Protein AF-A0A928JEU0-F1 (afdb_monomer)

Nearest PDB structures (foldseek):
  3f52-assembly1_A  TM=8.296E-01  e=1.142E-03  Corynebacterium glutamicum
  1y7y-assembly1_B  TM=8.826E-01  e=2.360E-03  Aeromonas hydrophila
  3f51-assembly1_A  TM=8.693E-01  e=2.729E-03  Corynebacterium glutamicum
  2b5a-assembly1_A  TM=8.247E-01  e=2.360E-03  [Bacillus] caldolyticus
  3f52-assembly1_E  TM=8.612E-01  e=4.019E-03  Corynebacterium glutamicum

Radius of gyration: 29.75 Å; Cα contacts (8 Å, |Δi|>4): 1510; chains: 1; bounding box: 74×78×77 Å

Foldseek 3Di:
DQLQLLLCLLVVLCVVVVHQLCRLCVQLVHHSVVNVCSNRSNDDDDPSSLVSSCVSSVHDSVCSVRNHDDDDDDDDDDDDDDDDDDDDDDDDDDDDDDDQDDDDQWQEEEEADPDAFLLVLQLVQQVHRYDYDHLVRQQPDDPVSTQFYEYQDAQDERDPSSQVNVVVSVVVLRAYEYEQYCDHDPWGFDHWDWQFQKKKFFAAFPPNSRGQPPDDGFFIKDQQGFTFTFTPDDDPQKDAGIWIDHQQLDFGGRPDDNCVRPPPTTGAWIDRHDRYIYGRTHPRHSQLSPIPPPVVVQSNSQVVSCSRRVGGGPDRDDHQKAFFDPDDCVDVVVVLVLLVVLLVLLLLQQCVQDDPLQLQFGFFAWFSHQYSNNDTDTHDKHFLLLRQLLLLLLCLCCLVPVDVSSPVNSVSSVCNFLPVQADPDDPRFLQGATIPVLSFKGQLLSLLSSCVSVLCCVQQVVDCPCLVSLVRNLVSVLLQAACLLAHARMDGNVQDDPVNSVVNPDDPDHQLALQRPLSSLLSLLSSCVRVVDVSSLVSSVSSLVSSLVCPPVGAAAQASLLRLQSNLRNLLSNCLSPVDVVSVVSNVVSVVVQVVQADPQLAGDGHHVVQRHPQRSDQAAAHHLNSDGPQQKHFQQRHLLSLLVSLLSSCLRPVDCVSVVSNSSSLSSVSRQAIPRPDSSRGSFHFRIARSVSSYQGTNSRHPTRGRGTTTSGRHSSSNSCSSSVNVSSVVSVVVVD

Solvent-accessible surface area (backbone atoms only — not comparable to full-atom values): 37973 Å² total; per-residue (Å²): 129,52,42,54,42,24,9,47,36,55,48,51,49,36,53,74,70,72,45,50,54,55,57,51,10,63,76,66,78,45,54,36,68,56,48,55,31,21,46,67,30,74,41,76,74,54,74,68,54,36,49,53,48,13,65,74,62,74,51,51,54,64,35,42,49,65,43,55,82,85,87,77,85,90,85,85,90,85,86,89,83,88,84,86,90,80,92,82,79,94,75,84,89,74,83,87,81,87,85,76,82,92,83,72,67,35,67,24,33,38,36,33,33,92,67,91,41,56,44,55,53,30,47,59,38,29,70,46,49,71,45,80,35,38,70,76,71,48,47,86,54,82,66,83,82,40,42,22,38,36,39,55,40,71,87,39,65,66,54,67,78,41,39,56,60,51,49,56,45,46,74,71,59,31,36,36,39,39,25,16,47,34,44,59,88,94,42,47,30,46,77,68,38,75,37,73,48,46,36,34,32,31,35,60,46,93,53,71,90,70,40,62,85,97,65,54,60,22,36,48,40,39,54,39,30,24,44,33,18,49,65,76,62,92,60,92,64,58,46,58,41,24,28,32,39,73,71,72,77,38,75,57,54,40,97,55,57,68,70,62,64,57,52,95,40,43,76,33,29,30,30,49,71,93,31,36,39,41,29,17,36,68,54,53,29,37,55,56,15,56,37,30,55,51,70,61,51,51,52,52,50,41,50,52,39,19,69,62,42,65,28,68,48,76,46,78,84,78,71,59,66,42,54,41,66,99,64,68,60,85,41,67,69,51,33,53,52,52,51,52,52,49,42,54,32,30,56,58,32,51,62,76,37,44,28,78,74,13,53,62,22,23,27,38,31,39,38,36,50,17,31,56,85,33,52,65,43,69,41,81,56,37,33,40,24,26,17,21,24,35,21,32,28,32,33,56,50,13,71,76,71,69,39,63,66,38,38,54,30,19,52,31,18,48,48,26,44,67,59,73,37,29,38,82,59,78,98,51,33,23,38,47,30,34,29,80,78,58,55,56,31,28,40,54,28,43,48,22,42,25,44,35,37,57,40,49,30,42,70,45,67,76,48,55,90,57,48,68,61,50,49,37,32,48,49,36,48,58,61,49,24,15,65,47,33,20,32,65,78,60,50,43,59,96,70,58,47,76,66,47,32,50,52,38,36,69,31,84,72,35,49,43,22,35,82,54,32,19,50,34,31,32,35,26,37,43,46,20,71,69,71,64,45,63,69,33,42,55,35,25,51,40,18,53,51,51,29,58,74,42,56,89,76,39,58,35,53,54,22,49,42,27,37,36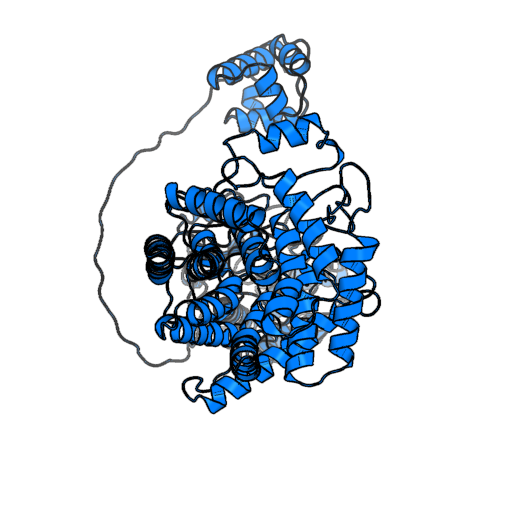,31,40,38,38,38,26,31,25,45,48,19,57,76,65,72,43,67,71,38,46,53,49,36,54,48,42,51,55,59,46,58,75,36,55,41,96,66,40,45,48,33,39,34,39,86,86,58,66,16,73,18,38,79,37,64,86,36,65,36,30,58,50,55,50,78,75,45,56,29,28,43,30,52,72,21,57,20,47,34,33,45,14,23,40,46,29,18,70,53,69,66,46,64,65,31,48,53,53,24,49,40,40,49,54,25,51,54,41,54,26,30,43,41,88,51,64,94,55,21,27,39,45,42,23,15,33,18,62,83,81,63,43,70,42,54,36,47,40,20,73,72,70,14,23,59,12,33,34,32,15,61,19,43,16,37,40,43,35,21,71,48,44,56,61,42,56,51,49,35,57,61,75,74,106

pLDDT: mean 90.12, std 14.71, range [21.62, 98.94]

Secondary structure (DSSP, 8-state):
--HHHHHHHHHHHHHHTT--HHHHHHHTTS-HHHHHHHHTTS----HHHHHHHHHHHTS-HHHHHHTPPP-PPPP------------------PPPPP----S---SEEEEEESS--HHHHHHHTTT-EEEEE-HHHHTTS--TT-SEEEEE-TT----HHHHHHHHHHHTTT-EEEEES-SEETTEEBPSPEE-TTEEEEE---SSGGG--TT--TTBEEB-SS-EE--BSS--TTEEEEEEEEE----SSB----HHHHHTTPEEEEEEETTTEEEESS--TTTTTTT-BSHHHHHHHHHHHHHHHHSS--S--PPPSEEES--S-TTSH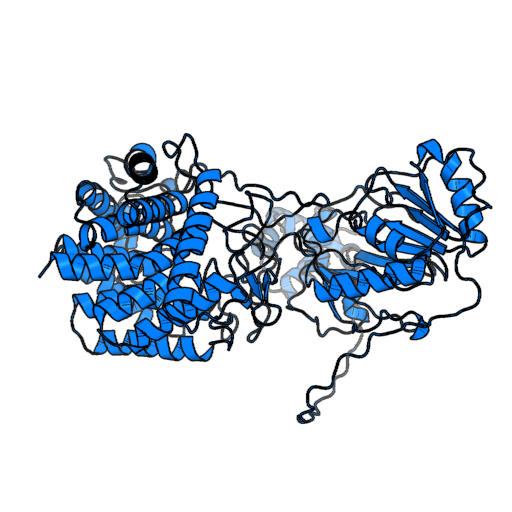HHHHHHHHHHHHHHHHHHGGGEEEEETTEEB-EEEEEE-TT--EEEP--BBHHHHHHHHHHHHHHHHHH--HHHHHHHHHHHHIIIIIIB--SSTTTTPBPSBSSSTTEE-HHHHHHHHHHHHHHHHHTS--TTHHHHHHHHHHHHTTS-TTS---S-EEGGG--HHHHHHHHH-S-----HHHHHHHHHHHHHHHHHH--HHHHHHHHHHHHHHHHTTTSPPPSS-HHHHHHHHHHHHHHHHHHH--HHHHHHHHHHHHHHHTTB-TTS-B----GGG-STTTT-SSSS--S-SSTT--EEETTTTGGGHHHHHHHHHHHH--HHHHHHHHHHHHHHHHHSEEESSTTTTT---SEEETTTTBS------SSS-TT-EEIIIIIHHHHHHHHHHHHHHHHHHHT-

Sequence (738 aa):
MELEKTGAFIRSERIRLGLSQSALGKKLSVTDKAVSKWERGSGCPDVETLQALASLFGCTVQNILEGSARTAEPTSMNEFARPSASEQSAGESEKPSYACARDHLPAKLLILTEGPSDFTKVLESCGADITFMTMEEAIGKDLTVYDAFCILAYRKVLDPRLRVPLEAEAAKGKRFFTEALGSFLNLFSDAPADTTRRRLAVVQPEDPDRAVPGFETGDLLDDMSNATARPFFPVPGMTPLLVYRDHILAHRHWNAPREEILKDSGLGLWLVGENVMMCSFTLHNFNKARFAPRDSWLRLIAWIAEWITGSASAFLPEPVVKYGTDRDLTDDAVFEECRRDAVERGIRWLRQFLVDKGAGGIREGIRHNIDPEGRQMKADEVRNDCTGESAGAFNMYARLTGNEEMSRIADRMREFIFGSMMINGGLFDGMIRWTDTAWVACYQDDVARSILPVLLECNFMGDDRRFPEVCRALDFLVKTTAKDGCRVPRTDIPNLSEEAIRALCESEHGVPTAHHNAYYHAALLLAYRFGKNPVYLDTARRGIETIMAVYPETRREQSETQEFCRLILPLAMLYEATGEEKHLAMLERVTRDLLSHRHPSGGFAEWDTGYTAHYSRISTGECSLLTENGDPVADLLYSMNWLPVGFAYAFYATGDPAYRDLWRETAEFLMKAQIRSDDPLTNGSWCRAFDMDLGEAYGCPHDVGWAAYCSETGWTDAEILMGFMLPELLEQSKRESK

Mean predicted aligned error: 10.64 Å

Structure (mmCIF, N/CA/C/O backbone):
data_AF-A0A928JEU0-F1
#
_entry.id   AF-A0A928JEU0-F1
#
loop_
_atom_site.group_PDB
_atom_site.id
_atom_site.type_symbol
_atom_site.label_atom_id
_atom_site.label_alt_id
_atom_site.label_comp_id
_atom_site.label_asym_id
_atom_site.label_entity_id
_atom_site.label_seq_id
_atom_site.pdbx_PDB_ins_code
_atom_site.Cartn_x
_atom_site.Cartn_y
_atom_site.Cartn_z
_atom_site.occupancy
_atom_site.B_iso_or_equiv
_atom_site.auth_seq_id
_atom_site.auth_comp_id
_atom_site.auth_asym_id
_atom_site.auth_atom_id
_atom_site.pdbx_PDB_model_num
ATOM 1 N N . MET A 1 1 ? 11.360 45.794 -26.330 1.00 57.66 1 MET A N 1
ATOM 2 C CA . MET A 1 1 ? 10.365 45.488 -25.284 1.00 57.66 1 MET A CA 1
ATOM 3 C C . MET A 1 1 ? 9.718 46.794 -24.862 1.00 57.66 1 MET A C 1
ATOM 5 O O . MET A 1 1 ? 10.416 47.652 -24.336 1.00 57.66 1 MET A O 1
ATOM 9 N N . GLU A 1 2 ? 8.432 46.977 -25.153 1.00 78.94 2 GLU A N 1
ATOM 10 C CA . GLU A 1 2 ? 7.692 48.176 -24.744 1.00 78.94 2 GLU A CA 1
ATOM 11 C C . GLU A 1 2 ? 6.886 47.858 -23.485 1.00 78.94 2 GLU A C 1
ATOM 13 O O . GLU A 1 2 ? 5.826 47.240 -23.554 1.00 78.94 2 GLU A O 1
ATOM 18 N N . LEU A 1 3 ? 7.414 48.265 -22.327 1.00 86.00 3 LEU A N 1
ATOM 19 C CA . LEU A 1 3 ? 6.860 47.925 -21.009 1.00 86.00 3 LEU A CA 1
ATOM 20 C C . LEU A 1 3 ? 5.390 48.338 -20.846 1.00 86.00 3 LEU A C 1
ATOM 22 O O . LEU A 1 3 ? 4.642 47.669 -20.139 1.00 86.00 3 LEU A O 1
ATOM 26 N N . GLU A 1 4 ? 4.959 49.402 -21.523 1.00 86.88 4 GLU A N 1
ATOM 27 C CA . GLU A 1 4 ? 3.561 49.842 -21.530 1.00 86.88 4 GLU A CA 1
ATOM 28 C C . GLU A 1 4 ? 2.631 48.837 -22.229 1.00 86.88 4 GLU A C 1
ATOM 30 O O . GLU A 1 4 ? 1.542 48.563 -21.723 1.00 86.88 4 GLU A O 1
ATOM 35 N N . LYS A 1 5 ? 3.067 48.221 -23.339 1.00 87.62 5 LYS A N 1
ATOM 36 C CA . LYS A 1 5 ? 2.293 47.194 -24.061 1.00 87.62 5 LYS A CA 1
ATOM 37 C C . LYS A 1 5 ? 2.222 45.891 -23.275 1.00 87.62 5 LYS A C 1
ATOM 39 O O . LYS A 1 5 ? 1.142 45.324 -23.127 1.00 87.62 5 LYS A O 1
ATOM 44 N N . THR A 1 6 ? 3.347 45.471 -22.698 1.00 90.19 6 THR A N 1
ATOM 45 C CA . THR A 1 6 ? 3.415 44.307 -21.805 1.00 90.19 6 THR A CA 1
ATOM 46 C C . THR A 1 6 ? 2.507 44.486 -20.587 1.00 90.19 6 THR A C 1
ATOM 48 O O . THR A 1 6 ? 1.712 43.607 -20.259 1.00 90.19 6 THR A O 1
ATOM 51 N N . GLY A 1 7 ? 2.559 45.657 -19.946 1.00 93.12 7 GLY A N 1
ATOM 52 C CA . GLY A 1 7 ? 1.701 45.989 -18.812 1.00 93.12 7 GLY A CA 1
ATOM 53 C C . GLY A 1 7 ? 0.212 46.007 -19.158 1.00 93.12 7 GLY A C 1
ATOM 54 O O . GLY A 1 7 ? -0.602 45.456 -18.413 1.00 93.12 7 GLY A O 1
ATOM 55 N N . ALA A 1 8 ? -0.148 46.589 -20.306 1.00 92.56 8 ALA A N 1
ATOM 56 C CA . ALA A 1 8 ? -1.526 46.615 -20.788 1.00 92.56 8 ALA A CA 1
ATOM 57 C C . ALA A 1 8 ? -2.072 45.206 -21.074 1.00 92.56 8 ALA A C 1
ATOM 59 O O . ALA A 1 8 ? -3.208 44.914 -20.697 1.00 92.56 8 ALA A O 1
ATOM 60 N N . PHE A 1 9 ? -1.255 44.327 -21.663 1.00 93.56 9 PHE A N 1
ATOM 61 C CA . PHE A 1 9 ? -1.627 42.943 -21.960 1.00 93.56 9 PHE A CA 1
ATOM 62 C C . PHE A 1 9 ? -1.816 42.096 -20.692 1.00 93.56 9 PHE A C 1
ATOM 64 O O . PHE A 1 9 ? -2.812 41.388 -20.548 1.00 93.56 9 PHE A O 1
ATOM 71 N N . ILE A 1 10 ? -0.909 42.224 -19.715 1.00 95.06 10 ILE A N 1
ATOM 72 C CA . ILE A 1 10 ? -1.048 41.548 -18.413 1.00 95.06 10 ILE A CA 1
ATOM 73 C C . ILE A 1 10 ? -2.347 41.985 -17.723 1.00 95.06 10 ILE A C 1
ATOM 75 O O . ILE A 1 10 ? -3.089 41.154 -17.193 1.00 95.06 10 ILE A O 1
ATOM 79 N N . ARG A 1 11 ? -2.665 43.284 -17.777 1.00 95.38 11 ARG A N 1
ATOM 80 C CA . ARG A 1 11 ? -3.905 43.822 -17.212 1.00 95.38 11 ARG A CA 1
ATOM 81 C C . ARG A 1 11 ? -5.147 43.279 -17.920 1.00 95.38 11 ARG A C 1
ATOM 83 O O . ARG A 1 11 ? -6.116 42.943 -17.236 1.00 95.38 11 ARG A O 1
ATOM 90 N N . SER A 1 12 ? -5.148 43.211 -19.253 1.00 93.88 12 SER A N 1
ATOM 91 C CA . SER A 1 12 ? -6.304 42.715 -20.008 1.00 93.88 12 SER A CA 1
ATOM 92 C C . SER A 1 12 ? -6.574 41.240 -19.725 1.00 93.88 12 SER A C 1
ATOM 94 O O . SER A 1 12 ? -7.717 40.881 -19.447 1.00 93.88 12 SER A O 1
ATOM 96 N N . GLU A 1 13 ? -5.536 40.402 -19.693 1.00 93.94 13 GLU A N 1
ATOM 97 C CA . GLU A 1 13 ? -5.690 38.969 -19.421 1.00 93.94 13 GLU A CA 1
ATOM 98 C C . GLU A 1 13 ? -6.084 38.684 -17.970 1.00 93.94 13 GLU A C 1
ATOM 100 O O . GLU A 1 13 ? -6.959 37.852 -17.716 1.00 93.94 13 GLU A O 1
ATOM 105 N N . ARG A 1 14 ? -5.539 39.440 -17.007 1.00 95.75 14 ARG A N 1
ATOM 106 C CA . ARG A 1 14 ? -5.980 39.350 -15.610 1.00 95.75 14 ARG A CA 1
ATOM 107 C C . ARG A 1 14 ? -7.476 39.641 -15.472 1.00 95.75 14 ARG A C 1
ATOM 109 O O . ARG A 1 14 ? -8.177 38.914 -14.769 1.00 95.75 14 ARG A O 1
ATOM 116 N N . ILE A 1 15 ? -7.958 40.707 -16.117 1.00 93.81 15 ILE A N 1
ATOM 117 C CA . ILE A 1 15 ? -9.378 41.087 -16.082 1.00 93.81 15 ILE A CA 1
ATOM 118 C C . ILE A 1 15 ? -10.235 40.029 -16.784 1.00 93.81 15 ILE A C 1
ATOM 120 O O . ILE A 1 15 ? -11.286 39.674 -16.257 1.00 93.81 15 ILE A O 1
ATOM 124 N N . ARG A 1 16 ? -9.776 39.474 -17.914 1.00 91.81 16 ARG A N 1
ATOM 125 C CA . ARG A 1 16 ? -10.471 38.391 -18.630 1.00 91.81 16 ARG A CA 1
ATOM 126 C C . ARG A 1 16 ? -10.679 37.154 -17.751 1.00 91.81 16 ARG A C 1
ATOM 128 O O . ARG A 1 16 ? -11.720 36.514 -17.843 1.00 91.81 16 ARG A O 1
ATOM 135 N N . LEU A 1 17 ? -9.717 36.838 -16.887 1.00 89.81 17 LEU A N 1
ATOM 136 C CA . LEU A 1 17 ? -9.807 35.738 -15.920 1.00 89.81 17 LEU A CA 1
ATOM 137 C C . LEU A 1 17 ? -10.557 36.104 -14.623 1.00 89.81 17 LEU A C 1
ATOM 139 O O . LEU A 1 17 ? -10.596 35.298 -13.698 1.00 89.81 17 LEU A O 1
ATOM 143 N N . GLY A 1 18 ? -11.126 37.311 -14.516 1.00 90.44 18 GLY A N 1
ATOM 144 C CA . GLY A 1 18 ? -11.870 37.757 -13.333 1.00 90.44 18 GLY A CA 1
ATOM 145 C C . GLY A 1 18 ? -11.011 37.960 -12.077 1.00 90.44 18 GLY A C 1
ATOM 146 O O . GLY A 1 18 ? -11.537 37.994 -10.967 1.00 90.44 18 GLY A O 1
ATOM 147 N N . LEU A 1 19 ? -9.687 38.088 -12.218 1.00 93.62 19 LEU A N 1
ATOM 148 C CA . LEU A 1 19 ? -8.759 38.144 -11.086 1.00 93.62 19 LEU A CA 1
ATOM 149 C C . LEU A 1 19 ? -8.510 39.584 -10.611 1.00 93.62 19 LEU A C 1
ATOM 151 O O . LEU A 1 19 ? -8.309 40.502 -11.409 1.00 93.62 19 LEU A O 1
ATOM 155 N N . SER A 1 20 ? -8.421 39.792 -9.293 1.00 95.06 20 SER A N 1
ATOM 156 C CA . SER A 1 20 ? -7.854 41.023 -8.715 1.00 95.06 20 SER A CA 1
ATOM 157 C C . SER A 1 20 ? -6.318 41.005 -8.785 1.00 95.06 20 SER A C 1
ATOM 159 O O . SER A 1 20 ? -5.716 39.941 -8.934 1.00 95.06 20 SER A O 1
ATOM 161 N N . GLN A 1 21 ? -5.650 42.160 -8.658 1.00 95.56 21 GLN A N 1
ATOM 162 C CA . GLN A 1 21 ? -4.174 42.212 -8.629 1.00 95.56 21 GLN A CA 1
ATOM 163 C C . GLN A 1 21 ? -3.590 41.363 -7.485 1.00 95.56 21 GLN A C 1
ATOM 165 O O . GLN A 1 21 ? -2.574 40.701 -7.668 1.00 95.56 21 GLN A O 1
ATOM 170 N N . SER A 1 22 ? -4.273 41.314 -6.335 1.00 91.88 22 SER A N 1
ATOM 171 C CA . SER A 1 22 ? -3.894 40.461 -5.201 1.00 91.88 22 SER A CA 1
ATOM 172 C C . SER A 1 22 ? -4.076 38.970 -5.496 1.00 91.88 22 SER A C 1
ATOM 174 O O . SER A 1 22 ? -3.208 38.171 -5.153 1.00 91.88 22 SER A O 1
ATOM 176 N N . ALA A 1 23 ? -5.157 38.584 -6.182 1.00 85.06 23 ALA A N 1
ATOM 177 C CA . ALA A 1 23 ? -5.388 37.192 -6.568 1.00 85.06 23 ALA A CA 1
ATOM 178 C C . ALA A 1 23 ? -4.369 36.705 -7.611 1.00 85.06 23 ALA A C 1
ATOM 180 O O . ALA A 1 23 ? -3.874 35.585 -7.501 1.00 85.06 23 ALA A O 1
ATOM 181 N N . LEU A 1 24 ? -4.012 37.557 -8.582 1.00 94.12 24 LEU A N 1
ATOM 182 C CA . LEU A 1 24 ? -2.937 37.260 -9.529 1.00 94.12 24 LEU A CA 1
ATOM 183 C C . LEU A 1 24 ? -1.581 37.166 -8.816 1.00 94.12 24 LEU A C 1
ATOM 185 O O . LEU A 1 24 ? -0.834 36.227 -9.064 1.00 94.12 24 LEU A O 1
ATOM 189 N N . GLY A 1 25 ? -1.302 38.080 -7.881 1.00 94.12 25 GLY A N 1
ATOM 190 C CA . GLY A 1 25 ? -0.087 38.046 -7.069 1.00 94.12 25 GLY A CA 1
ATOM 191 C C . GLY A 1 25 ? 0.066 36.736 -6.294 1.00 94.12 25 GLY A C 1
ATOM 192 O O . GLY A 1 25 ? 1.092 36.076 -6.409 1.00 94.12 25 GLY A O 1
ATOM 193 N N . LYS A 1 26 ? -0.992 36.288 -5.600 1.00 90.25 26 LYS A N 1
ATOM 194 C CA . LYS A 1 26 ? -0.999 34.997 -4.888 1.00 90.25 26 LYS A CA 1
ATOM 195 C C . LYS A 1 26 ? -0.746 33.806 -5.812 1.00 90.25 26 LYS A C 1
ATOM 197 O O . LYS A 1 26 ? 0.006 32.917 -5.440 1.00 90.25 26 LYS A O 1
ATOM 202 N N . LYS A 1 27 ? -1.354 33.789 -7.004 1.00 88.12 27 LYS A N 1
ATOM 203 C CA . LYS A 1 27 ? -1.166 32.705 -7.984 1.00 88.12 27 LYS A CA 1
ATOM 204 C C . LYS A 1 27 ? 0.255 32.640 -8.550 1.00 88.12 27 LYS A C 1
ATOM 206 O O . LYS A 1 27 ? 0.670 31.573 -8.977 1.00 88.12 27 LYS A O 1
ATOM 211 N N . LEU A 1 28 ? 0.968 33.763 -8.563 1.00 91.94 28 LEU A N 1
ATOM 212 C CA . LEU A 1 28 ? 2.328 33.873 -9.091 1.00 91.94 28 LEU A CA 1
ATOM 213 C C . LEU A 1 28 ? 3.388 33.986 -7.984 1.00 91.94 28 LEU A C 1
ATOM 215 O O . LEU A 1 28 ? 4.542 34.257 -8.285 1.00 91.94 28 LEU A O 1
ATOM 219 N N . SER A 1 29 ? 3.010 33.830 -6.709 1.00 91.75 29 SER A N 1
ATOM 220 C CA . SER A 1 29 ? 3.896 34.024 -5.550 1.00 91.75 29 SER A CA 1
ATOM 221 C C . SER A 1 29 ? 4.598 35.396 -5.508 1.00 91.75 29 SER A C 1
ATOM 223 O O . SER A 1 29 ? 5.710 35.530 -5.003 1.00 91.75 29 SER A O 1
ATOM 225 N N . VAL A 1 30 ? 3.929 36.448 -5.995 1.00 92.69 30 VAL A N 1
ATOM 226 C CA . VAL A 1 30 ? 4.418 37.839 -6.010 1.00 92.69 30 VAL A CA 1
ATOM 227 C C . VAL A 1 30 ? 3.447 38.791 -5.308 1.00 92.69 30 VAL A C 1
ATOM 229 O O . VAL A 1 30 ? 2.266 38.506 -5.115 1.00 92.69 30 VAL A O 1
ATOM 232 N N . THR A 1 31 ? 3.927 39.976 -4.930 1.00 92.88 31 THR A N 1
ATOM 233 C CA . THR A 1 31 ? 3.065 40.989 -4.299 1.00 92.88 31 THR A CA 1
ATOM 234 C C . THR A 1 31 ? 2.112 41.639 -5.308 1.00 92.88 31 THR A C 1
ATOM 236 O O . THR A 1 31 ? 2.448 41.845 -6.474 1.00 92.88 31 THR A O 1
ATOM 239 N N . ASP A 1 32 ? 0.935 42.055 -4.847 1.00 89.38 32 ASP A N 1
ATOM 240 C CA . ASP A 1 32 ? -0.014 42.879 -5.609 1.00 89.38 32 ASP A CA 1
ATOM 241 C C . ASP A 1 32 ? 0.624 44.187 -6.122 1.00 89.38 32 ASP A C 1
ATOM 243 O O . ASP A 1 32 ? 0.343 44.639 -7.234 1.00 89.38 32 ASP A O 1
ATOM 247 N N . LYS A 1 33 ? 1.559 44.760 -5.350 1.00 92.38 33 LYS A N 1
ATOM 248 C CA . LYS A 1 33 ? 2.379 45.915 -5.747 1.00 92.38 33 LYS A CA 1
ATOM 249 C C . LYS A 1 33 ? 3.273 45.624 -6.956 1.00 92.38 33 LYS A C 1
ATOM 251 O O . LYS A 1 33 ? 3.456 46.519 -7.781 1.00 92.38 33 LYS A O 1
ATOM 256 N N . ALA A 1 34 ? 3.815 44.409 -7.076 1.00 92.19 34 ALA A N 1
ATOM 257 C CA . ALA A 1 34 ? 4.605 43.997 -8.238 1.00 92.19 34 ALA A CA 1
ATOM 258 C C . ALA A 1 34 ? 3.724 43.913 -9.492 1.00 92.19 34 ALA A C 1
ATOM 260 O O . ALA A 1 34 ? 4.048 44.533 -10.504 1.00 92.19 34 ALA A O 1
ATOM 261 N N . VAL A 1 35 ? 2.544 43.294 -9.378 1.00 92.81 35 VAL A N 1
ATOM 262 C CA . VAL A 1 35 ? 1.542 43.248 -10.457 1.00 92.81 35 VAL A CA 1
ATOM 263 C C . VAL A 1 35 ? 1.128 44.660 -10.890 1.00 92.81 35 VAL A C 1
ATOM 265 O O . VAL A 1 35 ? 1.161 44.989 -12.073 1.00 92.81 35 VAL A O 1
ATOM 268 N N . SER A 1 36 ? 0.833 45.548 -9.937 1.00 93.81 36 SER A N 1
ATOM 269 C CA . SER A 1 36 ? 0.498 46.957 -10.205 1.00 93.81 36 SER A CA 1
ATOM 270 C C . SER A 1 36 ? 1.644 47.747 -10.859 1.00 93.81 36 SER A C 1
ATOM 272 O O . SER A 1 36 ? 1.411 48.696 -11.614 1.00 93.81 36 SER A O 1
ATOM 274 N N . LYS A 1 37 ? 2.903 47.381 -10.589 1.00 94.00 37 LYS A N 1
ATOM 275 C CA . LYS A 1 37 ? 4.083 47.983 -11.228 1.00 94.00 37 LYS A CA 1
ATOM 276 C C . LYS A 1 37 ? 4.201 47.554 -12.692 1.00 94.00 37 LYS A C 1
ATOM 278 O O . LYS A 1 37 ? 4.499 48.407 -13.528 1.00 94.00 37 LYS A O 1
ATOM 283 N N . TRP A 1 38 ? 3.927 46.285 -12.998 1.00 96.12 38 TRP A N 1
ATOM 284 C CA . TRP A 1 38 ? 3.921 45.767 -14.369 1.00 96.12 38 TRP A CA 1
ATOM 285 C C . TRP A 1 38 ? 2.787 46.367 -15.191 1.00 96.12 38 TRP A C 1
ATOM 287 O O . TRP A 1 38 ? 3.034 46.898 -16.265 1.00 96.12 38 TRP A O 1
ATOM 297 N N . GLU A 1 39 ? 1.565 46.397 -14.653 1.00 94.81 39 GLU A N 1
ATOM 298 C CA . GLU A 1 39 ? 0.388 46.916 -15.367 1.00 94.81 39 GLU A CA 1
ATOM 299 C C . GLU A 1 39 ? 0.470 48.412 -15.710 1.00 94.81 39 GLU A C 1
ATOM 301 O O . GLU A 1 39 ? -0.217 48.876 -16.618 1.00 94.81 39 GLU A O 1
ATOM 306 N N . ARG A 1 40 ? 1.311 49.176 -15.001 1.00 93.12 40 ARG A N 1
ATOM 307 C CA . ARG A 1 40 ? 1.596 50.595 -15.283 1.00 93.12 40 ARG A CA 1
ATOM 308 C C . ARG A 1 40 ? 2.834 50.807 -16.162 1.00 93.12 40 ARG A C 1
ATOM 310 O O . ARG A 1 40 ? 3.311 51.933 -16.261 1.00 93.12 40 ARG A O 1
ATOM 317 N N . GLY A 1 41 ? 3.420 49.739 -16.708 1.00 88.94 41 GLY A N 1
ATOM 318 C CA . GLY A 1 41 ? 4.644 49.798 -17.515 1.00 88.94 41 GLY A CA 1
ATOM 319 C C . GLY A 1 41 ? 5.882 50.286 -16.751 1.00 88.94 41 GLY A C 1
ATOM 320 O O . GLY A 1 41 ? 6.891 50.627 -17.356 1.00 88.94 41 GLY A O 1
ATOM 321 N N . SER A 1 42 ? 5.829 50.325 -15.415 1.00 84.44 42 SER A N 1
ATOM 322 C CA . SER A 1 42 ? 6.899 50.851 -14.551 1.00 84.44 42 SER A CA 1
ATOM 323 C C . SER A 1 42 ? 7.888 49.765 -14.093 1.00 84.44 42 SER A C 1
ATOM 325 O O . SER A 1 42 ? 8.693 49.985 -13.186 1.00 84.44 42 SER A O 1
ATOM 327 N N . GLY A 1 43 ? 7.805 48.569 -14.676 1.00 85.12 43 GLY A N 1
ATOM 328 C CA . GLY A 1 43 ? 8.677 47.422 -14.435 1.00 85.12 43 GLY A CA 1
ATOM 329 C C . GLY A 1 43 ? 8.241 46.221 -15.275 1.00 85.12 43 GLY A C 1
ATOM 330 O O . GLY A 1 43 ? 7.114 46.190 -15.757 1.00 85.12 43 GLY A O 1
ATOM 331 N N . CYS A 1 44 ? 9.118 45.232 -15.424 1.00 86.75 44 CYS A N 1
ATOM 332 C CA . CYS A 1 44 ? 8.834 43.976 -16.122 1.00 86.75 44 CYS A CA 1
ATOM 333 C C . CYS A 1 44 ? 8.807 42.821 -15.110 1.00 86.75 44 CYS A C 1
ATOM 335 O O . CYS A 1 44 ? 9.576 42.884 -14.142 1.00 86.75 44 CYS A O 1
ATOM 337 N N . PRO A 1 45 ? 7.960 41.793 -15.288 1.00 92.00 45 PRO A N 1
ATOM 338 C CA . PRO A 1 45 ? 8.144 40.530 -14.585 1.00 92.00 45 PRO A CA 1
ATOM 339 C C . PRO A 1 45 ? 9.474 39.878 -15.004 1.00 92.00 45 PRO A C 1
ATOM 341 O O . PRO A 1 45 ? 9.965 40.132 -16.108 1.00 92.00 45 PRO A O 1
ATOM 344 N N . ASP A 1 46 ? 10.072 39.079 -14.119 1.00 91.50 46 ASP A N 1
ATOM 345 C CA . ASP A 1 46 ? 11.244 38.265 -14.458 1.00 91.50 46 ASP A CA 1
ATOM 346 C C . ASP A 1 46 ? 10.868 37.086 -15.373 1.00 91.50 46 ASP A C 1
ATOM 348 O O . ASP A 1 46 ? 9.701 36.879 -15.712 1.00 91.50 46 ASP A O 1
ATOM 352 N N . VAL A 1 47 ? 11.876 36.340 -15.826 1.00 87.75 47 VAL A N 1
ATOM 353 C CA . VAL A 1 47 ? 11.701 35.268 -16.817 1.00 87.75 47 VAL A CA 1
ATOM 354 C C . VAL A 1 47 ? 10.780 34.161 -16.298 1.00 87.75 47 VAL A C 1
ATOM 356 O O . VAL A 1 47 ? 9.884 33.735 -17.026 1.00 87.75 47 VAL A O 1
ATOM 359 N N . GLU A 1 48 ? 10.945 33.743 -15.043 1.00 86.44 48 GLU A N 1
ATOM 360 C CA . GLU A 1 48 ? 10.112 32.710 -14.412 1.00 86.44 48 GLU A CA 1
ATOM 361 C C . GLU A 1 48 ? 8.658 33.185 -14.275 1.00 86.44 48 GLU A C 1
ATOM 363 O O . GLU A 1 48 ? 7.714 32.472 -14.623 1.00 86.44 48 GLU A O 1
ATOM 368 N N . THR A 1 49 ? 8.460 34.441 -13.874 1.00 93.00 49 THR A N 1
ATOM 369 C CA . THR A 1 49 ? 7.128 35.036 -13.757 1.00 93.00 49 THR A CA 1
ATOM 370 C C . THR A 1 49 ? 6.458 35.215 -15.120 1.00 93.00 49 THR A C 1
ATOM 372 O O . THR A 1 49 ? 5.249 35.025 -15.241 1.00 93.00 49 THR A O 1
ATOM 375 N N . LEU A 1 50 ? 7.211 35.563 -16.169 1.00 93.38 50 LEU A N 1
ATOM 376 C CA . LEU A 1 50 ? 6.687 35.661 -17.535 1.00 93.38 50 LEU A CA 1
ATOM 377 C C . LEU A 1 50 ? 6.207 34.302 -18.056 1.00 93.38 50 LEU A C 1
ATOM 379 O O . LEU A 1 50 ? 5.161 34.244 -18.700 1.00 93.38 50 LEU A O 1
ATOM 383 N N . GLN A 1 51 ? 6.924 33.218 -17.753 1.00 87.50 51 GLN A N 1
ATOM 384 C CA . GLN A 1 51 ? 6.498 31.857 -18.091 1.00 87.50 51 GLN A CA 1
ATOM 385 C C . GLN A 1 51 ? 5.229 31.465 -17.328 1.00 87.50 51 GLN A C 1
ATOM 387 O O . GLN A 1 51 ? 4.278 30.967 -17.928 1.00 87.50 51 GLN A O 1
ATOM 392 N N . ALA A 1 52 ? 5.162 31.771 -16.031 1.00 89.50 52 ALA A N 1
ATOM 393 C CA . ALA A 1 52 ? 3.970 31.522 -15.226 1.00 89.50 52 ALA A CA 1
ATOM 394 C C . ALA A 1 52 ? 2.751 32.332 -15.714 1.00 89.50 52 ALA A C 1
ATOM 396 O O . ALA A 1 52 ? 1.641 31.803 -15.787 1.00 89.50 52 ALA A O 1
ATOM 397 N N . LEU A 1 53 ? 2.950 33.594 -16.115 1.00 93.56 53 LEU A N 1
ATOM 398 C CA . LEU A 1 53 ? 1.919 34.427 -16.742 1.00 93.56 53 LEU A CA 1
ATOM 399 C C . LEU A 1 53 ? 1.465 33.850 -18.090 1.00 93.56 53 LEU A C 1
ATOM 401 O O . LEU A 1 53 ? 0.268 33.825 -18.355 1.00 93.56 53 LEU A O 1
ATOM 405 N N . ALA A 1 54 ? 2.388 33.364 -18.924 1.00 91.69 54 ALA A N 1
ATOM 406 C CA . ALA A 1 54 ? 2.085 32.757 -20.223 1.00 91.69 54 ALA A CA 1
ATOM 407 C C . ALA A 1 54 ? 1.199 31.513 -20.072 1.00 91.69 54 ALA A C 1
ATOM 409 O O . ALA A 1 54 ? 0.141 31.427 -20.703 1.00 91.69 54 ALA A O 1
ATOM 410 N N . SER A 1 55 ? 1.567 30.619 -19.153 1.00 87.12 55 SER A N 1
ATOM 411 C CA . SER A 1 55 ? 0.777 29.436 -18.806 1.00 87.12 55 SER A CA 1
ATOM 412 C C . SER A 1 55 ? -0.596 29.810 -18.246 1.00 87.12 55 SER A C 1
ATOM 414 O O . SER A 1 55 ? -1.614 29.295 -18.703 1.00 87.12 55 SER A O 1
ATOM 416 N N . LEU A 1 56 ? -0.653 30.762 -17.307 1.00 89.50 56 LEU A N 1
ATOM 417 C CA . LEU A 1 56 ? -1.910 31.203 -16.698 1.00 89.50 56 LEU A CA 1
ATOM 418 C C . LEU A 1 56 ? -2.845 31.884 -17.710 1.00 89.50 56 LEU A C 1
ATOM 420 O O . LEU A 1 56 ? -4.064 31.723 -17.647 1.00 89.50 56 LEU A O 1
ATOM 424 N N . PHE A 1 57 ? -2.287 32.656 -18.642 1.00 90.12 57 PHE A N 1
ATOM 425 C CA . PHE A 1 57 ? -3.042 33.383 -19.660 1.00 90.12 57 PHE A CA 1
ATOM 426 C C . PHE A 1 57 ? -3.282 32.567 -20.930 1.00 90.12 57 PHE A C 1
ATOM 428 O O . PHE A 1 57 ? -3.991 33.050 -21.810 1.00 90.12 57 PHE A O 1
ATOM 435 N N . GLY A 1 58 ? -2.757 31.341 -21.041 1.00 86.25 58 GLY A N 1
ATOM 436 C CA . GLY A 1 58 ? -2.911 30.484 -22.220 1.00 86.25 58 GLY A CA 1
ATOM 437 C C . GLY A 1 58 ? -2.394 31.145 -23.500 1.00 86.25 58 GLY A C 1
ATOM 438 O O . GLY A 1 58 ? -3.100 31.176 -24.508 1.00 86.25 58 GLY A O 1
ATOM 439 N N . CYS A 1 59 ? -1.214 31.760 -23.431 1.00 89.31 59 CYS A N 1
ATOM 440 C CA . CYS A 1 59 ? -0.534 32.407 -24.556 1.00 89.31 59 CYS A CA 1
ATOM 441 C C . CYS A 1 59 ? 0.982 32.194 -24.443 1.00 89.31 59 CYS A C 1
ATOM 443 O O . CYS A 1 59 ? 1.452 31.598 -23.479 1.00 89.31 59 CYS A O 1
ATOM 445 N N . THR A 1 60 ? 1.765 32.660 -25.416 1.00 89.94 60 THR A N 1
ATOM 446 C CA . THR A 1 60 ? 3.231 32.572 -25.330 1.00 89.94 60 THR A CA 1
ATOM 447 C C . THR A 1 60 ? 3.821 33.771 -24.585 1.00 89.94 60 THR A C 1
ATOM 449 O O . THR A 1 60 ? 3.238 34.857 -24.563 1.00 89.94 60 THR A O 1
ATOM 452 N N . VAL A 1 61 ? 5.032 33.616 -24.038 1.00 90.19 61 VAL A N 1
ATOM 453 C CA . VAL A 1 61 ? 5.803 34.748 -23.485 1.00 90.19 61 VAL A CA 1
ATOM 454 C C . VAL A 1 61 ? 5.982 35.849 -24.538 1.00 90.19 61 VAL A C 1
ATOM 456 O O . VAL A 1 61 ? 5.893 37.031 -24.213 1.00 90.19 61 VAL A O 1
ATOM 459 N N . GLN A 1 62 ? 6.146 35.474 -25.810 1.00 87.00 62 GLN A N 1
ATOM 460 C CA . GLN A 1 62 ? 6.245 36.426 -26.914 1.00 87.00 62 GLN A CA 1
ATOM 461 C C . GLN A 1 62 ? 4.974 37.277 -27.049 1.00 87.00 62 GLN A C 1
ATOM 463 O O . GLN A 1 62 ? 5.075 38.495 -27.173 1.00 87.00 62 GLN A O 1
ATOM 468 N N . ASN A 1 63 ? 3.782 36.677 -26.918 1.00 85.56 63 ASN A N 1
ATOM 469 C CA . ASN A 1 63 ? 2.521 37.426 -26.947 1.00 85.56 63 ASN A CA 1
ATOM 470 C C . ASN A 1 63 ? 2.429 38.446 -25.805 1.00 85.56 63 ASN A C 1
ATOM 472 O O . ASN A 1 63 ? 1.975 39.568 -26.023 1.00 85.56 63 ASN A O 1
ATOM 476 N N . ILE A 1 64 ? 2.915 38.091 -24.610 1.00 89.38 64 ILE A N 1
ATOM 477 C CA . ILE A 1 64 ? 2.958 38.998 -23.453 1.00 89.38 64 ILE A CA 1
ATOM 478 C C . ILE A 1 64 ? 3.912 40.172 -23.708 1.00 89.38 64 ILE A C 1
ATOM 480 O O . ILE A 1 64 ? 3.582 41.320 -23.411 1.00 89.38 64 ILE A O 1
ATOM 484 N N . LEU A 1 65 ? 5.095 39.907 -24.267 1.00 88.69 65 LEU A N 1
ATOM 485 C CA . LEU A 1 65 ? 6.111 40.935 -24.512 1.00 88.69 65 LEU A CA 1
ATOM 486 C C . LEU A 1 65 ? 5.749 41.878 -25.670 1.00 88.69 65 LEU A C 1
ATOM 488 O O . LEU A 1 65 ? 6.135 43.049 -25.644 1.00 88.69 65 LEU A O 1
ATOM 492 N N . GLU A 1 66 ? 4.999 41.392 -26.659 1.00 86.19 66 GLU A N 1
ATOM 493 C CA . GLU A 1 66 ? 4.542 42.170 -27.817 1.00 86.19 66 GLU A CA 1
ATOM 494 C C . GLU A 1 66 ? 3.172 42.834 -27.609 1.00 86.19 66 GLU A C 1
ATOM 496 O O . GLU A 1 66 ? 2.851 43.808 -28.293 1.00 86.19 66 GLU A O 1
ATOM 501 N N . GLY A 1 67 ? 2.373 42.336 -26.659 1.00 80.50 67 GLY A N 1
ATOM 502 C CA . GLY A 1 67 ? 1.008 42.791 -26.400 1.00 80.50 67 GLY A CA 1
ATOM 503 C C . GLY A 1 67 ? 0.007 42.409 -27.500 1.00 80.50 67 GLY A C 1
ATOM 504 O O . GLY A 1 67 ? -0.920 43.173 -27.767 1.00 80.50 67 GLY A O 1
ATOM 505 N N . SER A 1 68 ? 0.207 41.267 -28.169 1.00 77.44 68 SER A N 1
ATOM 506 C CA . SER A 1 68 ? -0.566 40.808 -29.336 1.00 77.44 68 SER A CA 1
ATOM 507 C C . SER A 1 68 ? -1.637 39.757 -28.977 1.00 77.44 68 SER A C 1
ATOM 509 O O . SER A 1 68 ? -1.437 38.916 -28.103 1.00 77.44 68 SER A O 1
ATOM 511 N N . ALA A 1 69 ? -2.807 39.808 -29.634 1.00 61.47 69 ALA A N 1
ATOM 512 C CA . ALA A 1 69 ? -3.947 38.920 -29.354 1.00 61.47 69 ALA A CA 1
ATOM 513 C C . ALA A 1 69 ? -3.740 37.474 -29.860 1.00 61.47 69 ALA A C 1
ATOM 515 O O . ALA A 1 69 ? -3.052 37.251 -30.855 1.00 61.47 69 ALA A O 1
ATOM 516 N N . ARG A 1 70 ? -4.377 36.504 -29.176 1.00 55.84 70 ARG A N 1
ATOM 517 C CA . ARG A 1 70 ? -4.268 35.048 -29.410 1.00 55.84 70 ARG A CA 1
ATOM 518 C C . ARG A 1 70 ? -4.544 34.652 -30.868 1.00 55.84 70 ARG A C 1
ATOM 520 O O . ARG A 1 70 ? -5.608 34.961 -31.397 1.00 55.84 70 ARG A O 1
ATOM 527 N N . THR A 1 71 ? -3.666 33.847 -31.458 1.00 37.25 71 THR A N 1
ATOM 528 C CA . THR A 1 71 ? -3.990 33.012 -32.624 1.00 37.25 71 THR A CA 1
ATOM 529 C C . THR A 1 71 ? -4.464 31.645 -32.129 1.00 37.25 71 THR A C 1
ATOM 531 O O . THR A 1 71 ? -3.680 30.902 -31.547 1.00 37.25 71 THR A O 1
ATOM 534 N N . ALA A 1 72 ? -5.750 31.340 -32.314 1.00 34.78 72 ALA A N 1
ATOM 535 C CA . ALA A 1 72 ? -6.341 30.027 -32.055 1.00 34.78 72 ALA A CA 1
ATOM 536 C C . ALA A 1 72 ? -6.563 29.283 -33.383 1.00 34.78 72 ALA A C 1
ATOM 538 O O . ALA A 1 72 ? -7.022 29.892 -34.350 1.00 34.78 72 ALA A O 1
ATOM 539 N N . GLU A 1 73 ? -6.268 27.984 -33.417 1.00 30.28 73 GLU A N 1
ATOM 540 C CA . GLU A 1 73 ? -6.754 27.070 -34.461 1.00 30.28 73 GLU A CA 1
ATOM 541 C C . GLU A 1 73 ? -8.212 26.638 -34.183 1.00 30.28 73 GLU A C 1
ATOM 543 O O . GLU A 1 73 ? -8.625 26.651 -33.018 1.00 30.28 73 GLU A O 1
ATOM 548 N N . PRO A 1 74 ? -9.006 26.231 -35.198 1.00 33.66 74 PRO A N 1
ATOM 549 C CA . PRO A 1 74 ? -10.361 25.724 -35.000 1.00 33.66 74 PRO A CA 1
ATOM 550 C C . PRO A 1 74 ? -10.459 24.187 -34.974 1.00 33.66 74 PRO A C 1
ATOM 552 O O . PRO A 1 74 ? -9.907 23.485 -35.816 1.00 33.66 74 PRO A O 1
ATOM 555 N N . THR A 1 75 ? -11.270 23.701 -34.032 1.00 32.50 75 THR A N 1
ATOM 556 C CA . THR A 1 75 ? -11.760 22.323 -33.840 1.00 32.50 75 THR A CA 1
ATOM 557 C C . THR A 1 75 ? -13.107 22.112 -34.557 1.00 32.50 75 THR A C 1
ATOM 559 O O . THR A 1 75 ? -13.894 23.055 -34.649 1.00 32.50 75 THR A O 1
ATOM 562 N N . SER A 1 76 ? -13.456 20.880 -34.954 1.00 25.67 76 SER A N 1
ATOM 563 C CA . SER A 1 76 ? -14.866 20.482 -35.143 1.00 25.67 76 SER A CA 1
ATOM 564 C C . SER A 1 76 ? -15.152 19.040 -34.704 1.00 25.67 76 SER A C 1
ATOM 566 O O . SER A 1 76 ? -14.400 18.127 -35.028 1.00 25.67 76 SER A O 1
ATOM 568 N N . MET A 1 77 ? -16.272 18.897 -33.991 1.00 26.73 77 MET A N 1
ATOM 569 C CA . MET A 1 77 ? -16.900 17.706 -33.398 1.00 26.73 77 MET A CA 1
ATOM 570 C C . MET A 1 77 ? -17.541 16.735 -34.414 1.00 26.73 77 MET A C 1
ATOM 572 O O . MET A 1 77 ? -18.006 17.185 -35.458 1.00 26.73 77 MET A O 1
ATOM 576 N N . ASN A 1 78 ? -17.657 15.448 -34.042 1.00 25.80 78 ASN A N 1
ATOM 577 C CA . ASN A 1 78 ? -18.864 14.582 -34.126 1.00 25.80 78 ASN A CA 1
ATOM 578 C C . ASN A 1 78 ? -18.521 13.189 -33.533 1.00 25.80 78 ASN A C 1
ATOM 580 O O . ASN A 1 78 ? -17.475 12.648 -33.862 1.00 25.80 78 ASN A O 1
ATOM 584 N N . GLU A 1 79 ? -19.175 12.654 -32.493 1.00 21.94 79 GLU A N 1
ATOM 585 C CA . GLU A 1 79 ? -20.546 12.113 -32.315 1.00 21.94 79 GLU A CA 1
ATOM 586 C C . GLU A 1 79 ? -20.668 10.582 -32.580 1.00 21.94 79 GLU A C 1
ATOM 588 O O . GLU A 1 79 ? -20.635 10.119 -33.712 1.00 21.94 79 GLU A O 1
ATOM 593 N N . PHE A 1 80 ? -20.772 9.835 -31.465 1.00 27.70 80 PHE A N 1
ATOM 594 C CA . PHE A 1 80 ? -21.363 8.510 -31.172 1.00 27.70 80 PHE A CA 1
ATOM 595 C C . PHE A 1 80 ? -21.531 7.408 -32.247 1.00 27.70 80 PHE A C 1
ATOM 597 O O . PHE A 1 80 ? -22.394 7.503 -33.115 1.00 27.70 80 PHE A O 1
ATOM 604 N N . ALA A 1 81 ? -20.929 6.233 -31.983 1.00 21.62 81 ALA A N 1
ATOM 605 C CA . ALA A 1 81 ? -21.553 4.913 -32.204 1.00 21.62 81 ALA A CA 1
ATOM 606 C C . ALA A 1 81 ? -20.891 3.804 -31.342 1.00 21.62 81 ALA A C 1
ATOM 608 O O . ALA A 1 81 ? -19.674 3.655 -31.347 1.00 21.62 81 ALA A O 1
ATOM 609 N N . ARG A 1 82 ? -21.702 3.020 -30.610 1.00 29.77 82 ARG A N 1
ATOM 610 C CA . ARG A 1 82 ? -21.317 1.785 -29.879 1.00 29.77 82 ARG A CA 1
ATOM 611 C C . ARG A 1 82 ? -21.211 0.577 -30.832 1.00 29.77 82 ARG A C 1
ATOM 613 O O . ARG A 1 82 ? -21.963 0.538 -31.805 1.00 29.77 82 ARG A O 1
ATOM 620 N N . PRO A 1 83 ? -20.441 -0.465 -30.468 1.00 25.33 83 PRO A N 1
ATOM 621 C CA . PRO A 1 83 ? -20.998 -1.835 -30.424 1.00 25.33 83 PRO A CA 1
ATOM 622 C C . PRO A 1 83 ? -20.525 -2.605 -29.167 1.00 25.33 83 PRO A C 1
ATOM 624 O O . PRO A 1 83 ? -19.374 -2.512 -28.769 1.00 25.33 83 PRO A O 1
ATOM 627 N N . SER A 1 84 ? -21.420 -3.141 -28.330 1.00 23.19 84 SER A N 1
ATOM 628 C CA . SER A 1 84 ? -22.001 -4.504 -28.341 1.00 23.19 84 SER A CA 1
ATOM 629 C C . SER A 1 84 ? -20.985 -5.648 -28.206 1.00 23.19 84 SER A C 1
ATOM 631 O O . SER A 1 84 ? -20.215 -5.916 -29.121 1.00 23.19 84 SER A O 1
ATOM 633 N N . ALA A 1 85 ? -21.073 -6.330 -27.062 1.00 26.19 85 ALA A N 1
ATOM 634 C CA . ALA A 1 85 ? -20.285 -7.477 -26.636 1.00 26.19 85 ALA A CA 1
ATOM 635 C C . ALA A 1 85 ? -20.486 -8.735 -27.500 1.00 26.19 85 ALA A C 1
ATOM 637 O O . ALA A 1 85 ? -21.601 -9.023 -27.941 1.00 26.19 85 ALA A O 1
ATOM 638 N N . SER A 1 86 ? -19.423 -9.531 -27.624 1.00 22.64 86 SER A N 1
ATOM 639 C CA . SER A 1 86 ? -19.505 -10.966 -27.900 1.00 22.64 86 SER A CA 1
ATOM 640 C C . SER A 1 86 ? -18.357 -11.707 -27.213 1.00 22.64 86 SER A C 1
ATOM 642 O O . SER A 1 86 ? -17.196 -11.337 -27.363 1.00 22.64 86 SER A O 1
ATOM 644 N N . GLU A 1 87 ? -18.731 -12.749 -26.478 1.00 26.62 87 GLU A N 1
ATOM 645 C CA . GLU A 1 87 ? -17.898 -13.739 -25.795 1.00 26.62 87 GLU A CA 1
ATOM 646 C C . GLU A 1 87 ? -16.969 -14.481 -26.767 1.00 26.62 87 GLU A C 1
ATOM 648 O O . GLU A 1 87 ? -17.432 -14.918 -27.822 1.00 26.62 87 GLU A O 1
ATOM 653 N N . GLN A 1 88 ? -15.711 -14.732 -26.378 1.00 23.91 88 GLN A N 1
ATOM 654 C CA . GLN A 1 88 ? -14.941 -15.871 -26.890 1.00 23.91 88 GLN A CA 1
ATOM 655 C C . GLN A 1 88 ? -14.094 -16.535 -25.799 1.00 23.91 88 GLN A C 1
ATOM 657 O O . GLN A 1 88 ? -13.476 -15.896 -24.954 1.00 23.91 88 GLN A O 1
ATOM 662 N N . SER A 1 89 ? -14.158 -17.861 -25.848 1.00 23.55 89 SER A N 1
ATOM 663 C CA . SER A 1 89 ? -13.645 -18.874 -24.937 1.00 23.55 89 SER A CA 1
ATOM 664 C C . SER A 1 89 ? -12.130 -19.060 -24.980 1.00 23.55 89 SER A C 1
ATOM 666 O O . SER A 1 89 ? -11.506 -18.916 -26.029 1.00 23.55 89 SER A O 1
ATOM 668 N N . ALA A 1 90 ? -11.598 -19.526 -23.849 1.00 27.70 90 ALA A N 1
ATOM 669 C CA . ALA A 1 90 ? -10.248 -20.040 -23.660 1.00 27.70 90 ALA A CA 1
ATOM 670 C C . ALA A 1 90 ? -9.826 -21.060 -24.739 1.00 27.70 90 ALA A C 1
ATOM 672 O O . ALA A 1 90 ? -10.513 -22.058 -24.968 1.00 27.70 90 ALA A O 1
ATOM 673 N N . GLY A 1 91 ? -8.670 -20.808 -25.355 1.00 23.86 91 GLY A N 1
ATOM 674 C CA . GLY A 1 91 ? -7.936 -21.722 -26.227 1.00 23.86 91 GLY A CA 1
ATOM 675 C C . GLY A 1 91 ? -6.472 -21.789 -25.787 1.00 23.86 91 GLY A C 1
ATOM 676 O O . GLY A 1 91 ? -5.902 -20.790 -25.357 1.00 23.86 91 GLY A O 1
ATOM 677 N N . GLU A 1 92 ? -5.918 -22.997 -25.833 1.00 25.36 92 GLU A N 1
ATOM 678 C CA . GLU A 1 92 ? -4.617 -23.418 -25.308 1.00 25.36 92 GLU A CA 1
ATOM 679 C C . GLU A 1 92 ? -3.416 -22.630 -25.864 1.00 25.36 92 GLU A C 1
ATOM 681 O O . GLU A 1 92 ? -3.409 -22.152 -26.997 1.00 25.36 92 GLU A O 1
ATOM 686 N N . SER A 1 93 ? -2.380 -22.515 -25.030 1.00 28.66 93 SER A N 1
ATOM 687 C CA . SER A 1 93 ? -1.162 -21.735 -25.241 1.00 28.66 93 SER A CA 1
ATOM 688 C C . SER A 1 93 ? -0.248 -22.309 -26.332 1.00 28.66 93 SER A C 1
ATOM 690 O O . SER A 1 93 ? 0.548 -23.222 -26.104 1.00 28.66 93 SER A O 1
ATOM 692 N N . GLU A 1 94 ? -0.279 -21.701 -27.516 1.00 28.25 94 GLU A N 1
ATOM 693 C CA . GLU A 1 94 ? 0.812 -21.821 -28.485 1.00 28.25 94 GLU A CA 1
ATOM 694 C C . GLU A 1 94 ? 1.952 -20.856 -28.125 1.00 28.25 94 GLU A C 1
ATOM 696 O O . GLU A 1 94 ? 1.757 -19.659 -27.916 1.00 28.25 94 GLU A O 1
ATOM 701 N N . LYS A 1 95 ? 3.175 -21.395 -28.036 1.00 27.00 95 LYS A N 1
ATOM 702 C CA . LYS A 1 95 ? 4.404 -20.616 -27.836 1.00 27.00 95 LYS A CA 1
ATOM 703 C C . LYS A 1 95 ? 4.627 -19.695 -29.044 1.00 27.00 95 LYS A C 1
ATOM 705 O O . LYS A 1 95 ? 4.732 -20.216 -30.157 1.00 27.00 95 LYS A O 1
ATOM 710 N N . PRO A 1 96 ? 4.764 -18.373 -28.866 1.00 29.28 96 PRO A N 1
ATOM 711 C CA . PRO A 1 96 ? 4.960 -17.482 -29.996 1.00 29.28 96 PRO A CA 1
ATOM 712 C C . PRO A 1 96 ? 6.408 -17.565 -30.501 1.00 29.28 96 PRO A C 1
ATOM 714 O O . PRO A 1 96 ? 7.364 -17.381 -29.751 1.00 29.28 96 PRO A O 1
ATOM 717 N N . SER A 1 97 ? 6.555 -17.884 -31.787 1.00 31.70 97 SER A N 1
ATOM 718 C CA . SER A 1 97 ? 7.802 -17.791 -32.550 1.00 31.70 97 SER A CA 1
ATOM 719 C C . SER A 1 97 ? 7.752 -16.492 -33.350 1.00 31.70 97 SER A C 1
ATOM 721 O O . SER A 1 97 ? 6.878 -16.337 -34.202 1.00 31.70 97 SER A O 1
ATOM 723 N N . TYR A 1 98 ? 8.668 -15.562 -33.078 1.00 45.59 98 TYR A N 1
ATOM 724 C CA . TYR A 1 98 ? 8.699 -14.261 -33.738 1.00 45.59 98 TYR A CA 1
ATOM 725 C C . TYR A 1 98 ? 9.708 -14.286 -34.894 1.00 45.59 98 TYR A C 1
ATOM 727 O O . TYR A 1 98 ? 10.837 -14.748 -34.776 1.00 45.59 98 TYR A O 1
ATOM 735 N N . ALA A 1 99 ? 9.276 -13.848 -36.074 1.00 32.47 99 ALA A N 1
ATOM 736 C CA . ALA A 1 99 ? 10.097 -13.826 -37.278 1.00 32.47 99 ALA A CA 1
ATOM 737 C C . ALA A 1 99 ? 10.052 -12.423 -37.889 1.00 32.47 99 ALA A C 1
ATOM 739 O O . ALA A 1 99 ? 9.259 -12.162 -38.787 1.00 32.47 99 ALA A O 1
ATOM 740 N N . CYS A 1 100 ? 10.920 -11.529 -37.412 1.00 33.22 100 CYS A N 1
ATOM 741 C CA . CYS A 1 100 ? 11.254 -10.293 -38.118 1.00 33.22 100 CYS A CA 1
ATOM 742 C C . CYS A 1 100 ? 12.611 -10.482 -38.823 1.00 33.22 100 CYS A C 1
ATOM 744 O O . CYS A 1 100 ? 13.618 -10.782 -38.183 1.00 33.22 100 CYS A O 1
ATOM 746 N N . ALA A 1 101 ? 12.592 -10.381 -40.157 1.00 37.56 101 ALA A N 1
ATOM 747 C CA . ALA A 1 101 ? 13.730 -10.284 -41.080 1.00 37.56 101 ALA A CA 1
ATOM 748 C C . ALA A 1 101 ? 14.944 -11.199 -40.791 1.00 37.56 101 ALA A C 1
ATOM 750 O O . ALA A 1 101 ? 15.979 -10.793 -40.254 1.00 37.56 101 ALA A O 1
ATOM 751 N N . ARG A 1 102 ? 14.833 -12.456 -41.237 1.00 44.09 102 ARG A N 1
ATOM 752 C CA . ARG A 1 102 ? 15.973 -13.357 -41.438 1.00 44.09 102 ARG A CA 1
ATOM 753 C C . ARG A 1 102 ? 16.810 -12.839 -42.602 1.00 44.09 102 ARG A C 1
ATOM 755 O O . ARG A 1 102 ? 16.343 -12.901 -43.728 1.00 44.09 102 ARG A O 1
ATOM 762 N N . ASP A 1 103 ? 18.042 -12.429 -42.326 1.00 41.75 103 ASP A N 1
ATOM 763 C CA . ASP A 1 103 ? 19.136 -12.816 -43.219 1.00 41.75 103 ASP A CA 1
ATOM 764 C C . ASP A 1 103 ? 20.479 -12.987 -42.506 1.00 41.75 103 ASP A C 1
ATOM 766 O O . ASP A 1 103 ? 21.287 -13.767 -42.994 1.00 41.75 103 ASP A O 1
ATOM 770 N N . HIS A 1 104 ? 20.747 -12.383 -41.343 1.00 49.06 104 HIS A N 1
ATOM 771 C CA . HIS A 1 104 ? 21.973 -12.661 -40.570 1.00 49.06 104 HIS A CA 1
ATOM 772 C C . HIS A 1 104 ? 21.634 -12.816 -39.076 1.00 49.06 104 HIS A C 1
ATOM 774 O O . HIS A 1 104 ? 21.402 -11.831 -38.379 1.00 49.06 104 HIS A O 1
ATOM 780 N N . LEU A 1 105 ? 21.583 -14.061 -38.585 1.00 53.50 105 LEU A N 1
ATOM 781 C CA . LEU A 1 105 ? 21.670 -14.348 -37.147 1.00 53.50 105 LEU A CA 1
ATOM 782 C C . LEU A 1 105 ? 23.049 -13.857 -36.675 1.00 53.50 105 LEU A C 1
ATOM 784 O O . LEU A 1 105 ? 24.039 -14.296 -37.270 1.00 53.50 105 LEU A O 1
ATOM 788 N N . PRO A 1 106 ? 23.165 -12.962 -35.677 1.00 57.66 106 PRO A N 1
ATOM 789 C CA . PRO A 1 106 ? 24.473 -12.586 -35.164 1.00 57.66 106 PRO A CA 1
ATOM 790 C C . PRO A 1 106 ? 25.126 -13.829 -34.563 1.00 57.66 106 PRO A C 1
ATOM 792 O O . PRO A 1 106 ? 24.638 -14.398 -33.588 1.00 57.66 106 PRO A O 1
ATOM 795 N N . ALA A 1 107 ? 26.220 -14.276 -35.176 1.00 65.25 107 ALA A N 1
ATOM 796 C CA . ALA A 1 107 ? 26.950 -15.438 -34.709 1.00 65.25 107 ALA A CA 1
ATOM 797 C C . ALA A 1 107 ? 27.734 -15.097 -33.439 1.00 65.25 107 ALA A C 1
ATOM 799 O O . ALA A 1 107 ? 27.922 -15.992 -32.624 1.00 65.25 107 ALA A O 1
ATOM 800 N N . LYS A 1 108 ? 28.144 -13.827 -33.258 1.00 90.75 108 LYS A N 1
ATOM 801 C CA . LYS A 1 108 ? 28.890 -13.323 -32.093 1.00 90.75 108 LYS A CA 1
ATOM 802 C C . LYS A 1 108 ? 28.352 -12.005 -31.531 1.00 90.75 108 LYS A C 1
ATOM 804 O O . LYS A 1 108 ? 28.279 -11.006 -32.247 1.00 90.75 108 LYS A O 1
ATOM 809 N N . LEU A 1 109 ? 28.082 -11.973 -30.226 1.00 94.19 109 LEU A N 1
ATOM 810 C CA . LEU A 1 109 ? 27.616 -10.800 -29.478 1.00 94.19 109 LEU A CA 1
ATOM 811 C C . LEU A 1 109 ? 28.684 -10.338 -28.473 1.00 94.19 109 LEU A C 1
ATOM 813 O O . LEU A 1 109 ? 29.143 -11.119 -27.642 1.00 94.19 109 LEU A O 1
ATOM 817 N N . LEU A 1 110 ? 29.048 -9.053 -28.510 1.00 96.88 110 LEU A N 1
ATOM 818 C CA . LEU A 1 110 ? 29.842 -8.422 -27.451 1.00 96.88 110 LEU A CA 1
ATOM 819 C C . LEU A 1 110 ? 28.917 -7.758 -26.430 1.00 96.88 110 LEU A C 1
ATOM 821 O O . LEU A 1 110 ? 28.177 -6.838 -26.780 1.00 96.88 110 LEU A O 1
ATOM 825 N N . ILE A 1 111 ? 28.997 -8.175 -25.169 1.00 96.00 111 ILE A N 1
ATOM 826 C CA . ILE A 1 111 ? 28.322 -7.513 -24.051 1.00 96.00 111 ILE A CA 1
ATOM 827 C C . ILE A 1 111 ? 29.355 -6.722 -23.249 1.00 96.00 111 ILE A C 1
ATOM 829 O O . ILE A 1 111 ? 30.251 -7.295 -22.628 1.00 96.00 111 ILE A O 1
ATOM 833 N N . LEU A 1 112 ? 29.212 -5.398 -23.258 1.00 95.88 112 LEU A N 1
ATOM 834 C CA . LEU A 1 112 ? 29.976 -4.489 -22.415 1.00 95.88 112 LEU A CA 1
ATOM 835 C C . LEU A 1 112 ? 29.235 -4.282 -21.096 1.00 95.88 112 LEU A C 1
ATOM 837 O O . LEU A 1 112 ? 28.178 -3.653 -21.082 1.00 95.88 112 LEU A O 1
ATOM 841 N N . THR A 1 113 ? 29.765 -4.814 -19.998 1.00 94.06 113 THR A N 1
ATOM 842 C CA . THR A 1 113 ? 29.131 -4.738 -18.675 1.00 94.06 113 THR A CA 1
ATOM 843 C C . THR A 1 113 ? 30.153 -4.890 -17.547 1.00 94.06 113 THR A C 1
ATOM 845 O O . THR A 1 113 ? 31.236 -5.430 -17.753 1.00 94.06 113 THR A O 1
ATOM 848 N N . GLU A 1 114 ? 29.809 -4.431 -16.341 1.00 89.81 114 GLU A N 1
ATOM 849 C CA . GLU A 1 114 ? 30.655 -4.584 -15.146 1.00 89.81 114 GLU A CA 1
ATOM 850 C C . GLU A 1 114 ? 30.515 -5.965 -14.487 1.00 89.81 114 GLU A C 1
ATOM 852 O O . GLU A 1 114 ? 31.353 -6.355 -13.673 1.00 89.81 114 GLU A O 1
ATOM 857 N N . GLY A 1 115 ? 29.449 -6.704 -14.799 1.00 90.06 115 GLY A N 1
ATOM 858 C CA . GLY A 1 115 ? 29.184 -8.000 -14.190 1.00 90.06 115 GLY A CA 1
ATOM 859 C C . GLY A 1 115 ? 27.867 -8.634 -14.639 1.00 90.06 115 GLY A C 1
ATOM 860 O O . GLY A 1 115 ? 27.122 -8.046 -15.423 1.00 90.06 115 GLY A O 1
ATOM 861 N N . PRO A 1 116 ? 27.574 -9.850 -14.148 1.00 91.81 116 PRO A N 1
ATOM 862 C CA . PRO A 1 116 ? 26.350 -10.564 -14.485 1.00 91.81 116 PRO A CA 1
ATOM 863 C C . PRO A 1 116 ? 25.117 -9.892 -13.873 1.00 91.81 116 PRO A C 1
ATOM 865 O O . PRO A 1 116 ? 25.158 -9.356 -12.764 1.00 91.81 116 PRO A O 1
ATOM 868 N N . SER A 1 117 ? 23.995 -10.002 -14.575 1.00 93.25 117 SER A N 1
ATOM 869 C CA . SER A 1 117 ? 22.744 -9.325 -14.251 1.00 93.25 117 SER A CA 1
ATOM 870 C C . SER A 1 117 ? 21.528 -10.184 -14.609 1.00 93.25 117 SER A C 1
ATOM 872 O O . SER A 1 117 ? 21.672 -11.306 -15.101 1.00 93.25 117 SER A O 1
ATOM 874 N N . ASP A 1 118 ? 20.318 -9.690 -14.339 1.00 95.31 118 ASP A N 1
ATOM 875 C CA . ASP A 1 118 ? 19.097 -10.375 -14.777 1.00 95.31 118 ASP A CA 1
ATOM 876 C C . ASP A 1 118 ? 19.030 -10.423 -16.309 1.00 95.31 118 ASP A C 1
ATOM 878 O O . ASP A 1 118 ? 18.804 -11.483 -16.893 1.00 95.31 118 ASP A O 1
ATOM 882 N N . PHE A 1 119 ? 19.309 -9.297 -16.969 1.00 95.38 119 PHE A N 1
ATOM 883 C CA . PHE A 1 119 ? 19.262 -9.202 -18.425 1.00 95.38 119 PHE A CA 1
ATOM 884 C C . PHE A 1 119 ? 20.382 -9.980 -19.132 1.00 95.38 119 PHE A C 1
ATOM 886 O O . PHE A 1 119 ? 20.118 -10.620 -20.150 1.00 95.38 119 PHE A O 1
ATOM 893 N N . THR A 1 120 ? 21.608 -10.024 -18.587 1.00 94.44 120 THR A N 1
ATOM 894 C CA . THR A 1 120 ? 22.681 -10.826 -19.209 1.00 94.44 120 THR A CA 1
ATOM 895 C C . THR A 1 120 ? 22.325 -12.309 -19.257 1.00 94.44 120 THR A C 1
ATOM 897 O O . THR A 1 120 ? 22.584 -12.950 -20.269 1.00 94.44 120 THR A O 1
ATOM 900 N N . LYS A 1 121 ? 21.663 -12.843 -18.221 1.00 94.75 121 LYS A N 1
ATOM 901 C CA . LYS A 1 121 ? 21.209 -14.246 -18.192 1.00 94.75 121 LYS A CA 1
ATOM 902 C C . LYS A 1 121 ? 20.154 -14.540 -19.256 1.00 94.75 121 LYS A C 1
ATOM 904 O O . LYS A 1 121 ? 20.155 -15.620 -19.844 1.00 94.75 121 LYS A O 1
ATOM 909 N N . VAL A 1 122 ? 19.257 -13.585 -19.518 1.00 95.62 122 VAL A N 1
ATOM 910 C CA . VAL A 1 122 ? 18.280 -13.701 -20.612 1.00 95.62 122 VAL A CA 1
ATOM 911 C C . VAL A 1 122 ? 19.013 -13.765 -21.954 1.00 95.62 122 VAL A C 1
ATOM 913 O O . VAL A 1 122 ? 18.747 -14.670 -22.744 1.00 95.62 122 VAL A O 1
ATOM 916 N N . LEU A 1 123 ? 19.990 -12.880 -22.184 1.00 93.38 123 LEU A N 1
ATOM 917 C CA . LEU A 1 123 ? 20.793 -12.870 -23.414 1.00 93.38 123 LEU A CA 1
ATOM 918 C C . LEU A 1 123 ? 21.594 -14.170 -23.602 1.00 93.38 123 LEU A C 1
ATOM 920 O O . LEU A 1 123 ? 21.565 -14.746 -24.687 1.00 93.38 123 LEU A O 1
ATOM 924 N N . GLU A 1 124 ? 22.238 -14.683 -22.549 1.00 92.56 124 GLU A N 1
ATOM 925 C CA . GLU A 1 124 ? 22.943 -15.978 -22.563 1.00 92.56 124 GLU A CA 1
ATOM 926 C C . GLU A 1 124 ? 22.025 -17.137 -22.964 1.00 92.56 124 GLU A C 1
ATOM 928 O O . GLU A 1 124 ? 22.432 -18.040 -23.696 1.00 92.56 124 GLU A O 1
ATOM 933 N N . SER A 1 125 ? 20.759 -17.089 -22.550 1.00 93.38 125 SER A N 1
ATOM 934 C CA . SER A 1 125 ? 19.779 -18.128 -22.873 1.00 93.38 125 SER A CA 1
ATOM 935 C C . SER A 1 125 ? 19.305 -18.133 -24.328 1.00 93.38 125 SER A C 1
ATOM 937 O O . SER A 1 125 ? 18.638 -19.081 -24.738 1.00 93.38 125 SER A O 1
ATOM 939 N N . CYS A 1 126 ? 19.633 -17.101 -25.108 1.00 90.94 126 CYS A N 1
ATOM 940 C CA . CYS A 1 126 ? 19.281 -17.023 -26.527 1.00 90.94 126 CYS A CA 1
ATOM 941 C C . CYS A 1 126 ? 20.229 -17.857 -27.412 1.00 90.94 126 CYS A C 1
ATOM 943 O O . CYS A 1 126 ? 19.973 -18.023 -28.600 1.00 90.94 126 CYS A O 1
ATOM 945 N N . GLY A 1 127 ? 21.327 -18.392 -26.857 1.00 83.19 127 GLY A N 1
ATOM 946 C CA . GLY A 1 127 ? 22.242 -19.290 -27.572 1.00 83.19 127 GLY A CA 1
ATOM 947 C C . GLY A 1 127 ? 23.249 -18.606 -28.507 1.00 83.19 127 GLY A C 1
ATOM 948 O O . GLY A 1 127 ? 23.864 -19.288 -29.326 1.00 83.19 127 GLY A O 1
ATOM 949 N N . ALA A 1 128 ? 23.433 -17.287 -28.394 1.00 80.56 128 ALA A N 1
ATOM 950 C CA . ALA A 1 128 ? 24.476 -16.551 -29.114 1.00 80.56 128 ALA A CA 1
ATOM 951 C C . ALA A 1 128 ? 25.885 -16.854 -28.550 1.00 80.56 128 ALA A C 1
ATOM 953 O O . ALA A 1 128 ? 26.031 -17.119 -27.356 1.00 80.56 128 ALA A O 1
ATOM 954 N N . ASP A 1 129 ? 26.937 -16.775 -29.379 1.00 89.88 129 ASP A N 1
ATOM 955 C CA . ASP A 1 129 ? 28.333 -16.792 -28.901 1.00 89.88 129 ASP A CA 1
ATOM 956 C C . ASP A 1 129 ? 28.648 -15.435 -28.254 1.00 89.88 129 ASP A C 1
ATOM 958 O O . ASP A 1 129 ? 28.859 -14.430 -28.941 1.00 89.88 129 ASP A O 1
ATOM 962 N N . ILE A 1 130 ? 28.593 -15.383 -26.923 1.00 92.69 130 ILE A N 1
ATOM 963 C CA . ILE A 1 130 ? 28.712 -14.141 -26.158 1.00 92.69 130 ILE A CA 1
ATOM 964 C C . ILE A 1 130 ? 30.130 -13.970 -25.624 1.00 92.69 130 ILE A C 1
ATOM 966 O O . ILE A 1 130 ? 30.680 -14.840 -24.951 1.00 92.69 130 ILE A O 1
ATOM 970 N N . THR A 1 131 ? 30.694 -12.786 -25.847 1.00 95.94 131 THR A N 1
ATOM 971 C CA . THR A 1 131 ? 31.889 -12.319 -25.141 1.00 95.94 131 THR A CA 1
ATOM 972 C C . THR A 1 131 ? 31.518 -11.198 -24.180 1.00 95.94 131 THR A C 1
ATOM 974 O O . THR A 1 131 ? 30.922 -10.204 -24.589 1.00 95.94 131 THR A O 1
ATOM 977 N N . PHE A 1 132 ? 31.906 -11.338 -22.913 1.00 95.56 132 PHE A N 1
ATOM 978 C CA . PHE A 1 132 ? 31.774 -10.295 -21.896 1.00 95.56 132 PHE A CA 1
ATOM 979 C C . PHE A 1 132 ? 33.084 -9.522 -21.754 1.00 95.56 132 PHE A C 1
ATOM 981 O O . PHE A 1 132 ? 34.151 -10.133 -21.678 1.00 95.56 132 PHE A O 1
ATOM 988 N N . MET A 1 133 ? 33.004 -8.193 -21.704 1.00 95.81 133 MET A N 1
ATOM 989 C CA . MET A 1 133 ? 34.135 -7.317 -21.378 1.00 95.81 133 MET A CA 1
ATOM 990 C C . MET A 1 133 ? 33.659 -6.103 -20.591 1.00 95.81 133 MET A C 1
ATOM 992 O O . MET A 1 133 ? 32.536 -5.635 -20.783 1.00 95.81 133 MET A O 1
ATOM 996 N N . THR A 1 134 ? 34.537 -5.522 -19.781 1.00 94.69 134 THR A N 1
ATOM 997 C CA . THR A 1 134 ? 34.335 -4.137 -19.344 1.00 94.69 134 THR A CA 1
ATOM 998 C C . THR A 1 134 ? 34.613 -3.167 -20.496 1.00 94.69 134 THR A C 1
ATOM 1000 O O . THR A 1 134 ? 35.237 -3.511 -21.508 1.00 94.69 134 THR A O 1
ATOM 1003 N N . MET A 1 135 ? 34.174 -1.914 -20.356 1.00 92.56 135 MET A N 1
ATOM 1004 C CA . MET A 1 135 ? 34.512 -0.877 -21.338 1.00 92.56 135 MET A CA 1
ATOM 1005 C C . MET A 1 135 ? 36.027 -0.685 -21.450 1.00 92.56 135 MET A C 1
ATOM 1007 O O . MET A 1 135 ? 36.556 -0.533 -22.548 1.00 92.56 135 MET A O 1
ATOM 1011 N N . GLU A 1 136 ? 36.739 -0.720 -20.327 1.00 93.94 136 GLU A N 1
ATOM 1012 C CA . GLU A 1 136 ? 38.185 -0.538 -20.264 1.00 93.94 136 GLU A CA 1
ATOM 1013 C C . GLU A 1 136 ? 38.934 -1.678 -20.969 1.00 93.94 136 GLU A C 1
ATOM 1015 O O . GLU A 1 136 ? 39.915 -1.429 -21.671 1.00 93.94 136 GLU A O 1
ATOM 1020 N N . GLU A 1 137 ? 38.452 -2.915 -20.838 1.00 96.19 137 GLU A N 1
ATOM 1021 C CA . GLU A 1 137 ? 39.021 -4.095 -21.500 1.00 96.19 137 GLU A CA 1
ATOM 1022 C C . GLU A 1 137 ? 38.818 -4.090 -23.018 1.00 96.19 137 GLU A C 1
ATOM 1024 O O . GLU A 1 137 ? 39.673 -4.591 -23.758 1.00 96.19 137 GLU A O 1
ATOM 1029 N N . ALA A 1 138 ? 37.709 -3.510 -23.485 1.00 96.00 138 ALA A N 1
ATOM 1030 C CA . ALA A 1 138 ? 37.382 -3.407 -24.903 1.00 96.00 138 ALA A CA 1
ATOM 1031 C C . ALA A 1 138 ? 38.238 -2.363 -25.649 1.00 96.00 138 ALA A C 1
ATOM 1033 O O . ALA A 1 138 ? 38.329 -2.402 -26.881 1.00 96.00 138 ALA A O 1
ATOM 1034 N N . ILE A 1 139 ? 38.905 -1.443 -24.939 1.00 96.75 139 ILE A N 1
ATOM 1035 C CA . ILE A 1 139 ? 39.757 -0.418 -25.559 1.00 96.75 139 ILE A CA 1
ATOM 1036 C C . ILE A 1 139 ? 40.914 -1.078 -26.321 1.00 96.75 139 ILE A C 1
ATOM 1038 O O . ILE A 1 139 ? 41.735 -1.807 -25.766 1.00 96.75 139 ILE A O 1
ATOM 1042 N N . GLY A 1 140 ? 41.013 -0.770 -27.617 1.00 94.44 140 GLY A N 1
ATOM 1043 C CA . GLY A 1 140 ? 42.070 -1.285 -28.492 1.00 94.44 140 GLY A CA 1
ATOM 1044 C C . GLY A 1 140 ? 41.879 -2.737 -28.944 1.00 94.44 140 GLY A C 1
ATOM 1045 O O . GLY A 1 140 ? 42.782 -3.291 -29.570 1.00 94.44 140 GLY A O 1
ATOM 1046 N N . LYS A 1 141 ? 40.731 -3.361 -28.648 1.00 96.88 141 LYS A N 1
ATOM 1047 C CA . LYS A 1 141 ? 40.356 -4.671 -29.195 1.00 96.88 141 LYS A CA 1
ATOM 1048 C C . LYS A 1 141 ? 39.809 -4.533 -30.614 1.00 96.88 141 LYS A C 1
ATOM 1050 O O . LYS A 1 141 ? 39.257 -3.500 -30.988 1.00 96.88 141 LYS A O 1
ATOM 1055 N N . ASP A 1 142 ? 39.945 -5.599 -31.397 1.00 96.38 142 ASP A N 1
ATOM 1056 C CA . ASP A 1 142 ? 39.299 -5.693 -32.703 1.00 96.38 142 ASP A CA 1
ATOM 1057 C C . ASP A 1 142 ? 37.804 -5.981 -32.515 1.00 96.38 142 ASP A C 1
ATOM 1059 O O . ASP A 1 142 ? 37.417 -7.089 -32.148 1.00 96.38 142 ASP A O 1
ATOM 1063 N N . LEU A 1 143 ? 36.972 -4.963 -32.737 1.00 96.75 143 LEU A N 1
ATOM 1064 C CA . LEU A 1 143 ? 35.517 -5.072 -32.626 1.00 96.75 143 LEU A CA 1
ATOM 1065 C C . LEU A 1 143 ? 34.866 -5.610 -33.907 1.00 96.75 143 LEU A C 1
ATOM 1067 O O . LEU A 1 143 ? 33.681 -5.935 -33.904 1.00 96.75 143 LEU A O 1
ATOM 1071 N N . THR A 1 144 ? 35.617 -5.737 -35.007 1.00 95.50 144 THR A N 1
ATOM 1072 C CA . THR A 1 144 ? 35.053 -6.163 -36.296 1.00 95.50 144 THR A CA 1
ATOM 1073 C C . THR A 1 144 ? 34.584 -7.620 -36.285 1.00 95.50 144 THR A C 1
ATOM 1075 O O . THR A 1 144 ? 33.734 -7.978 -37.100 1.00 95.50 144 THR A O 1
ATOM 1078 N N . VAL A 1 145 ? 35.080 -8.419 -35.331 1.00 94.88 145 VAL A N 1
ATOM 1079 C CA . VAL A 1 145 ? 34.771 -9.847 -35.143 1.00 94.88 145 VAL A CA 1
ATOM 1080 C C . VAL A 1 145 ? 33.384 -10.131 -34.555 1.00 94.88 145 VAL A C 1
ATOM 1082 O O . VAL A 1 145 ? 32.982 -11.292 -34.536 1.00 94.88 145 VAL A O 1
ATOM 1085 N N . TYR A 1 146 ? 32.689 -9.111 -34.041 1.00 95.62 146 TYR A N 1
ATOM 1086 C CA . TYR A 1 146 ? 31.349 -9.236 -33.458 1.00 95.62 146 TYR A CA 1
ATOM 1087 C C . TYR A 1 146 ? 30.283 -8.753 -34.437 1.00 95.62 146 TYR A C 1
ATOM 1089 O O . TYR A 1 146 ? 30.499 -7.774 -35.153 1.00 95.62 146 TYR A O 1
ATOM 1097 N N . ASP A 1 147 ? 29.124 -9.400 -34.434 1.00 92.44 147 ASP A N 1
ATOM 1098 C CA . ASP A 1 147 ? 27.993 -9.087 -35.315 1.00 92.44 147 ASP A CA 1
ATOM 1099 C C . ASP A 1 147 ? 26.976 -8.153 -34.643 1.00 92.44 147 ASP A C 1
ATOM 1101 O O . ASP A 1 147 ? 26.274 -7.393 -35.316 1.00 92.44 147 ASP A O 1
ATOM 1105 N N . ALA A 1 148 ? 26.923 -8.189 -33.310 1.00 95.06 148 ALA A N 1
ATOM 1106 C CA . ALA A 1 148 ? 26.049 -7.367 -32.487 1.00 95.06 148 ALA A CA 1
ATOM 1107 C C . ALA A 1 148 ? 26.744 -6.925 -31.190 1.00 95.06 148 ALA A C 1
ATOM 1109 O O . ALA A 1 148 ? 27.721 -7.532 -30.741 1.00 95.06 148 ALA A O 1
ATOM 1110 N N . PHE A 1 149 ? 26.214 -5.865 -30.581 1.00 96.62 149 PHE A N 1
ATOM 1111 C CA . PHE A 1 149 ? 26.761 -5.228 -29.388 1.00 96.62 149 PHE A CA 1
ATOM 1112 C C . PHE A 1 149 ? 25.649 -4.906 -28.39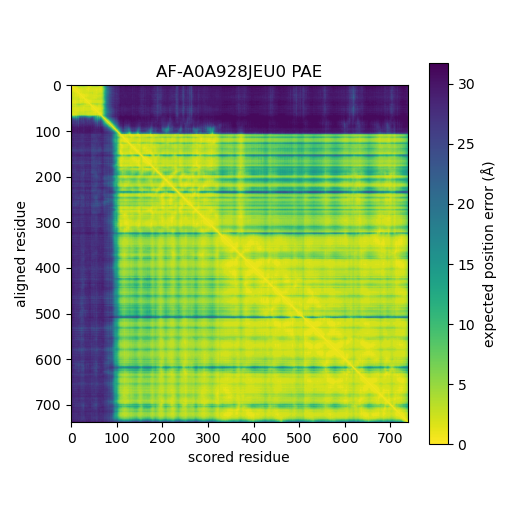0 1.00 96.62 149 PHE A C 1
ATOM 1114 O O . PHE A 1 149 ? 24.606 -4.373 -28.759 1.00 96.62 149 PHE A O 1
ATOM 1121 N N . CYS A 1 150 ? 25.894 -5.176 -27.115 1.00 95.88 150 CYS A N 1
ATOM 1122 C CA . CYS A 1 150 ? 25.025 -4.797 -26.008 1.00 95.88 150 CYS A CA 1
ATOM 1123 C C . CYS A 1 150 ? 25.853 -4.018 -24.984 1.00 95.88 150 CYS A C 1
ATOM 1125 O O . CYS A 1 150 ? 26.872 -4.513 -24.510 1.00 95.88 150 CYS A O 1
ATOM 1127 N N . ILE A 1 151 ? 25.456 -2.789 -24.667 1.00 95.19 151 ILE A N 1
ATOM 1128 C CA . ILE A 1 151 ? 26.190 -1.896 -23.766 1.00 95.19 151 ILE A CA 1
ATOM 1129 C C . ILE A 1 151 ? 25.340 -1.658 -22.517 1.00 95.19 151 ILE A C 1
ATOM 1131 O O . ILE A 1 151 ? 24.409 -0.853 -22.535 1.00 95.19 151 ILE A O 1
ATOM 1135 N N . LEU A 1 152 ? 25.686 -2.366 -21.442 1.00 92.50 152 LEU A N 1
ATOM 1136 C CA . LEU A 1 152 ? 25.021 -2.345 -20.139 1.00 92.50 152 LEU A CA 1
ATOM 1137 C C . LEU A 1 152 ? 25.878 -1.573 -19.134 1.00 92.50 152 LEU A C 1
ATOM 1139 O O . LEU A 1 152 ? 26.605 -2.158 -18.326 1.00 92.50 152 LEU A O 1
ATOM 1143 N N . ALA A 1 153 ? 25.868 -0.245 -19.258 1.00 76.94 153 ALA A N 1
ATOM 1144 C CA . ALA A 1 153 ? 26.803 0.633 -18.559 1.00 76.94 153 ALA A CA 1
ATOM 1145 C C . ALA A 1 153 ? 26.138 1.916 -18.056 1.00 76.94 153 ALA A C 1
ATOM 1147 O O . ALA A 1 153 ? 26.471 3.041 -18.446 1.00 76.94 153 ALA A O 1
ATOM 1148 N N . TYR A 1 154 ? 25.199 1.711 -17.142 1.00 74.00 154 TYR A N 1
ATOM 1149 C CA . TYR A 1 154 ? 24.541 2.763 -16.385 1.00 74.00 154 TYR A CA 1
ATOM 1150 C C . TYR A 1 154 ? 25.549 3.744 -15.745 1.00 74.00 154 TYR A C 1
ATOM 1152 O O . TYR A 1 154 ? 26.552 3.332 -15.161 1.00 74.00 154 TYR A O 1
ATOM 1160 N N . ARG A 1 155 ? 25.277 5.058 -15.852 1.00 68.88 155 ARG A N 1
ATOM 1161 C CA . ARG A 1 155 ? 26.115 6.183 -15.355 1.00 68.88 155 ARG A CA 1
ATOM 1162 C C . ARG A 1 155 ? 27.491 6.345 -16.010 1.00 68.88 155 ARG A C 1
ATOM 1164 O O . ARG A 1 155 ? 28.284 7.160 -15.535 1.00 68.88 155 ARG A O 1
ATOM 1171 N N . LYS A 1 156 ? 27.793 5.628 -17.095 1.00 80.38 156 LYS A N 1
ATOM 1172 C CA . LYS A 1 156 ? 29.068 5.783 -17.807 1.00 80.38 156 LYS A CA 1
ATOM 1173 C C . LYS A 1 156 ? 28.914 6.602 -19.089 1.00 80.38 156 LYS A C 1
ATOM 1175 O O . LYS A 1 156 ? 27.866 6.651 -19.733 1.00 80.38 156 LYS A O 1
ATOM 1180 N N . VAL A 1 157 ? 30.007 7.260 -19.459 1.00 85.25 157 VAL A N 1
ATOM 1181 C CA . VAL A 1 157 ? 30.215 7.857 -20.780 1.00 85.25 157 VAL A CA 1
ATOM 1182 C C . VAL A 1 157 ? 31.292 7.030 -21.469 1.00 85.25 157 VAL A C 1
ATOM 1184 O O . VAL A 1 157 ? 32.285 6.671 -20.837 1.00 85.25 157 VAL A O 1
ATOM 1187 N N . LEU A 1 158 ? 31.103 6.722 -22.752 1.00 90.12 158 LEU A N 1
ATOM 1188 C CA . LEU A 1 158 ? 32.089 5.965 -23.519 1.00 90.12 158 LEU A CA 1
ATOM 1189 C C . LEU A 1 158 ? 33.401 6.750 -23.659 1.00 90.12 158 LEU A C 1
ATOM 1191 O O . LEU A 1 158 ? 33.400 7.898 -24.111 1.00 90.12 158 LEU A O 1
ATOM 1195 N N . ASP A 1 159 ? 34.529 6.103 -23.351 1.00 93.06 159 ASP A N 1
ATOM 1196 C CA . ASP A 1 159 ? 35.855 6.626 -23.692 1.00 93.06 159 ASP A CA 1
ATOM 1197 C C . ASP A 1 159 ? 35.939 6.831 -25.218 1.00 93.06 159 ASP A C 1
ATOM 1199 O O . ASP A 1 159 ? 35.583 5.915 -25.968 1.00 93.06 159 ASP A O 1
ATOM 1203 N N . PRO A 1 160 ? 36.428 7.982 -25.718 1.00 94.50 160 PRO A N 1
ATOM 1204 C CA . PRO A 1 160 ? 36.522 8.244 -27.154 1.00 94.50 160 PRO A CA 1
ATOM 1205 C C . PRO A 1 160 ? 37.252 7.154 -27.954 1.00 94.50 160 PRO A C 1
ATOM 1207 O O . PRO A 1 160 ? 36.892 6.890 -29.102 1.00 94.50 160 PRO A O 1
ATOM 1210 N N . ARG A 1 161 ? 38.248 6.490 -27.350 1.00 96.06 161 ARG A N 1
ATOM 1211 C CA . ARG A 1 161 ? 39.029 5.408 -27.975 1.00 96.06 161 ARG A CA 1
ATOM 1212 C C . ARG A 1 161 ? 38.214 4.134 -28.193 1.00 96.06 161 ARG A C 1
ATOM 1214 O O . ARG A 1 161 ? 38.567 3.352 -29.067 1.00 96.06 161 ARG A O 1
ATOM 1221 N N . LEU A 1 162 ? 37.154 3.929 -27.413 1.00 95.56 162 LEU A N 1
ATOM 1222 C CA . LEU A 1 162 ? 36.192 2.839 -27.582 1.00 95.56 162 LEU A CA 1
ATOM 1223 C C . LEU A 1 162 ? 34.984 3.285 -28.417 1.00 95.56 162 LEU A C 1
ATOM 1225 O O . LEU A 1 162 ? 34.512 2.546 -29.278 1.00 95.56 162 LEU A O 1
ATOM 1229 N N . ARG A 1 163 ? 34.515 4.517 -28.193 1.00 95.25 163 ARG A N 1
ATOM 1230 C CA . ARG A 1 163 ? 33.351 5.098 -28.864 1.00 95.25 163 ARG A CA 1
ATOM 1231 C C . ARG A 1 163 ? 33.504 5.118 -30.381 1.00 95.25 163 ARG A C 1
ATOM 1233 O O . ARG A 1 163 ? 32.611 4.654 -31.076 1.00 95.25 163 ARG A O 1
ATOM 1240 N N . VAL A 1 164 ? 34.625 5.640 -30.887 1.00 95.81 164 VAL A N 1
ATOM 1241 C CA . VAL A 1 164 ? 34.840 5.792 -32.337 1.00 95.81 164 VAL A CA 1
ATOM 1242 C C . VAL A 1 164 ? 34.765 4.438 -33.066 1.00 95.81 164 VAL A C 1
ATOM 1244 O O . VAL A 1 164 ? 34.020 4.347 -34.042 1.00 95.81 164 VAL A O 1
ATOM 1247 N N . PRO A 1 165 ? 35.449 3.369 -32.607 1.00 96.88 165 PRO A N 1
ATOM 1248 C CA . PRO A 1 165 ? 35.260 2.029 -33.160 1.00 96.88 165 PRO A CA 1
ATOM 1249 C C . PRO A 1 165 ? 33.820 1.501 -33.083 1.00 96.88 165 PRO A C 1
ATOM 1251 O O . PRO A 1 165 ? 33.331 0.973 -34.076 1.00 96.88 165 PRO A O 1
ATOM 1254 N N . LEU A 1 166 ? 33.125 1.657 -31.948 1.00 96.75 166 LEU A N 1
ATOM 1255 C CA . LEU A 1 166 ? 31.736 1.195 -31.804 1.00 96.75 166 LEU A CA 1
ATOM 1256 C C . LEU A 1 166 ? 30.795 1.899 -32.794 1.00 96.75 166 LEU A C 1
ATOM 1258 O O . LEU A 1 166 ? 30.008 1.244 -33.470 1.00 96.75 166 LEU A O 1
ATOM 1262 N N . GLU A 1 167 ? 30.899 3.222 -32.930 1.00 96.06 167 GLU A N 1
ATOM 1263 C CA . GLU A 1 167 ? 30.082 3.988 -33.880 1.00 96.06 167 GLU A CA 1
ATOM 1264 C C . GLU A 1 167 ? 30.415 3.641 -35.339 1.00 96.06 167 GLU A C 1
ATOM 1266 O O . GLU A 1 167 ? 29.521 3.613 -36.185 1.00 96.06 167 GLU A O 1
ATOM 1271 N N . ALA A 1 168 ? 31.677 3.311 -35.641 1.00 96.94 168 ALA A N 1
ATOM 1272 C CA . ALA A 1 168 ? 32.067 2.821 -36.960 1.00 96.94 168 ALA A CA 1
ATOM 1273 C C . ALA A 1 168 ? 31.435 1.455 -37.287 1.00 96.94 168 ALA A C 1
ATOM 1275 O O . ALA A 1 168 ? 31.061 1.221 -38.435 1.00 96.94 168 ALA A O 1
ATOM 1276 N N . GLU A 1 169 ? 31.284 0.564 -36.303 1.00 97.00 169 GLU A N 1
ATOM 1277 C CA . GLU A 1 169 ? 30.559 -0.701 -36.469 1.00 97.00 169 GLU A CA 1
ATOM 1278 C C . GLU A 1 169 ? 29.040 -0.487 -36.577 1.00 97.00 169 GLU A C 1
ATOM 1280 O O . GLU A 1 169 ? 28.394 -1.113 -37.419 1.00 97.00 169 GLU A O 1
ATOM 1285 N N . ALA A 1 170 ? 28.468 0.446 -35.808 1.00 94.25 170 ALA A N 1
ATOM 1286 C CA . ALA A 1 170 ? 27.056 0.819 -35.922 1.00 94.25 170 ALA A CA 1
ATOM 1287 C C . ALA A 1 170 ? 26.729 1.380 -37.317 1.00 94.25 170 ALA A C 1
ATOM 1289 O O . ALA A 1 170 ? 25.711 1.023 -37.908 1.00 94.25 170 ALA A O 1
ATOM 1290 N N . ALA A 1 171 ? 27.626 2.185 -37.899 1.00 94.75 171 ALA A N 1
ATOM 1291 C CA . ALA A 1 171 ? 27.484 2.717 -39.257 1.00 94.75 171 ALA A CA 1
ATOM 1292 C C . ALA A 1 171 ? 27.514 1.638 -40.360 1.00 94.75 171 ALA A C 1
ATOM 1294 O O . ALA A 1 171 ? 27.078 1.898 -41.479 1.00 94.75 171 ALA A O 1
ATOM 1295 N N . LYS A 1 172 ? 28.002 0.424 -40.061 1.00 95.19 172 LYS A N 1
ATOM 1296 C CA . LYS A 1 172 ? 27.964 -0.736 -40.971 1.00 95.19 172 LYS A CA 1
ATOM 1297 C C . LYS A 1 172 ? 26.645 -1.517 -40.899 1.00 95.19 172 LYS A C 1
ATOM 1299 O O . LYS A 1 172 ? 26.527 -2.540 -41.564 1.00 95.19 172 LYS A O 1
ATOM 1304 N N . GLY A 1 173 ? 25.681 -1.077 -40.087 1.00 92.81 173 GLY A N 1
ATOM 1305 C CA . GLY A 1 173 ? 24.391 -1.753 -39.923 1.00 92.81 173 GLY A CA 1
ATOM 1306 C C . GLY A 1 173 ? 24.390 -2.884 -38.889 1.00 92.81 173 GLY A C 1
ATOM 1307 O O . GLY A 1 173 ? 23.399 -3.601 -38.784 1.00 92.81 173 GLY A O 1
ATOM 1308 N N . LYS A 1 174 ? 25.469 -3.060 -38.111 1.00 94.12 174 LYS A N 1
ATOM 1309 C CA . LYS A 1 174 ? 25.515 -4.058 -37.026 1.00 94.12 174 LYS A CA 1
ATOM 1310 C C . LYS A 1 174 ? 24.544 -3.695 -35.908 1.00 94.12 174 LYS A C 1
ATOM 1312 O O . LYS A 1 174 ? 24.312 -2.510 -35.675 1.00 94.12 174 LYS A O 1
ATOM 1317 N N . ARG A 1 175 ? 23.983 -4.690 -35.215 1.00 94.00 175 ARG A N 1
ATOM 1318 C CA . ARG A 1 175 ? 22.971 -4.442 -34.175 1.00 94.00 175 ARG A CA 1
ATOM 1319 C C . ARG A 1 175 ? 23.603 -3.901 -32.894 1.00 94.00 175 ARG A C 1
ATOM 1321 O O . ARG A 1 175 ? 24.591 -4.452 -32.419 1.00 94.00 175 ARG A O 1
ATOM 1328 N N . PHE A 1 176 ? 23.021 -2.850 -32.326 1.00 96.00 176 PHE A N 1
ATOM 1329 C CA . PHE A 1 176 ? 23.424 -2.266 -31.047 1.00 96.00 176 PHE A CA 1
ATOM 1330 C C . PHE A 1 176 ? 22.223 -2.145 -30.121 1.00 96.00 176 PHE A C 1
ATOM 1332 O O . PHE A 1 176 ? 21.204 -1.584 -30.510 1.00 96.00 176 PHE A O 1
ATOM 1339 N N . PHE A 1 177 ? 22.384 -2.596 -28.884 1.00 96.19 177 PHE A N 1
ATOM 1340 C CA . PHE A 1 177 ? 21.515 -2.242 -27.772 1.00 96.19 177 PHE A CA 1
ATOM 1341 C C . PHE A 1 177 ? 22.303 -1.467 -26.721 1.00 96.19 177 PHE A C 1
ATOM 1343 O O . PHE A 1 177 ? 23.415 -1.862 -26.365 1.00 96.19 177 PHE A O 1
ATOM 1350 N N . THR A 1 178 ? 21.741 -0.376 -26.208 1.00 93.69 178 THR A N 1
ATOM 1351 C CA . THR A 1 178 ? 22.356 0.399 -25.121 1.00 93.69 178 THR A CA 1
ATOM 1352 C C . THR A 1 178 ? 21.320 0.796 -24.079 1.00 93.69 178 THR A C 1
ATOM 1354 O O . THR A 1 178 ? 20.236 1.240 -24.452 1.00 93.69 178 THR A O 1
ATOM 1357 N N . GLU A 1 179 ? 21.686 0.762 -22.802 1.00 91.94 179 GLU A N 1
ATOM 1358 C CA . GLU A 1 179 ? 20.849 1.274 -21.708 1.00 91.94 179 GLU A CA 1
ATOM 1359 C C . GLU A 1 179 ? 21.499 2.475 -21.005 1.00 91.94 179 GLU A C 1
ATOM 1361 O O . GLU A 1 179 ? 22.717 2.494 -20.811 1.00 91.94 179 GLU A O 1
ATOM 1366 N N . ALA A 1 180 ? 20.686 3.468 -20.623 1.00 84.69 180 ALA A N 1
ATOM 1367 C CA . ALA A 1 180 ? 21.011 4.599 -19.742 1.00 84.69 180 ALA A CA 1
ATOM 1368 C C . ALA A 1 180 ? 22.403 5.244 -19.952 1.00 84.69 180 ALA A C 1
ATOM 1370 O O . ALA A 1 180 ? 23.069 5.666 -18.998 1.00 84.69 180 ALA A O 1
ATOM 1371 N N . LEU A 1 181 ? 22.857 5.303 -21.206 1.00 84.88 181 LEU A N 1
ATOM 1372 C CA . LEU A 1 181 ? 24.204 5.725 -21.571 1.00 84.88 181 LEU A CA 1
ATOM 1373 C C . LEU A 1 181 ? 24.268 7.248 -21.731 1.00 84.88 181 LEU A C 1
ATOM 1375 O O . LEU A 1 181 ? 23.398 7.857 -22.355 1.00 84.88 181 LEU A O 1
ATOM 1379 N N . GLY A 1 182 ? 25.330 7.875 -21.215 1.00 85.00 182 GLY A N 1
ATOM 1380 C CA . GLY A 1 182 ? 25.453 9.338 -21.253 1.00 85.00 182 GLY A CA 1
ATOM 1381 C C . GLY A 1 182 ? 25.641 9.920 -22.661 1.00 85.00 182 GLY A C 1
ATOM 1382 O O . GLY A 1 182 ? 25.261 11.061 -22.915 1.00 85.00 182 GLY A O 1
ATOM 1383 N N . SER A 1 183 ? 26.228 9.158 -23.593 1.00 87.56 183 SER A N 1
ATOM 1384 C CA . SER A 1 183 ? 26.289 9.533 -25.015 1.00 87.56 183 SER A CA 1
ATOM 1385 C C . SER A 1 183 ? 26.639 8.354 -25.922 1.00 87.56 183 SER A C 1
ATOM 1387 O O . SER A 1 183 ? 27.483 7.530 -25.565 1.00 87.56 183 SER A O 1
ATOM 1389 N N . PHE A 1 184 ? 26.026 8.316 -27.106 1.00 90.31 184 PHE A N 1
ATOM 1390 C CA . PHE A 1 184 ? 26.343 7.404 -28.211 1.00 90.31 184 PHE A CA 1
ATOM 1391 C C . PHE A 1 184 ? 25.729 7.940 -29.507 1.00 90.31 184 PHE A C 1
ATOM 1393 O O . PHE A 1 184 ? 24.632 8.490 -29.482 1.00 90.31 184 PHE A O 1
ATOM 1400 N N . LEU A 1 185 ? 26.414 7.815 -30.644 1.00 89.56 185 LEU A N 1
ATOM 1401 C CA . LEU A 1 185 ? 26.022 8.472 -31.896 1.00 89.56 185 LEU A CA 1
ATOM 1402 C C . LEU A 1 185 ? 25.844 9.989 -31.680 1.00 89.56 185 LEU A C 1
ATOM 1404 O O . LEU A 1 185 ? 26.661 10.642 -31.034 1.00 89.56 185 LEU A O 1
ATOM 1408 N N . ASN A 1 186 ? 24.757 10.565 -32.188 1.00 86.31 186 ASN A N 1
ATOM 1409 C CA . ASN A 1 186 ? 24.437 11.980 -32.009 1.00 86.31 186 ASN A CA 1
ATOM 1410 C C . ASN A 1 186 ? 23.600 12.253 -30.746 1.00 86.31 186 ASN A C 1
ATOM 1412 O O . ASN A 1 186 ? 23.040 13.339 -30.612 1.00 86.31 186 ASN A O 1
ATOM 1416 N N . LEU A 1 187 ? 23.494 11.280 -29.833 1.00 85.38 187 LEU A N 1
ATOM 1417 C CA . LEU A 1 187 ? 22.792 11.428 -28.563 1.00 85.38 187 LEU A CA 1
ATOM 1418 C C . LEU A 1 187 ? 23.737 11.843 -27.440 1.00 85.38 187 LEU A C 1
ATOM 1420 O O . LEU A 1 187 ? 24.836 11.307 -27.280 1.00 85.38 187 LEU A O 1
ATOM 1424 N N . PHE A 1 188 ? 23.245 12.770 -26.628 1.00 87.50 188 PHE A N 1
ATOM 1425 C CA . PHE A 1 188 ? 23.846 13.211 -25.381 1.00 87.50 188 PHE A CA 1
ATOM 1426 C C . PHE A 1 188 ? 22.730 13.368 -24.349 1.00 87.50 188 PHE A C 1
ATOM 1428 O O . PHE A 1 188 ? 21.698 13.976 -24.653 1.00 87.50 188 PHE A O 1
ATOM 1435 N N . SER A 1 189 ? 22.937 12.806 -23.164 1.00 88.69 189 SER A N 1
ATOM 1436 C CA . SER A 1 189 ? 21.932 12.705 -22.108 1.00 88.69 189 SER A CA 1
ATOM 1437 C C . SER A 1 189 ? 22.378 13.424 -20.841 1.00 88.69 189 SER A C 1
ATOM 1439 O O . SER A 1 189 ? 23.574 13.606 -20.604 1.00 88.69 189 SER A O 1
ATOM 1441 N N . ASP A 1 190 ? 21.408 13.826 -20.025 1.00 85.19 190 ASP A N 1
ATOM 1442 C CA . ASP A 1 190 ? 21.663 14.351 -18.685 1.00 85.19 190 ASP A CA 1
ATOM 1443 C C . ASP A 1 190 ? 22.155 13.241 -17.734 1.00 85.19 190 ASP A C 1
ATOM 1445 O O . ASP A 1 190 ? 22.129 12.047 -18.060 1.00 85.19 190 ASP A O 1
ATOM 1449 N N . ALA A 1 191 ? 22.605 13.629 -16.542 1.00 83.44 191 ALA A N 1
ATOM 1450 C CA . ALA A 1 191 ? 22.887 12.684 -15.472 1.00 83.44 191 ALA A CA 1
ATOM 1451 C C . ALA A 1 191 ? 21.620 11.879 -15.120 1.00 83.44 191 ALA A C 1
ATOM 1453 O O . ALA A 1 191 ? 20.521 12.442 -15.139 1.00 83.44 191 ALA A O 1
ATOM 1454 N N . PRO A 1 192 ? 21.742 10.583 -14.769 1.00 83.75 192 PRO A N 1
ATOM 1455 C CA . PRO A 1 192 ? 20.565 9.793 -14.460 1.00 83.75 192 PRO A CA 1
ATOM 1456 C C . PRO A 1 192 ? 19.766 10.361 -13.292 1.00 83.75 192 PRO A C 1
ATOM 1458 O O . PRO A 1 192 ? 20.313 10.605 -12.214 1.00 83.75 192 PRO A O 1
ATOM 1461 N N . ALA A 1 193 ? 18.471 10.531 -13.522 1.00 85.06 193 ALA A N 1
ATOM 1462 C CA . ALA A 1 193 ? 17.507 10.977 -12.535 1.00 85.06 193 ALA A CA 1
ATOM 1463 C C . ALA A 1 193 ? 16.563 9.834 -12.179 1.00 85.06 193 ALA A C 1
ATOM 1465 O O . ALA A 1 193 ? 16.341 8.915 -12.965 1.00 85.06 193 ALA A O 1
ATOM 1466 N N . ASP A 1 194 ? 16.012 9.909 -10.981 1.00 84.56 194 ASP A N 1
ATOM 1467 C CA . ASP A 1 194 ? 14.996 8.981 -10.534 1.00 84.56 194 ASP A CA 1
ATOM 1468 C C . ASP A 1 194 ? 13.664 9.193 -11.289 1.00 84.56 194 ASP A C 1
ATOM 1470 O O . ASP A 1 194 ? 13.306 10.310 -11.675 1.00 84.56 194 ASP A O 1
ATOM 1474 N N . THR A 1 195 ? 12.961 8.093 -11.534 1.00 86.12 195 THR A N 1
ATOM 1475 C CA . THR A 1 195 ? 11.714 8.015 -12.314 1.00 86.12 195 THR A CA 1
ATOM 1476 C C . THR A 1 195 ? 10.466 8.004 -11.443 1.00 86.12 195 THR A C 1
ATOM 1478 O O . THR A 1 195 ? 9.366 7.836 -11.965 1.00 86.12 195 THR A O 1
ATOM 1481 N N . THR A 1 196 ? 10.595 8.218 -10.132 1.00 80.38 196 THR A N 1
ATOM 1482 C CA . THR A 1 196 ? 9.457 8.226 -9.208 1.00 80.38 196 THR A CA 1
ATOM 1483 C C . THR A 1 196 ? 8.342 9.121 -9.729 1.00 80.38 196 THR A C 1
ATOM 1485 O O . THR A 1 196 ? 8.567 10.304 -9.995 1.00 80.38 196 THR A O 1
ATOM 1488 N N . ARG A 1 197 ? 7.133 8.551 -9.836 1.00 77.44 197 ARG A N 1
ATOM 1489 C CA . ARG A 1 197 ? 5.898 9.174 -10.364 1.00 77.44 197 ARG A CA 1
ATOM 1490 C C . ARG A 1 197 ? 5.833 9.347 -11.889 1.00 77.44 197 ARG A C 1
ATOM 1492 O O . ARG A 1 197 ? 4.902 9.977 -12.394 1.00 77.44 197 ARG A O 1
ATOM 1499 N N . ARG A 1 198 ? 6.781 8.778 -12.636 1.00 86.50 198 ARG A N 1
ATOM 1500 C CA . ARG A 1 198 ? 6.726 8.669 -14.100 1.00 86.50 198 ARG A CA 1
ATOM 1501 C C . ARG A 1 198 ? 6.330 7.257 -14.486 1.00 86.50 198 ARG A C 1
ATOM 1503 O O . ARG A 1 198 ? 6.762 6.302 -13.852 1.00 86.50 198 ARG A O 1
ATOM 1510 N N . ARG A 1 199 ? 5.544 7.136 -15.550 1.00 91.81 199 ARG A N 1
ATOM 1511 C CA . ARG A 1 199 ? 5.158 5.841 -16.119 1.00 91.81 199 ARG A CA 1
ATOM 1512 C C . ARG A 1 199 ? 5.604 5.767 -17.566 1.00 91.81 199 ARG A C 1
ATOM 1514 O O . ARG A 1 199 ? 5.677 6.799 -18.242 1.00 91.81 199 ARG A O 1
ATOM 1521 N N . LEU A 1 200 ? 5.903 4.565 -18.037 1.00 95.19 200 LEU A N 1
ATOM 1522 C CA . LEU A 1 200 ? 6.214 4.300 -19.435 1.00 95.19 200 LEU A CA 1
ATOM 1523 C C . LEU A 1 200 ? 4.922 3.936 -20.161 1.00 95.19 200 LEU A C 1
ATOM 1525 O O . LEU A 1 200 ? 4.242 2.991 -19.779 1.00 95.19 200 LEU A O 1
ATOM 1529 N N . ALA A 1 201 ? 4.603 4.679 -21.215 1.00 97.12 201 ALA A N 1
ATOM 1530 C CA . ALA A 1 201 ? 3.535 4.343 -22.143 1.00 97.12 201 ALA A CA 1
ATOM 1531 C C . ALA A 1 201 ? 4.128 3.720 -23.407 1.00 97.12 201 ALA A C 1
ATOM 1533 O O . ALA A 1 201 ? 5.089 4.252 -23.979 1.00 97.12 201 ALA A O 1
ATOM 1534 N N . VAL A 1 202 ? 3.543 2.612 -23.852 1.00 97.56 202 VAL A N 1
ATOM 1535 C CA . VAL A 1 202 ? 3.871 1.988 -25.131 1.00 97.56 202 VAL A CA 1
ATOM 1536 C C . VAL A 1 202 ? 3.359 2.855 -26.269 1.00 97.56 202 VAL A C 1
ATOM 1538 O O . VAL A 1 202 ? 2.232 3.352 -26.250 1.00 97.56 202 VAL A O 1
ATOM 1541 N N . VAL A 1 203 ? 4.194 3.021 -27.290 1.00 96.25 203 VAL A N 1
ATOM 1542 C CA . VAL A 1 203 ? 3.831 3.678 -28.541 1.00 96.25 203 VAL A CA 1
ATOM 1543 C C . VAL A 1 203 ? 4.198 2.745 -29.677 1.00 96.25 203 VAL A C 1
ATOM 1545 O O . VAL A 1 203 ? 5.373 2.620 -30.021 1.00 96.25 203 VAL A O 1
ATOM 1548 N N . GLN A 1 204 ? 3.199 2.099 -30.280 1.00 94.38 204 GLN A N 1
ATOM 1549 C CA . GLN A 1 204 ? 3.462 1.271 -31.447 1.00 94.38 204 GLN A CA 1
ATOM 1550 C C . GLN A 1 204 ? 3.944 2.151 -32.614 1.00 94.38 204 GLN A C 1
ATOM 1552 O O . GLN A 1 204 ? 3.379 3.228 -32.864 1.00 94.38 204 GLN A O 1
ATOM 1557 N N . PRO A 1 205 ? 5.004 1.735 -33.325 1.00 90.62 205 PRO A N 1
ATOM 1558 C CA . PRO A 1 205 ? 5.449 2.414 -34.526 1.00 90.62 205 PRO A CA 1
ATOM 1559 C C . PRO A 1 205 ? 4.401 2.294 -35.635 1.00 90.62 205 PRO A C 1
ATOM 1561 O O . PRO A 1 205 ? 3.610 1.357 -35.678 1.00 90.62 205 PRO A O 1
ATOM 1564 N N . GLU A 1 206 ? 4.415 3.256 -36.558 1.00 87.69 206 GLU A N 1
ATOM 1565 C CA . GLU A 1 206 ? 3.537 3.231 -37.738 1.00 87.69 206 GLU A CA 1
ATOM 1566 C C . GLU A 1 206 ? 3.887 2.083 -38.695 1.00 87.69 206 GLU A C 1
ATOM 1568 O O . GLU A 1 206 ? 3.019 1.605 -39.418 1.00 87.69 206 GLU A O 1
ATOM 1573 N N . ASP A 1 207 ? 5.150 1.649 -38.686 1.00 87.06 207 ASP A N 1
ATOM 1574 C CA . ASP A 1 207 ? 5.641 0.471 -39.396 1.00 87.06 207 ASP A CA 1
ATOM 1575 C C . ASP A 1 207 ? 5.336 -0.802 -38.578 1.00 87.06 207 ASP A C 1
ATOM 1577 O O . ASP A 1 207 ? 5.976 -1.012 -37.540 1.00 87.06 207 ASP A O 1
ATOM 1581 N N . PRO A 1 208 ? 4.397 -1.663 -39.019 1.00 83.69 208 PRO A N 1
ATOM 1582 C CA . PRO A 1 208 ? 3.999 -2.855 -38.271 1.00 83.69 208 PRO A CA 1
ATOM 1583 C C . PRO A 1 208 ? 5.136 -3.861 -38.071 1.00 83.69 208 PRO A C 1
ATOM 1585 O O . PRO A 1 208 ? 5.130 -4.587 -37.080 1.00 83.69 208 PRO A O 1
ATOM 1588 N N . ASP A 1 209 ? 6.138 -3.880 -38.957 1.00 82.38 209 ASP A N 1
ATOM 1589 C CA . ASP A 1 209 ? 7.281 -4.799 -38.854 1.00 82.38 209 ASP A CA 1
ATOM 1590 C C . ASP A 1 209 ? 8.221 -4.434 -37.691 1.00 82.38 209 ASP A C 1
ATOM 1592 O O . ASP A 1 209 ? 9.070 -5.234 -37.282 1.00 82.38 209 ASP A O 1
ATOM 1596 N N . ARG A 1 210 ? 8.061 -3.224 -37.135 1.00 82.00 210 ARG A N 1
ATOM 1597 C CA . ARG A 1 210 ? 8.802 -2.714 -35.972 1.00 82.00 210 ARG A CA 1
ATOM 1598 C C . ARG A 1 210 ? 7.982 -2.736 -34.683 1.00 82.00 210 ARG A C 1
ATOM 1600 O O . ARG A 1 210 ? 8.502 -2.330 -33.644 1.00 82.00 210 ARG A O 1
ATOM 1607 N N . ALA A 1 211 ? 6.719 -3.15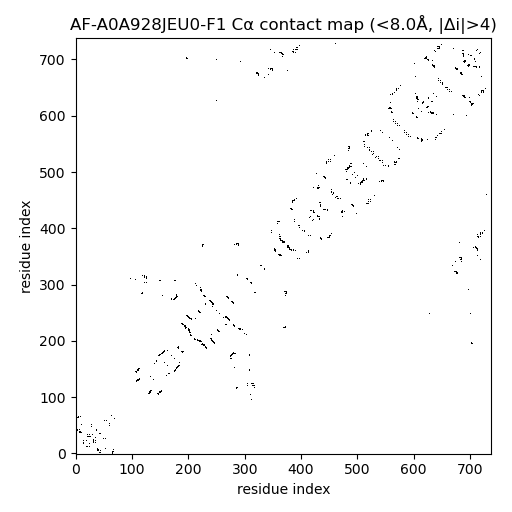6 -34.747 1.00 88.12 211 ALA A N 1
ATOM 1608 C CA . ALA A 1 211 ? 5.830 -3.180 -33.596 1.00 88.12 211 ALA A CA 1
ATOM 1609 C C . ALA A 1 211 ? 6.313 -4.160 -32.523 1.00 88.12 211 ALA A C 1
ATOM 1611 O O . ALA A 1 211 ? 6.874 -5.215 -32.828 1.00 88.12 211 ALA A O 1
ATOM 1612 N N . VAL A 1 212 ? 6.068 -3.817 -31.257 1.00 89.69 212 VAL A N 1
ATOM 1613 C CA . VAL A 1 212 ? 6.330 -4.715 -30.129 1.00 89.69 212 VAL A CA 1
ATOM 1614 C C . VAL A 1 212 ? 5.148 -5.686 -30.023 1.00 89.69 212 VAL A C 1
ATOM 1616 O O . VAL A 1 212 ? 4.030 -5.240 -29.757 1.00 89.69 212 VAL A O 1
ATOM 1619 N N . PRO A 1 213 ? 5.329 -6.999 -30.244 1.00 89.56 213 PRO A N 1
ATOM 1620 C CA . PRO A 1 213 ? 4.213 -7.937 -30.269 1.00 89.56 213 PRO A CA 1
ATOM 1621 C C . PRO A 1 213 ? 3.470 -8.015 -28.932 1.00 89.56 213 PRO A C 1
ATOM 1623 O O . PRO A 1 213 ? 4.088 -8.047 -27.869 1.00 89.56 213 PRO A O 1
ATOM 1626 N N . GLY A 1 214 ? 2.140 -8.116 -28.994 1.00 91.25 214 GLY A N 1
ATOM 1627 C CA . GLY A 1 214 ? 1.297 -8.306 -27.810 1.00 91.25 214 GLY A CA 1
ATOM 1628 C C . GLY A 1 214 ? 1.085 -7.055 -26.958 1.00 91.25 214 GLY A C 1
ATOM 1629 O O . GLY A 1 214 ? 0.650 -7.198 -25.819 1.00 91.25 214 GLY A O 1
ATOM 1630 N N . PHE A 1 215 ? 1.385 -5.877 -27.507 1.00 95.69 215 PHE A N 1
ATOM 1631 C CA . PHE A 1 215 ? 1.106 -4.582 -26.897 1.00 95.69 215 PHE A CA 1
ATOM 1632 C C . PHE A 1 215 ? 0.241 -3.709 -27.803 1.00 95.69 215 PHE A C 1
ATOM 1634 O O . PHE A 1 215 ? 0.298 -3.808 -29.032 1.00 95.69 215 PHE A O 1
ATOM 1641 N N . GLU A 1 216 ? -0.471 -2.773 -27.198 1.00 95.81 216 GLU A N 1
ATOM 1642 C CA . GLU A 1 216 ? -1.187 -1.695 -27.866 1.00 95.81 216 GLU A CA 1
ATOM 1643 C C . GLU A 1 216 ? -0.575 -0.337 -27.496 1.00 95.81 216 GLU A C 1
ATOM 1645 O O . GLU A 1 216 ? 0.043 -0.158 -26.445 1.00 95.81 216 GLU A O 1
ATOM 1650 N N . THR A 1 217 ? -0.718 0.649 -28.386 1.00 96.56 217 THR A N 1
ATOM 1651 C CA . THR A 1 217 ? -0.355 2.032 -28.044 1.00 96.56 217 THR A CA 1
ATOM 1652 C C . THR A 1 217 ? -1.206 2.479 -26.860 1.00 96.56 217 THR A C 1
ATOM 1654 O O . THR A 1 217 ? -2.426 2.449 -26.967 1.00 96.56 217 THR A O 1
ATOM 1657 N N . GLY A 1 218 ? -0.571 2.915 -25.772 1.00 96.75 218 GLY A N 1
ATOM 1658 C CA . GLY A 1 218 ? -1.241 3.291 -24.525 1.00 96.75 218 GLY A CA 1
ATOM 1659 C C . GLY A 1 218 ? -1.022 2.315 -23.369 1.00 96.75 218 GLY A C 1
ATOM 1660 O O . GLY A 1 218 ? -1.235 2.715 -22.226 1.00 96.75 218 GLY A O 1
ATOM 1661 N N . ASP A 1 219 ? -0.541 1.090 -23.615 1.00 97.31 219 ASP A N 1
ATOM 1662 C CA . ASP A 1 219 ? -0.215 0.145 -22.536 1.00 97.31 219 ASP A CA 1
ATOM 1663 C C . ASP A 1 219 ? 0.845 0.720 -21.589 1.00 97.31 219 ASP A C 1
ATOM 1665 O O . ASP A 1 219 ? 1.802 1.365 -22.028 1.00 97.31 219 ASP A O 1
ATOM 1669 N N . LEU A 1 220 ? 0.673 0.494 -20.286 1.00 96.25 220 LEU A N 1
ATOM 1670 C CA . LEU A 1 220 ? 1.479 1.114 -19.238 1.00 96.25 220 LEU A CA 1
ATOM 1671 C C . LEU A 1 220 ? 2.424 0.125 -18.558 1.00 96.25 220 LEU A C 1
ATOM 1673 O O . LEU A 1 220 ? 2.072 -1.011 -18.240 1.00 96.25 220 LEU A O 1
ATOM 1677 N N . LEU A 1 221 ? 3.634 0.605 -18.294 1.00 95.38 221 LEU A N 1
ATOM 1678 C CA . LEU A 1 221 ? 4.722 -0.111 -17.644 1.00 95.38 221 LEU A CA 1
ATOM 1679 C C . LEU A 1 221 ? 5.353 0.796 -16.578 1.00 95.38 221 LEU A C 1
ATOM 1681 O O . LEU A 1 221 ? 5.598 1.979 -16.824 1.00 95.38 221 LEU A O 1
ATOM 1685 N N . ASP A 1 222 ? 5.664 0.227 -15.419 1.00 93.25 222 ASP A N 1
ATOM 1686 C CA . ASP A 1 222 ? 6.323 0.895 -14.300 1.00 93.25 222 ASP A CA 1
ATOM 1687 C C . ASP A 1 222 ? 7.680 0.246 -14.010 1.00 93.25 222 ASP A C 1
ATOM 1689 O O . ASP A 1 222 ? 7.825 -0.978 -13.962 1.00 93.25 222 ASP A O 1
ATOM 1693 N N . ASP A 1 223 ? 8.686 1.090 -13.813 1.00 92.25 223 ASP A N 1
ATOM 1694 C CA . ASP A 1 223 ? 10.084 0.721 -13.580 1.00 92.25 223 ASP A CA 1
ATOM 1695 C C . ASP A 1 223 ? 10.535 0.987 -12.128 1.00 92.25 223 ASP A C 1
ATOM 1697 O O . ASP A 1 223 ? 11.711 0.845 -11.796 1.00 92.25 223 ASP A O 1
ATOM 1701 N N . MET A 1 224 ? 9.577 1.303 -11.249 1.00 87.25 224 MET A N 1
ATOM 1702 C CA . MET A 1 224 ? 9.686 1.191 -9.791 1.00 87.25 224 MET A CA 1
ATOM 1703 C C . MET A 1 224 ? 10.618 2.173 -9.085 1.00 87.25 224 MET A C 1
ATOM 1705 O O . MET A 1 224 ? 10.982 1.890 -7.948 1.00 87.25 224 MET A O 1
ATOM 1709 N N . SER A 1 225 ? 10.942 3.332 -9.679 1.00 86.62 225 SER A N 1
ATOM 1710 C CA . SER A 1 225 ? 12.031 4.238 -9.233 1.00 86.62 225 SER A CA 1
ATOM 1711 C C . SER A 1 225 ? 13.389 3.845 -9.835 1.00 86.62 225 SER A C 1
ATOM 1713 O O . SER A 1 225 ? 14.449 3.964 -9.213 1.00 86.62 225 SER A O 1
ATOM 1715 N N . ASN A 1 226 ? 13.371 3.396 -11.095 1.00 87.81 226 ASN A N 1
ATOM 1716 C CA . ASN A 1 226 ? 14.584 3.226 -11.881 1.00 87.81 226 ASN A CA 1
ATOM 1717 C C . ASN A 1 226 ? 15.296 4.569 -12.096 1.00 87.81 226 ASN A C 1
ATOM 1719 O O . ASN A 1 226 ? 14.758 5.652 -11.852 1.00 87.81 226 ASN A O 1
ATOM 1723 N N . ALA A 1 227 ? 16.502 4.506 -12.645 1.00 85.62 227 ALA A N 1
ATOM 1724 C CA . ALA A 1 227 ? 17.252 5.678 -13.031 1.00 85.62 227 ALA A CA 1
ATOM 1725 C C . ALA A 1 227 ? 17.280 5.863 -14.551 1.00 85.62 227 ALA A C 1
ATOM 1727 O O . ALA A 1 227 ? 17.763 5.004 -15.287 1.00 85.62 227 ALA A O 1
ATOM 1728 N N . THR A 1 228 ? 16.815 7.027 -15.004 1.00 88.88 228 THR A N 1
ATOM 1729 C CA . THR A 1 228 ? 16.692 7.392 -16.418 1.00 88.88 228 THR A CA 1
ATOM 1730 C C . THR A 1 228 ? 17.687 8.484 -16.820 1.00 88.88 228 THR A C 1
ATOM 1732 O O . THR A 1 228 ? 17.776 9.530 -16.176 1.00 88.88 228 THR A O 1
ATOM 1735 N N . ALA A 1 229 ? 18.441 8.264 -17.898 1.00 89.38 229 ALA A N 1
ATOM 1736 C CA . ALA A 1 229 ? 19.303 9.250 -18.549 1.00 89.38 229 ALA A CA 1
ATOM 1737 C C . ALA A 1 229 ? 18.556 9.883 -19.734 1.00 89.38 229 ALA A C 1
ATOM 1739 O O . ALA A 1 229 ? 18.506 9.321 -20.832 1.00 89.38 229 ALA A O 1
ATOM 1740 N N . ARG A 1 230 ? 17.957 11.061 -19.520 1.00 87.62 230 ARG A N 1
ATOM 1741 C CA . ARG A 1 230 ? 17.140 11.738 -20.539 1.00 87.62 230 ARG A CA 1
ATOM 1742 C C . ARG A 1 230 ? 18.018 12.387 -21.622 1.00 87.62 230 ARG A C 1
ATOM 1744 O O . ARG A 1 230 ? 18.848 13.228 -21.277 1.00 87.62 230 ARG A O 1
ATOM 1751 N N . PRO A 1 231 ? 17.788 12.107 -22.918 1.00 87.44 231 PRO A N 1
ATOM 1752 C CA . PRO A 1 231 ? 18.440 12.832 -24.009 1.00 87.44 231 PRO A CA 1
ATOM 1753 C C . PRO A 1 231 ? 18.111 14.334 -24.023 1.00 87.44 231 PRO A C 1
ATOM 1755 O O . PRO A 1 231 ? 16.949 14.712 -23.861 1.00 87.44 231 PRO A O 1
ATOM 1758 N N . PHE A 1 232 ? 19.105 15.189 -24.288 1.00 84.00 232 PHE A N 1
ATOM 1759 C CA . PHE A 1 232 ? 18.913 16.646 -24.389 1.00 84.00 232 PHE A CA 1
ATOM 1760 C C . PHE A 1 232 ? 18.163 17.078 -25.651 1.00 84.00 232 PHE A C 1
ATOM 1762 O O . PHE A 1 232 ? 17.397 18.041 -25.614 1.00 84.00 232 PHE A O 1
ATOM 1769 N N . PHE A 1 233 ? 18.388 16.390 -26.771 1.00 77.56 233 PHE A N 1
ATOM 1770 C CA . PHE A 1 233 ? 17.810 16.749 -28.063 1.00 77.56 233 PHE A CA 1
ATOM 1771 C C . PHE A 1 233 ? 17.316 15.501 -28.800 1.00 77.56 233 PHE A C 1
ATOM 1773 O O . PHE A 1 233 ? 17.992 14.469 -28.762 1.00 77.56 233 PHE A O 1
ATOM 1780 N N . PRO A 1 234 ? 16.174 15.584 -29.504 1.00 70.81 234 PRO A N 1
ATOM 1781 C CA . PRO A 1 234 ? 15.770 14.539 -30.431 1.00 70.81 234 PRO A CA 1
ATOM 1782 C C . PRO A 1 234 ? 16.735 14.504 -31.624 1.00 70.81 234 PRO A C 1
ATOM 1784 O O . PRO A 1 234 ? 17.164 15.546 -32.123 1.00 70.81 234 PRO A O 1
ATOM 1787 N N . VAL A 1 235 ? 17.059 13.305 -32.107 1.00 69.06 235 VAL A N 1
ATOM 1788 C CA . VAL A 1 235 ? 17.858 13.103 -33.325 1.00 69.06 235 VAL A CA 1
ATOM 1789 C C . VAL A 1 235 ? 16.919 12.658 -34.456 1.00 69.06 235 VAL A C 1
ATOM 1791 O O . VAL A 1 235 ? 16.018 11.852 -34.210 1.00 69.06 235 VAL A O 1
ATOM 1794 N N . PRO A 1 236 ? 17.086 13.152 -35.698 1.00 71.06 236 PRO A N 1
ATOM 1795 C CA . PRO A 1 236 ? 16.296 12.682 -36.834 1.00 71.06 236 PRO A CA 1
ATOM 1796 C C . PRO A 1 236 ? 16.375 11.157 -37.011 1.00 71.06 236 PRO A C 1
ATOM 1798 O O . PRO A 1 236 ? 17.447 10.574 -36.867 1.00 71.06 236 PRO A O 1
ATOM 1801 N N . GLY A 1 237 ? 15.252 10.518 -37.359 1.00 80.31 237 GLY A N 1
ATOM 1802 C CA . GLY A 1 237 ? 15.188 9.067 -37.596 1.00 80.31 237 GLY A CA 1
ATOM 1803 C C . GLY A 1 237 ? 14.970 8.208 -36.345 1.00 80.31 237 GLY A C 1
ATOM 1804 O O . GLY A 1 237 ? 15.163 6.993 -36.400 1.00 80.31 237 GLY A O 1
ATOM 1805 N N . MET A 1 238 ? 14.576 8.820 -35.225 1.00 88.62 238 MET A N 1
ATOM 1806 C CA . MET A 1 238 ? 14.155 8.102 -34.023 1.00 88.62 238 MET A CA 1
ATOM 1807 C C . MET A 1 238 ? 12.733 7.566 -34.146 1.00 88.62 238 MET A C 1
ATOM 1809 O O . MET A 1 238 ? 11.824 8.298 -34.531 1.00 88.62 238 MET A O 1
ATOM 1813 N N . THR A 1 239 ? 12.539 6.312 -33.745 1.00 92.38 239 THR A N 1
ATOM 1814 C CA . THR A 1 239 ? 11.214 5.692 -33.620 1.00 92.38 239 THR A CA 1
ATOM 1815 C C . THR A 1 239 ? 10.980 5.317 -32.154 1.00 92.38 239 THR A C 1
ATOM 1817 O O . THR A 1 239 ? 11.598 4.358 -31.687 1.00 92.38 239 THR A O 1
ATOM 1820 N N . PRO A 1 240 ? 10.165 6.076 -31.398 1.00 94.06 240 PRO A N 1
ATOM 1821 C CA . PRO A 1 240 ? 9.855 5.750 -30.008 1.00 94.06 240 PRO A CA 1
ATOM 1822 C C . PRO A 1 240 ? 9.022 4.468 -29.924 1.00 94.06 240 PRO A C 1
ATOM 1824 O O . PRO A 1 240 ? 8.137 4.258 -30.748 1.00 94.06 240 PRO A O 1
ATOM 1827 N N . LEU A 1 241 ? 9.317 3.646 -28.917 1.00 95.94 241 LEU A N 1
ATOM 1828 C CA . LEU A 1 241 ? 8.595 2.415 -28.573 1.00 95.94 241 LEU A CA 1
ATOM 1829 C C . LEU A 1 241 ? 8.005 2.498 -27.163 1.00 95.94 241 LEU A C 1
ATOM 1831 O O . LEU A 1 241 ? 6.887 2.054 -26.932 1.00 95.94 241 LEU A O 1
ATOM 1835 N N . LEU A 1 242 ? 8.744 3.115 -26.235 1.00 96.50 242 LEU A N 1
ATOM 1836 C CA . LEU A 1 242 ? 8.251 3.531 -24.927 1.00 96.50 242 LEU A CA 1
ATOM 1837 C C . LEU A 1 242 ? 8.573 5.001 -24.696 1.00 96.50 242 LEU A C 1
ATOM 1839 O O . LEU A 1 242 ? 9.682 5.454 -25.009 1.00 96.50 242 LEU A O 1
ATOM 1843 N N . VAL A 1 243 ? 7.652 5.720 -24.066 1.00 95.69 243 VAL A N 1
ATOM 1844 C CA . VAL A 1 243 ? 7.876 7.097 -23.629 1.00 95.69 243 VAL A CA 1
ATOM 1845 C C . VAL A 1 243 ? 7.463 7.298 -22.177 1.00 95.69 243 VAL A C 1
ATOM 1847 O O . VAL A 1 243 ? 6.435 6.797 -21.736 1.00 95.69 243 VAL A O 1
ATOM 1850 N N . TYR A 1 244 ? 8.262 8.052 -21.429 1.00 94.38 244 TYR A N 1
ATOM 1851 C CA . TYR A 1 244 ? 7.905 8.515 -20.098 1.00 94.38 244 TYR A CA 1
ATOM 1852 C C . TYR A 1 244 ? 6.885 9.638 -20.174 1.00 94.38 244 TYR A C 1
ATOM 1854 O O . TYR A 1 244 ? 7.077 10.630 -20.893 1.00 94.38 244 TYR A O 1
ATOM 1862 N N . ARG A 1 245 ? 5.851 9.512 -19.348 1.00 91.31 245 ARG A N 1
ATOM 1863 C CA . ARG A 1 245 ? 4.874 10.561 -19.089 1.00 91.31 245 ARG A CA 1
ATOM 1864 C C . ARG A 1 245 ? 4.659 10.718 -17.593 1.00 91.31 245 ARG A C 1
ATOM 1866 O O . ARG A 1 245 ? 4.587 9.748 -16.837 1.00 91.31 245 ARG A O 1
ATOM 1873 N N . ASP A 1 246 ? 4.551 11.977 -17.200 1.00 87.25 246 ASP A N 1
ATOM 1874 C CA . ASP A 1 246 ? 4.208 12.366 -15.841 1.00 87.25 246 ASP A CA 1
ATOM 1875 C C . ASP A 1 246 ? 2.679 12.345 -15.727 1.00 87.25 246 ASP A C 1
ATOM 1877 O O . ASP A 1 246 ? 1.981 12.749 -16.660 1.00 87.25 246 ASP A O 1
ATOM 1881 N N . HIS A 1 247 ? 2.160 11.903 -14.581 1.00 81.88 247 HIS A N 1
ATOM 1882 C CA . HIS A 1 247 ? 0.743 12.055 -14.221 1.00 81.88 247 HIS A CA 1
ATOM 1883 C C . HIS A 1 247 ? -0.265 11.376 -15.171 1.00 81.88 247 HIS A C 1
ATOM 1885 O O . HIS A 1 247 ? -1.288 11.961 -15.528 1.00 81.88 247 HIS A O 1
ATOM 1891 N N . ILE A 1 248 ? -0.009 10.125 -15.565 1.00 88.31 248 ILE A N 1
ATOM 1892 C CA . ILE A 1 248 ? -0.994 9.322 -16.307 1.00 88.31 248 ILE A CA 1
ATOM 1893 C C . ILE A 1 248 ? -2.116 8.861 -15.362 1.00 88.31 248 ILE A C 1
ATOM 1895 O O . ILE A 1 248 ? -1.870 8.046 -14.475 1.00 88.31 248 ILE A O 1
ATOM 1899 N N . LEU A 1 249 ? -3.343 9.350 -15.557 1.00 86.69 249 LEU A N 1
ATOM 1900 C CA . LEU A 1 249 ? -4.540 8.912 -14.819 1.00 86.69 249 LEU A CA 1
ATOM 1901 C C . LEU A 1 249 ? -5.202 7.707 -15.502 1.00 86.69 249 LEU A C 1
ATOM 1903 O O . LEU A 1 249 ? -6.313 7.807 -16.013 1.00 86.69 249 LEU A O 1
ATOM 1907 N N . ALA A 1 250 ? -4.484 6.594 -15.553 1.00 90.69 250 ALA A N 1
ATOM 1908 C CA . ALA A 1 250 ? -4.987 5.316 -16.038 1.00 90.69 250 ALA A CA 1
ATOM 1909 C C . ALA A 1 250 ? -4.227 4.190 -15.342 1.00 90.69 250 ALA A C 1
ATOM 1911 O O . ALA A 1 250 ? -3.069 4.394 -14.978 1.00 90.69 250 ALA A O 1
ATOM 1912 N N . HIS A 1 251 ? -4.848 3.024 -15.168 1.00 92.44 251 HIS A N 1
ATOM 1913 C CA . HIS A 1 251 ? -4.256 1.918 -14.415 1.00 92.44 251 HIS A CA 1
ATOM 1914 C C . HIS A 1 251 ? -3.285 1.080 -15.255 1.00 92.44 251 HIS A C 1
ATOM 1916 O O . HIS A 1 251 ? -2.075 1.162 -15.036 1.00 92.44 251 HIS A O 1
ATOM 1922 N N . ARG A 1 252 ? -3.787 0.347 -16.262 1.00 92.94 252 ARG A N 1
ATOM 1923 C CA . ARG A 1 252 ? -2.975 -0.501 -17.168 1.00 92.94 252 ARG A CA 1
ATOM 1924 C C . ARG A 1 252 ? -2.848 0.019 -18.593 1.00 92.94 252 ARG A C 1
ATOM 1926 O O . ARG A 1 252 ? -1.863 -0.284 -19.256 1.00 92.94 252 ARG A O 1
ATOM 1933 N N . HIS A 1 253 ? -3.840 0.762 -19.070 1.00 94.75 253 HIS A N 1
ATOM 1934 C CA . HIS A 1 253 ? -3.881 1.248 -20.443 1.00 94.75 253 HIS A CA 1
ATOM 1935 C C . HIS A 1 253 ? -4.410 2.676 -20.474 1.00 94.75 253 HIS A C 1
ATOM 1937 O O . HIS A 1 253 ? -5.496 2.964 -19.972 1.00 94.75 253 HIS A O 1
ATOM 1943 N N . TRP A 1 254 ? -3.645 3.579 -21.074 1.00 94.81 254 TRP A N 1
ATOM 1944 C CA . TRP A 1 254 ? -4.039 4.962 -21.261 1.00 94.81 254 TRP A CA 1
ATOM 1945 C C . TRP A 1 254 ? -4.709 5.145 -22.623 1.00 94.81 254 TRP A C 1
ATOM 1947 O O . TRP A 1 254 ? -4.039 5.226 -23.651 1.00 94.81 254 TRP A O 1
ATOM 1957 N N . ASN A 1 255 ? -6.040 5.263 -22.603 1.00 93.50 255 ASN A N 1
ATOM 1958 C CA . ASN A 1 255 ? -6.885 5.512 -23.775 1.00 93.50 255 ASN A CA 1
ATOM 1959 C C . ASN A 1 255 ? -6.695 6.940 -24.337 1.00 93.50 255 ASN A C 1
ATOM 1961 O O . ASN A 1 255 ? -7.603 7.772 -24.266 1.00 93.50 255 ASN A O 1
ATOM 1965 N N . ALA A 1 256 ? -5.514 7.239 -24.878 1.00 93.38 256 ALA A N 1
ATOM 1966 C CA . ALA A 1 256 ? -5.167 8.518 -25.489 1.00 93.38 256 ALA A CA 1
ATOM 1967 C C . ALA A 1 256 ? -4.650 8.333 -26.927 1.00 93.38 256 ALA A C 1
ATOM 1969 O O . ALA A 1 256 ? -3.987 7.337 -27.225 1.00 93.38 256 ALA A O 1
ATOM 1970 N N . PRO A 1 257 ? -4.911 9.287 -27.842 1.00 93.94 257 PRO A N 1
ATOM 1971 C CA . PRO A 1 257 ? -4.323 9.263 -29.176 1.00 93.94 257 PRO A CA 1
ATOM 1972 C C . PRO A 1 257 ? -2.793 9.244 -29.119 1.00 93.94 257 PRO A C 1
ATOM 1974 O O . PRO A 1 257 ? -2.175 9.854 -28.242 1.00 93.94 257 PRO A O 1
ATOM 1977 N N . ARG A 1 258 ? -2.165 8.610 -30.112 1.00 93.94 258 ARG A N 1
ATOM 1978 C CA . ARG A 1 258 ? -0.702 8.507 -30.218 1.00 93.94 258 ARG A CA 1
ATOM 1979 C C . ARG A 1 258 ? -0.010 9.868 -30.110 1.00 93.94 258 ARG A C 1
ATOM 1981 O O . ARG A 1 258 ? 1.022 9.988 -29.453 1.00 93.94 258 ARG A O 1
ATOM 1988 N N . GLU A 1 259 ? -0.571 10.895 -30.741 1.00 93.31 259 GLU A N 1
ATOM 1989 C CA . GLU A 1 259 ? -0.034 12.255 -30.723 1.00 93.31 259 GLU A CA 1
ATOM 1990 C C . GLU A 1 259 ? -0.025 12.846 -29.309 1.00 93.31 259 GLU A C 1
ATOM 1992 O O . GLU A 1 259 ? 0.905 13.568 -28.954 1.00 93.31 259 GLU A O 1
ATOM 1997 N N . GLU A 1 260 ? -1.031 12.524 -28.490 1.00 93.88 260 GLU A N 1
ATOM 1998 C CA . GLU A 1 260 ? -1.119 12.958 -27.095 1.00 93.88 260 GLU A CA 1
ATOM 1999 C C . GLU A 1 260 ? -0.102 12.229 -26.214 1.00 93.88 260 GLU A C 1
ATOM 2001 O O . GLU A 1 260 ? 0.570 12.871 -25.407 1.00 93.88 260 GLU A O 1
ATOM 2006 N N . ILE A 1 261 ? 0.070 10.920 -26.415 1.00 94.75 261 ILE A N 1
ATOM 2007 C CA . ILE A 1 261 ? 1.067 10.126 -25.684 1.00 94.75 261 ILE A CA 1
ATOM 2008 C C . ILE A 1 261 ? 2.483 10.638 -25.976 1.00 94.75 261 ILE A C 1
ATOM 2010 O O . ILE A 1 261 ? 3.307 10.761 -25.069 1.00 94.75 261 ILE A O 1
ATOM 2014 N N . LEU A 1 262 ? 2.764 10.980 -27.236 1.00 92.75 262 LEU A N 1
ATOM 2015 C CA . LEU A 1 262 ? 4.068 11.490 -27.658 1.00 92.75 262 LEU A CA 1
ATOM 2016 C C . LEU A 1 262 ? 4.329 12.933 -27.215 1.00 92.75 262 LEU A C 1
ATOM 2018 O O . LEU A 1 262 ? 5.491 13.323 -27.050 1.00 92.75 262 LEU A O 1
ATOM 2022 N N . LYS A 1 263 ? 3.280 13.733 -27.026 1.00 90.88 263 LYS A N 1
ATOM 2023 C CA . LYS A 1 263 ? 3.402 15.147 -26.678 1.00 90.88 263 LYS A CA 1
ATOM 2024 C C . LYS A 1 263 ? 4.095 15.329 -25.326 1.00 90.88 263 LYS A C 1
ATOM 2026 O O . LYS A 1 263 ? 3.705 14.741 -24.322 1.00 90.88 263 LYS A O 1
ATOM 2031 N N . ASP A 1 264 ? 5.117 16.187 -25.300 1.00 87.19 264 ASP A N 1
ATOM 2032 C CA . ASP A 1 264 ? 5.902 16.520 -24.100 1.00 87.19 264 ASP A CA 1
ATOM 2033 C C . ASP A 1 264 ? 6.438 15.281 -23.354 1.00 87.19 264 ASP A C 1
ATOM 2035 O O . ASP A 1 264 ? 6.589 15.286 -22.132 1.00 87.19 264 ASP A O 1
ATOM 2039 N N . SER A 1 265 ? 6.686 14.193 -24.084 1.00 89.94 265 SER A N 1
ATOM 2040 C CA . SER A 1 265 ? 7.140 12.925 -23.523 1.00 89.94 265 SER A CA 1
ATOM 2041 C C . SER A 1 265 ? 8.669 12.833 -23.472 1.00 89.94 265 SER A C 1
ATOM 2043 O O . SER A 1 265 ? 9.393 13.467 -24.248 1.00 89.94 265 SER A O 1
ATOM 2045 N N . GLY A 1 266 ? 9.184 12.072 -22.507 1.00 90.62 266 GLY A N 1
ATOM 2046 C CA . GLY A 1 266 ? 10.594 11.685 -22.467 1.00 90.62 266 GLY A CA 1
ATOM 2047 C C . GLY A 1 266 ? 10.791 10.352 -23.179 1.00 90.62 266 GLY A C 1
ATOM 2048 O O . GLY A 1 266 ? 9.976 9.456 -23.016 1.00 90.62 266 GLY A O 1
ATOM 2049 N N . LEU A 1 267 ? 11.870 10.171 -23.939 1.00 92.25 267 LEU A N 1
ATOM 2050 C CA . LEU A 1 267 ? 12.154 8.861 -24.533 1.00 92.25 267 LEU A CA 1
ATOM 2051 C C . LEU A 1 267 ? 12.448 7.824 -23.438 1.00 92.25 267 LEU A C 1
ATOM 2053 O O . LEU A 1 267 ? 13.281 8.075 -22.567 1.00 92.25 267 LEU A O 1
ATOM 2057 N N . GLY A 1 268 ? 11.767 6.678 -23.496 1.00 94.31 268 GLY A N 1
ATOM 2058 C CA . GLY A 1 268 ? 11.985 5.510 -22.640 1.00 94.31 268 GLY A CA 1
ATOM 2059 C C . GLY A 1 268 ? 12.806 4.445 -23.363 1.00 94.31 268 GLY A C 1
ATOM 2060 O O . GLY A 1 268 ? 13.932 4.166 -22.973 1.00 94.31 268 GLY A O 1
ATOM 2061 N N . LEU A 1 269 ? 12.263 3.906 -24.455 1.00 95.50 269 LEU A N 1
ATOM 2062 C CA . LEU A 1 269 ? 12.886 2.929 -25.358 1.00 95.50 269 LEU A CA 1
ATOM 2063 C C . LEU A 1 269 ? 12.610 3.370 -26.797 1.00 95.50 269 LEU A C 1
ATOM 2065 O O . LEU A 1 269 ? 11.481 3.740 -27.116 1.00 95.50 269 LEU A O 1
ATOM 2069 N N . TRP A 1 270 ? 13.615 3.359 -27.666 1.00 94.25 270 TRP A N 1
ATOM 2070 C CA . TRP A 1 270 ? 13.465 3.791 -29.054 1.00 94.25 270 TRP A CA 1
ATOM 2071 C C . TRP A 1 270 ? 14.488 3.133 -29.981 1.00 94.25 270 TRP A C 1
ATOM 2073 O O . TRP A 1 270 ? 15.542 2.662 -29.554 1.00 94.25 270 TRP A O 1
ATOM 2083 N N . LEU A 1 271 ? 14.180 3.148 -31.276 1.00 93.12 271 LEU A N 1
ATOM 2084 C CA . LEU A 1 271 ? 15.106 2.795 -32.349 1.00 93.12 271 LEU A CA 1
ATOM 2085 C C . LEU A 1 271 ? 15.739 4.056 -32.945 1.00 93.12 271 LEU A C 1
ATOM 2087 O O . LEU A 1 271 ? 15.081 5.090 -33.073 1.00 93.12 271 LEU A O 1
ATOM 2091 N N . VAL A 1 272 ? 17.000 3.956 -33.357 1.00 90.94 272 VAL A N 1
ATOM 2092 C CA . VAL A 1 272 ? 17.714 4.930 -34.189 1.00 90.94 272 VAL A CA 1
ATOM 2093 C C . VAL A 1 272 ? 18.100 4.223 -35.488 1.00 90.94 272 VAL A C 1
ATOM 2095 O O . VAL A 1 272 ? 18.968 3.350 -35.497 1.00 90.94 272 VAL A O 1
ATOM 2098 N N . GLY A 1 273 ? 17.441 4.577 -36.594 1.00 88.31 273 GLY A N 1
ATOM 2099 C CA . GLY A 1 273 ? 17.598 3.844 -37.854 1.00 88.31 273 GLY A CA 1
ATOM 2100 C C . GLY A 1 273 ? 16.983 2.440 -37.787 1.00 88.31 273 GLY A C 1
ATOM 2101 O O . GLY A 1 273 ? 15.851 2.283 -37.331 1.00 88.31 273 GLY A O 1
ATOM 2102 N N . GLU A 1 274 ? 17.700 1.427 -38.282 1.00 86.88 274 GLU A N 1
ATOM 2103 C CA . GLU A 1 274 ? 17.216 0.030 -38.337 1.00 86.88 274 GLU A CA 1
ATOM 2104 C C . GLU A 1 274 ? 17.951 -0.911 -37.375 1.00 86.88 274 GLU A C 1
ATOM 2106 O O . GLU A 1 274 ? 17.450 -1.981 -37.043 1.00 86.88 274 GLU A O 1
ATOM 2111 N N . ASN A 1 275 ? 19.142 -0.521 -36.919 1.00 91.75 275 ASN A N 1
ATOM 2112 C CA . ASN A 1 275 ? 20.088 -1.417 -36.260 1.00 91.75 275 ASN A CA 1
ATOM 2113 C C . ASN A 1 275 ? 20.508 -0.969 -34.855 1.00 91.75 275 ASN A C 1
ATOM 2115 O O . ASN A 1 275 ? 21.286 -1.670 -34.217 1.00 91.75 275 ASN A O 1
ATOM 2119 N N . VAL A 1 276 ? 20.027 0.168 -34.348 1.00 94.00 276 VAL A N 1
ATOM 2120 C CA . VAL A 1 276 ? 20.384 0.654 -33.006 1.00 94.00 276 VAL A CA 1
ATOM 2121 C C . VAL A 1 276 ? 19.123 0.831 -32.168 1.00 94.00 276 VAL A C 1
ATOM 2123 O O . VAL A 1 276 ? 18.247 1.612 -32.525 1.00 94.00 276 VAL A O 1
ATOM 2126 N N . MET A 1 277 ? 19.045 0.123 -31.046 1.00 95.12 277 MET A N 1
ATOM 2127 C CA . MET A 1 277 ? 17.999 0.237 -30.035 1.00 95.12 277 MET A CA 1
ATOM 2128 C C . MET A 1 277 ? 18.597 0.816 -28.758 1.00 95.12 277 MET A C 1
ATOM 2130 O O . MET A 1 277 ? 19.684 0.428 -28.329 1.00 95.12 277 MET A O 1
ATOM 2134 N N . MET A 1 278 ? 17.899 1.763 -28.148 1.00 93.50 278 MET A N 1
ATOM 2135 C CA . MET A 1 278 ? 18.383 2.450 -26.957 1.00 93.50 278 MET A CA 1
ATOM 2136 C C . MET A 1 278 ? 17.252 2.600 -25.952 1.00 93.50 278 MET A C 1
ATOM 2138 O O . MET A 1 278 ? 16.135 2.946 -26.336 1.00 93.50 278 MET A O 1
ATOM 2142 N N . CYS A 1 279 ? 17.543 2.382 -24.672 1.00 94.00 279 CYS A N 1
ATOM 2143 C CA . CYS A 1 279 ? 16.670 2.797 -23.582 1.00 94.00 279 CYS A CA 1
ATOM 2144 C C . CYS A 1 279 ? 17.356 3.820 -22.678 1.00 94.00 279 CYS A C 1
ATOM 2146 O O . CYS A 1 279 ? 18.575 3.814 -22.503 1.00 94.00 279 CYS A O 1
ATOM 2148 N N . SER A 1 280 ? 16.564 4.726 -22.113 1.00 92.38 280 SER A N 1
ATOM 2149 C CA . SER A 1 280 ? 17.032 5.746 -21.173 1.00 92.38 280 SER A CA 1
ATOM 2150 C C . SER A 1 280 ? 17.116 5.213 -19.747 1.00 92.38 280 SER A C 1
ATOM 2152 O O . SER A 1 280 ? 17.884 5.753 -18.962 1.00 92.38 280 SER A O 1
ATOM 2154 N N . PHE A 1 281 ? 16.395 4.141 -19.429 1.00 92.88 281 PHE A N 1
ATOM 2155 C CA . PHE A 1 281 ? 16.406 3.458 -18.135 1.00 92.88 281 PHE A CA 1
ATOM 2156 C C . PHE A 1 281 ? 17.310 2.228 -18.123 1.00 92.88 281 PHE A C 1
ATOM 2158 O O . PHE A 1 281 ? 17.864 1.846 -19.154 1.00 92.88 281 PHE A O 1
ATOM 2165 N N . THR A 1 282 ? 17.461 1.613 -16.951 1.00 91.94 282 THR A N 1
ATOM 2166 C CA . THR A 1 282 ? 18.296 0.422 -16.753 1.00 91.94 282 THR A CA 1
ATOM 2167 C C . THR A 1 282 ? 17.458 -0.858 -16.760 1.00 91.94 282 THR A C 1
ATOM 2169 O O . THR A 1 282 ? 16.562 -1.030 -15.935 1.00 91.94 282 THR A O 1
ATOM 2172 N N . LEU A 1 283 ? 17.770 -1.775 -17.678 1.00 92.25 283 LEU A N 1
ATOM 2173 C CA . LEU A 1 283 ? 17.222 -3.136 -17.722 1.00 92.25 283 LEU A CA 1
ATOM 2174 C C . LEU A 1 283 ? 18.120 -4.143 -17.004 1.00 92.25 283 LEU A C 1
ATOM 2176 O O . LEU A 1 283 ? 17.663 -5.236 -16.681 1.00 92.25 283 LEU A O 1
ATOM 2180 N N . HIS A 1 284 ? 19.378 -3.782 -16.733 1.00 89.88 284 HIS A N 1
ATOM 2181 C CA . HIS A 1 284 ? 20.395 -4.615 -16.091 1.00 89.88 284 HIS A CA 1
ATOM 2182 C C . HIS A 1 284 ? 19.840 -5.590 -15.033 1.00 89.88 284 HIS A C 1
ATOM 2184 O O . HIS A 1 284 ? 20.045 -6.799 -15.149 1.00 89.88 284 HIS A O 1
ATOM 2190 N N . ASN A 1 285 ? 19.091 -5.095 -14.045 1.00 93.25 285 ASN A N 1
ATOM 2191 C CA . ASN A 1 285 ? 18.519 -5.874 -12.939 1.00 93.25 285 ASN A CA 1
ATOM 2192 C C . ASN A 1 285 ? 16.986 -5.708 -12.846 1.00 93.25 285 ASN A C 1
ATOM 2194 O O . ASN A 1 285 ? 16.442 -5.531 -11.757 1.00 93.25 285 ASN A O 1
ATOM 2198 N N . PHE A 1 286 ? 16.279 -5.746 -13.981 1.00 94.62 286 PHE A N 1
ATOM 2199 C CA . PHE A 1 286 ? 14.822 -5.535 -14.041 1.00 94.62 286 PHE A CA 1
ATOM 2200 C C . PHE A 1 286 ? 14.016 -6.410 -13.058 1.00 94.62 286 PHE A C 1
ATOM 2202 O O . PHE A 1 286 ? 12.984 -5.981 -12.543 1.00 94.62 286 PHE A O 1
ATOM 2209 N N . ASN A 1 287 ? 14.478 -7.637 -12.778 1.00 95.00 287 ASN A N 1
ATOM 2210 C CA . ASN A 1 287 ? 13.775 -8.570 -11.902 1.00 95.00 287 ASN A CA 1
ATOM 2211 C C . ASN A 1 287 ? 13.982 -8.186 -10.434 1.00 95.00 287 ASN A C 1
ATOM 2213 O O . ASN A 1 287 ? 13.013 -8.128 -9.683 1.00 95.00 287 ASN A O 1
ATOM 2217 N N . LYS A 1 288 ? 15.217 -7.854 -10.033 1.00 92.62 288 LYS A N 1
ATOM 2218 C CA . LYS A 1 288 ? 15.496 -7.314 -8.687 1.00 92.62 288 LYS A CA 1
ATOM 2219 C C . LYS A 1 288 ? 14.825 -5.960 -8.457 1.00 92.62 288 LYS A C 1
ATOM 2221 O O . LYS A 1 288 ? 14.340 -5.709 -7.358 1.00 92.62 288 LYS A O 1
ATOM 2226 N N . ALA A 1 289 ? 14.776 -5.121 -9.490 1.00 93.44 289 ALA A N 1
ATOM 2227 C CA . ALA A 1 289 ? 14.099 -3.828 -9.475 1.00 93.44 289 ALA A CA 1
ATOM 2228 C C . ALA A 1 289 ? 12.562 -3.949 -9.465 1.00 93.44 289 ALA A C 1
ATOM 2230 O O . ALA A 1 289 ? 11.889 -2.948 -9.261 1.00 93.44 289 ALA A O 1
ATOM 2231 N N . ARG A 1 290 ? 12.007 -5.166 -9.613 1.00 93.62 290 ARG A N 1
ATOM 2232 C CA . ARG A 1 290 ? 10.569 -5.488 -9.504 1.00 93.62 290 ARG A CA 1
ATOM 2233 C C . ARG A 1 290 ? 9.677 -4.767 -10.517 1.00 93.62 290 ARG A C 1
ATOM 2235 O O . ARG A 1 290 ? 8.569 -4.372 -10.185 1.00 93.62 290 ARG A O 1
ATOM 2242 N N . PHE A 1 291 ? 10.159 -4.617 -11.747 1.00 94.94 291 PHE A N 1
ATOM 2243 C CA . PHE A 1 291 ? 9.399 -4.018 -12.848 1.00 94.94 291 PHE A CA 1
ATOM 2244 C C . PHE A 1 291 ? 8.000 -4.642 -12.995 1.00 94.94 291 PHE A C 1
ATOM 2246 O O . PHE A 1 291 ? 7.877 -5.870 -12.990 1.00 94.94 291 PHE A O 1
ATOM 2253 N N . ALA A 1 292 ? 6.975 -3.798 -13.159 1.00 93.81 292 ALA A N 1
ATOM 2254 C CA . ALA A 1 292 ? 5.565 -4.196 -13.171 1.00 93.81 292 ALA A CA 1
ATOM 2255 C C . ALA A 1 292 ? 4.757 -3.480 -14.286 1.00 93.81 292 ALA A C 1
ATOM 2257 O O . ALA A 1 292 ? 5.120 -2.368 -14.666 1.00 93.81 292 ALA A O 1
ATOM 2258 N N . PRO A 1 293 ? 3.680 -4.066 -14.845 1.00 95.31 293 PRO A N 1
ATOM 2259 C CA . PRO A 1 293 ? 3.237 -5.443 -14.654 1.00 95.31 293 PRO A CA 1
ATOM 2260 C C . PRO A 1 293 ? 4.288 -6.425 -15.152 1.00 95.31 293 PRO A C 1
ATOM 2262 O O . PRO A 1 293 ? 4.898 -6.221 -16.211 1.00 95.31 293 PRO A O 1
ATOM 2265 N N . ARG A 1 294 ? 4.523 -7.484 -14.385 1.00 94.75 294 ARG A N 1
ATOM 2266 C CA . ARG A 1 294 ? 5.651 -8.384 -14.617 1.00 94.75 294 ARG A CA 1
ATOM 2267 C C . ARG A 1 294 ? 5.587 -9.026 -15.996 1.00 94.75 294 ARG A C 1
ATOM 2269 O O . ARG A 1 294 ? 6.575 -9.015 -16.729 1.00 94.75 294 ARG A O 1
ATOM 2276 N N . ASP A 1 295 ? 4.434 -9.579 -16.351 1.00 94.56 295 ASP A N 1
ATOM 2277 C CA . ASP A 1 295 ? 4.263 -10.313 -17.605 1.00 94.56 295 ASP A CA 1
ATOM 2278 C C . ASP A 1 295 ? 4.484 -9.421 -18.826 1.00 94.56 295 ASP A C 1
ATOM 2280 O O . ASP A 1 295 ? 5.120 -9.842 -19.794 1.00 94.56 295 ASP A O 1
ATOM 2284 N N . SER A 1 296 ? 4.019 -8.173 -18.766 1.00 95.94 296 SER A N 1
ATOM 2285 C CA . SER A 1 296 ? 4.250 -7.186 -19.818 1.00 95.94 296 SER A CA 1
ATOM 2286 C C . SER A 1 296 ? 5.747 -6.907 -19.967 1.00 95.94 296 SER A C 1
ATOM 2288 O O . SER A 1 296 ? 6.302 -7.034 -21.061 1.00 95.94 296 SER A O 1
ATOM 2290 N N . TRP A 1 297 ? 6.454 -6.640 -18.868 1.00 96.75 297 TRP A N 1
ATOM 2291 C CA . TRP A 1 297 ? 7.902 -6.435 -18.913 1.00 96.75 297 TRP A CA 1
ATOM 2292 C C . TRP A 1 297 ? 8.672 -7.646 -19.431 1.00 96.75 297 TRP A C 1
ATOM 2294 O O . TRP A 1 297 ? 9.572 -7.483 -20.254 1.00 96.75 297 TRP A O 1
ATOM 2304 N N . LEU A 1 298 ? 8.316 -8.860 -19.008 1.00 96.50 298 LEU A N 1
ATOM 2305 C CA . LEU A 1 298 ? 8.964 -10.082 -19.482 1.00 96.50 298 LEU A CA 1
ATOM 2306 C C . LEU A 1 298 ? 8.782 -10.285 -20.991 1.00 96.50 298 LEU A C 1
ATOM 2308 O O . LEU A 1 298 ? 9.739 -10.674 -21.662 1.00 96.50 298 LEU A O 1
ATOM 2312 N N . ARG A 1 299 ? 7.601 -9.972 -21.544 1.00 95.38 299 ARG A N 1
ATOM 2313 C CA . ARG A 1 299 ? 7.367 -9.999 -23.000 1.00 95.38 299 ARG A CA 1
ATOM 2314 C C . ARG A 1 299 ? 8.253 -8.995 -23.728 1.00 95.38 299 ARG A C 1
ATOM 2316 O O . ARG A 1 299 ? 8.904 -9.362 -24.704 1.00 95.38 299 ARG A O 1
ATOM 2323 N N . LEU A 1 300 ? 8.317 -7.755 -23.239 1.00 96.69 300 LEU A N 1
ATOM 2324 C CA . LEU A 1 300 ? 9.163 -6.723 -23.837 1.00 96.69 300 LEU A CA 1
ATOM 2325 C C . LEU A 1 300 ? 10.647 -7.112 -23.778 1.00 96.69 300 LEU A C 1
ATOM 2327 O O . LEU A 1 300 ? 11.360 -6.977 -24.766 1.00 96.69 300 LEU A O 1
ATOM 2331 N N . ILE A 1 301 ? 11.116 -7.634 -22.647 1.00 96.69 301 ILE A N 1
ATOM 2332 C CA . ILE A 1 301 ? 12.511 -8.052 -22.460 1.00 96.69 301 ILE A CA 1
ATOM 2333 C C . ILE A 1 301 ? 12.866 -9.230 -23.367 1.00 96.69 301 ILE A C 1
ATOM 2335 O O . ILE A 1 301 ? 13.938 -9.219 -23.974 1.00 96.69 301 ILE A O 1
ATOM 2339 N N . ALA A 1 302 ? 11.978 -10.219 -23.497 1.00 95.38 302 ALA A N 1
ATOM 2340 C CA . ALA A 1 302 ? 12.161 -11.327 -24.430 1.00 95.38 302 ALA A CA 1
ATOM 2341 C C . ALA A 1 302 ? 12.265 -10.822 -25.877 1.00 95.38 302 ALA A C 1
ATOM 2343 O O . ALA A 1 302 ? 13.165 -11.235 -26.607 1.00 95.38 302 ALA A O 1
ATOM 2344 N N . TRP A 1 303 ? 11.410 -9.868 -26.261 1.00 94.69 303 TRP A N 1
ATOM 2345 C CA . TRP A 1 303 ? 11.459 -9.233 -27.578 1.00 94.69 303 TRP A CA 1
ATOM 2346 C C . TRP A 1 303 ? 12.762 -8.455 -27.809 1.00 94.69 303 TRP A C 1
ATOM 2348 O O . TRP A 1 303 ? 13.379 -8.606 -28.861 1.00 94.69 303 TRP A O 1
ATOM 2358 N N . ILE A 1 304 ? 13.236 -7.680 -26.826 1.00 95.44 304 ILE A N 1
ATOM 2359 C CA . ILE A 1 304 ? 14.530 -6.983 -26.913 1.00 95.44 304 ILE A CA 1
ATOM 2360 C C . ILE A 1 304 ? 15.665 -8.006 -27.075 1.00 95.44 304 ILE A C 1
ATOM 2362 O O . ILE A 1 304 ? 16.525 -7.842 -27.939 1.00 95.44 304 ILE A O 1
ATOM 2366 N N . ALA A 1 305 ? 15.677 -9.073 -26.273 1.00 94.56 305 ALA A N 1
ATOM 2367 C CA . ALA A 1 305 ? 16.709 -10.105 -26.337 1.00 94.56 305 ALA A CA 1
ATOM 2368 C C . ALA A 1 305 ? 16.732 -10.811 -27.703 1.00 94.56 305 ALA A C 1
ATOM 2370 O O . ALA A 1 305 ? 17.805 -10.986 -28.287 1.00 94.56 305 ALA A O 1
ATOM 2371 N N . GLU A 1 306 ? 15.565 -11.144 -28.252 1.00 92.25 306 GLU A N 1
ATOM 2372 C CA . GLU A 1 306 ? 15.434 -11.728 -29.586 1.00 92.25 306 GLU A CA 1
ATOM 2373 C C . GLU A 1 306 ? 15.827 -10.742 -30.691 1.00 92.25 306 GLU A C 1
ATOM 2375 O O . GLU A 1 306 ? 16.521 -11.116 -31.636 1.00 92.25 306 GLU A O 1
ATOM 2380 N N . TRP A 1 307 ? 15.481 -9.460 -30.557 1.00 91.75 307 TRP A N 1
ATOM 2381 C CA . TRP A 1 307 ? 15.913 -8.425 -31.493 1.00 91.75 307 TRP A CA 1
ATOM 2382 C C . TRP A 1 307 ? 17.444 -8.300 -31.527 1.00 91.75 307 TRP A C 1
ATOM 2384 O O . TRP A 1 307 ? 18.034 -8.211 -32.605 1.00 91.75 307 TRP A O 1
ATOM 2394 N N . ILE A 1 308 ? 18.117 -8.368 -30.373 1.00 92.31 308 ILE A N 1
ATOM 2395 C CA . ILE A 1 308 ? 19.585 -8.294 -30.291 1.00 92.31 308 ILE A CA 1
ATOM 2396 C C . ILE A 1 308 ? 20.238 -9.556 -30.860 1.00 92.31 308 ILE A C 1
ATOM 2398 O O . ILE A 1 308 ? 21.169 -9.458 -31.656 1.00 92.31 308 ILE A O 1
ATOM 2402 N N . THR A 1 309 ? 19.777 -10.732 -30.433 1.00 90.19 309 THR A N 1
ATOM 2403 C CA . THR A 1 309 ? 20.465 -12.020 -30.650 1.00 90.19 309 THR A CA 1
ATOM 2404 C C . THR A 1 309 ? 19.970 -12.783 -31.880 1.00 90.19 309 THR A C 1
ATOM 2406 O O . THR A 1 309 ? 20.601 -13.742 -32.317 1.00 90.19 309 THR A O 1
ATOM 2409 N N . GLY A 1 310 ? 18.831 -12.383 -32.444 1.00 86.62 310 GLY A N 1
ATOM 2410 C CA . GLY A 1 310 ? 18.142 -13.090 -33.521 1.00 86.62 310 GLY A CA 1
ATOM 2411 C C . GLY A 1 310 ? 17.490 -14.413 -33.103 1.00 86.62 310 GLY A C 1
ATOM 2412 O O . GLY A 1 310 ? 17.003 -15.127 -33.977 1.00 86.62 310 GLY A O 1
ATOM 2413 N N . SER A 1 311 ? 17.497 -14.761 -31.812 1.00 88.00 311 SER A N 1
ATOM 2414 C CA . SER A 1 311 ? 16.936 -16.008 -31.282 1.00 88.00 311 SER A CA 1
ATOM 2415 C C . SER A 1 311 ? 16.113 -15.744 -30.025 1.00 88.00 311 SER A C 1
ATOM 2417 O O . SER A 1 311 ? 16.490 -14.928 -29.190 1.00 88.00 311 SER A O 1
ATOM 2419 N N . ALA A 1 312 ? 14.999 -16.455 -29.868 1.00 89.81 312 ALA A N 1
ATOM 2420 C CA . ALA A 1 312 ? 14.173 -16.351 -28.671 1.00 89.81 312 ALA A CA 1
ATOM 2421 C C . ALA A 1 312 ? 14.934 -16.814 -27.413 1.00 89.81 312 ALA A C 1
ATOM 2423 O O . ALA A 1 312 ? 15.687 -17.792 -27.446 1.00 89.81 312 ALA A O 1
ATOM 2424 N N . SER A 1 313 ? 14.693 -16.146 -26.284 1.00 91.12 313 SER A N 1
ATOM 2425 C CA . SER A 1 313 ? 15.265 -16.526 -24.989 1.00 91.12 313 SER A CA 1
ATOM 2426 C C . SER A 1 313 ? 14.710 -17.866 -24.500 1.00 91.12 313 SER A C 1
ATOM 2428 O O . SER A 1 313 ? 13.492 -18.046 -24.431 1.00 91.12 313 SER A O 1
ATOM 2430 N N . ALA A 1 314 ? 15.581 -18.783 -24.074 1.00 90.81 314 ALA A N 1
ATOM 2431 C CA . ALA A 1 314 ? 15.171 -20.028 -23.420 1.00 90.81 314 ALA A CA 1
ATOM 2432 C C . ALA A 1 314 ? 14.886 -19.867 -21.912 1.00 90.81 314 ALA A C 1
ATOM 2434 O O . ALA A 1 314 ? 14.429 -20.814 -21.271 1.00 90.81 314 ALA A O 1
ATOM 2435 N N . PHE A 1 315 ? 15.175 -18.697 -21.336 1.00 93.81 315 PHE A N 1
ATOM 2436 C CA . PHE A 1 315 ? 15.046 -18.422 -19.909 1.00 93.81 315 PHE A CA 1
ATOM 2437 C C . PHE A 1 315 ? 14.503 -17.017 -19.648 1.00 93.81 315 PHE A C 1
ATOM 2439 O O . PHE A 1 315 ? 14.970 -16.035 -20.222 1.00 93.81 315 PHE A O 1
ATOM 2446 N N . LEU A 1 316 ? 13.581 -16.937 -18.692 1.00 94.12 316 LEU A N 1
ATOM 2447 C CA . LEU A 1 316 ? 13.185 -15.715 -18.005 1.00 94.12 316 LEU A CA 1
ATOM 2448 C C . LEU A 1 316 ? 13.288 -15.988 -16.498 1.00 94.12 316 LEU A C 1
ATOM 2450 O O . LEU A 1 316 ? 12.959 -17.096 -16.067 1.00 94.12 316 LEU A O 1
ATOM 2454 N N . PRO A 1 317 ? 13.787 -15.037 -15.692 1.00 93.75 317 PRO A N 1
ATOM 2455 C CA . PRO A 1 317 ? 14.009 -15.282 -14.275 1.00 93.75 317 PRO A CA 1
ATOM 2456 C C . PRO A 1 317 ? 12.688 -15.464 -13.528 1.00 93.75 317 PRO A C 1
ATOM 2458 O O . PRO A 1 317 ? 11.687 -14.848 -13.873 1.00 93.75 317 PRO A O 1
ATOM 2461 N N . GLU A 1 318 ? 12.705 -16.261 -12.463 1.00 93.19 318 GLU A N 1
ATOM 2462 C CA . GLU A 1 318 ? 11.623 -16.305 -11.476 1.00 93.19 318 GLU A CA 1
ATOM 2463 C C . GLU A 1 318 ? 11.538 -14.973 -10.708 1.00 93.19 318 GLU A C 1
ATOM 2465 O O . GLU A 1 318 ? 12.573 -14.330 -10.494 1.00 93.19 318 GLU A O 1
ATOM 2470 N N . PRO A 1 319 ? 10.341 -14.538 -10.277 1.00 93.25 319 PRO A N 1
ATOM 2471 C CA . PRO A 1 319 ? 10.199 -13.290 -9.538 1.00 93.25 319 PRO A CA 1
ATOM 2472 C C . PRO A 1 319 ? 10.940 -13.342 -8.199 1.00 93.25 319 PRO A C 1
ATOM 2474 O O . PRO A 1 319 ? 10.819 -14.318 -7.456 1.00 93.25 319 PRO A O 1
ATOM 2477 N N . VAL A 1 320 ? 11.682 -12.272 -7.882 1.00 93.94 320 VAL A N 1
ATOM 2478 C CA . VAL A 1 320 ? 12.353 -12.113 -6.573 1.00 93.94 320 VAL A CA 1
ATOM 2479 C C . VAL A 1 320 ? 11.358 -11.914 -5.427 1.00 93.94 320 VAL A C 1
ATOM 2481 O O . VAL A 1 320 ? 11.667 -12.231 -4.284 1.00 93.94 320 VAL A O 1
ATOM 2484 N N . VAL A 1 321 ? 10.173 -11.390 -5.746 1.00 93.38 321 VAL A N 1
ATOM 2485 C CA . VAL A 1 321 ? 9.039 -11.214 -4.839 1.00 93.38 321 VAL A CA 1
ATOM 2486 C C . VAL A 1 321 ? 7.865 -11.996 -5.400 1.00 93.38 321 VAL A C 1
ATOM 2488 O O . VAL A 1 321 ? 7.423 -11.747 -6.518 1.00 93.38 321 VAL A O 1
ATOM 2491 N N . LYS A 1 322 ? 7.376 -12.946 -4.614 1.00 94.12 322 LYS A N 1
ATOM 2492 C CA . LYS A 1 322 ? 6.203 -13.768 -4.904 1.00 94.12 322 LYS A CA 1
ATOM 2493 C C . LYS A 1 322 ? 5.069 -13.376 -3.969 1.00 94.12 322 LYS A C 1
ATOM 2495 O O . LYS A 1 322 ? 5.321 -12.858 -2.883 1.00 94.12 322 LYS A O 1
ATOM 2500 N N . TYR A 1 323 ? 3.843 -13.686 -4.362 1.00 93.19 323 TYR A N 1
ATOM 2501 C CA . TYR A 1 323 ? 2.659 -13.444 -3.547 1.00 93.19 323 TYR A CA 1
ATOM 2502 C C . TYR A 1 323 ? 1.972 -14.766 -3.225 1.00 93.19 323 TYR A C 1
ATOM 2504 O O . TYR A 1 323 ? 1.891 -15.663 -4.065 1.00 93.19 323 TYR A O 1
ATOM 2512 N N . GLY A 1 324 ? 1.501 -14.892 -1.989 1.00 75.00 324 GLY A N 1
ATOM 2513 C CA . GLY A 1 324 ? 0.510 -15.897 -1.640 1.00 75.00 324 GLY A CA 1
ATOM 2514 C C . GLY A 1 324 ? 0.977 -17.345 -1.574 1.00 75.00 324 GLY A C 1
ATOM 2515 O O . GLY A 1 324 ? 2.156 -17.663 -1.402 1.00 75.00 324 GLY A O 1
ATOM 2516 N N . THR A 1 325 ? -0.011 -18.240 -1.630 1.00 78.19 325 THR A N 1
ATOM 2517 C CA . THR A 1 325 ? 0.142 -19.692 -1.544 1.00 78.19 325 THR A CA 1
ATOM 2518 C C . THR A 1 325 ? -0.776 -20.380 -2.550 1.00 78.19 325 THR A C 1
ATOM 2520 O O . THR A 1 325 ? -1.964 -20.079 -2.598 1.00 78.19 325 THR A O 1
ATOM 2523 N N . ASP A 1 326 ? -0.259 -21.375 -3.272 1.00 77.88 326 ASP A N 1
ATOM 2524 C CA . ASP A 1 326 ? -1.047 -22.213 -4.196 1.00 77.88 326 ASP A CA 1
ATOM 2525 C C . ASP A 1 326 ? -1.829 -23.324 -3.468 1.00 77.88 326 ASP A C 1
ATOM 2527 O O . ASP A 1 326 ? -2.241 -24.323 -4.056 1.00 77.88 326 ASP A O 1
ATOM 2531 N N . ARG A 1 327 ? -1.971 -23.198 -2.144 1.00 87.06 327 ARG A N 1
ATOM 2532 C CA . ARG A 1 327 ? -2.638 -24.197 -1.307 1.00 87.06 327 ARG A CA 1
ATOM 2533 C C . ARG A 1 327 ? -4.141 -23.959 -1.329 1.00 87.06 327 ARG A C 1
ATOM 2535 O O . ARG A 1 327 ? -4.592 -22.818 -1.381 1.00 87.06 327 ARG A O 1
ATOM 2542 N N . ASP A 1 328 ? -4.900 -25.043 -1.232 1.00 88.12 328 ASP A N 1
ATOM 2543 C CA . ASP A 1 328 ? -6.354 -24.987 -1.139 1.00 88.12 328 ASP A CA 1
ATOM 2544 C C . ASP A 1 328 ? -6.786 -24.485 0.247 1.00 88.12 328 ASP A C 1
ATOM 2546 O O . ASP A 1 328 ? -6.797 -25.237 1.221 1.00 88.12 328 ASP A O 1
ATOM 2550 N N . LEU A 1 329 ? -7.109 -23.194 0.333 1.00 92.12 329 LEU A N 1
ATOM 2551 C CA . LEU A 1 329 ? -7.563 -22.539 1.564 1.00 92.12 329 LEU A CA 1
ATOM 2552 C C . LEU A 1 329 ? -9.023 -22.879 1.927 1.00 92.12 329 LEU A C 1
ATOM 2554 O O . LEU A 1 329 ? -9.504 -22.463 2.983 1.00 92.12 329 LEU A O 1
ATOM 2558 N N . THR A 1 330 ? -9.730 -23.655 1.093 1.00 90.25 330 THR A N 1
ATOM 2559 C CA . THR A 1 330 ? -11.076 -24.138 1.440 1.00 90.25 330 THR A CA 1
ATOM 2560 C C . THR A 1 330 ? -11.043 -25.218 2.525 1.00 90.25 330 THR A C 1
ATOM 2562 O O . THR A 1 330 ? -12.027 -25.395 3.242 1.00 90.25 330 THR A O 1
ATOM 2565 N N . ASP A 1 331 ? -9.903 -25.895 2.705 1.00 94.88 331 ASP A N 1
ATOM 2566 C CA . ASP A 1 331 ? -9.664 -26.791 3.834 1.00 94.88 331 ASP A CA 1
ATOM 2567 C C . ASP A 1 331 ? -9.329 -25.984 5.100 1.00 94.88 331 ASP A C 1
ATOM 2569 O O . ASP A 1 331 ? -8.375 -25.206 5.133 1.00 94.88 331 ASP A O 1
ATOM 2573 N N . ASP A 1 332 ? -10.109 -26.188 6.164 1.00 95.38 332 ASP A N 1
ATOM 2574 C CA . ASP A 1 332 ? -9.978 -25.444 7.423 1.00 95.38 332 ASP A CA 1
ATOM 2575 C C . ASP A 1 332 ? -8.608 -25.623 8.092 1.00 95.38 332 ASP A C 1
ATOM 2577 O O . ASP A 1 332 ? -8.070 -24.677 8.666 1.00 95.38 332 ASP A O 1
ATOM 2581 N N . ALA A 1 333 ? -8.015 -26.819 8.028 1.00 96.12 333 ALA A N 1
ATOM 2582 C CA . ALA A 1 333 ? -6.710 -27.061 8.634 1.00 96.12 333 ALA A CA 1
ATOM 2583 C C . ALA A 1 333 ? -5.598 -26.369 7.835 1.00 96.12 333 ALA A C 1
ATOM 2585 O O . ALA A 1 333 ? -4.682 -25.793 8.424 1.00 96.12 333 ALA A O 1
ATOM 2586 N N . VAL A 1 334 ? -5.700 -26.392 6.503 1.00 96.38 334 VAL A N 1
ATOM 2587 C CA . VAL A 1 334 ? -4.779 -25.684 5.607 1.00 96.38 334 VAL A CA 1
ATOM 2588 C C . VAL A 1 334 ? -4.894 -24.171 5.782 1.00 96.38 334 VAL A C 1
ATOM 2590 O O . VAL A 1 334 ? -3.867 -23.502 5.891 1.00 96.38 334 VAL A O 1
ATOM 2593 N N . PHE A 1 335 ? -6.116 -23.637 5.853 1.00 96.88 335 PHE A N 1
ATOM 2594 C CA . PHE A 1 335 ? -6.371 -22.221 6.116 1.00 96.88 335 PHE A CA 1
ATOM 2595 C C . PHE A 1 335 ? -5.690 -21.771 7.410 1.00 96.88 335 PHE A C 1
ATOM 2597 O O . PHE A 1 335 ? -4.923 -20.810 7.408 1.00 96.88 335 PHE A O 1
ATOM 2604 N N . GLU A 1 336 ? -5.909 -22.500 8.504 1.00 96.88 336 GLU A N 1
ATOM 2605 C CA . GLU A 1 336 ? -5.353 -22.165 9.814 1.00 96.88 336 GLU A CA 1
ATOM 2606 C C . GLU A 1 336 ? -3.821 -22.256 9.854 1.00 96.88 336 GLU A C 1
ATOM 2608 O O . GLU A 1 336 ? -3.161 -21.418 10.474 1.00 96.88 336 GLU A O 1
ATOM 2613 N N . GLU A 1 337 ? -3.232 -23.241 9.170 1.00 96.44 337 GLU A N 1
ATOM 2614 C CA . GLU A 1 337 ? -1.780 -23.352 9.018 1.00 96.44 337 GLU A CA 1
ATOM 2615 C C . GLU A 1 337 ? -1.210 -22.150 8.252 1.00 96.44 337 GLU A C 1
ATOM 2617 O O . GLU A 1 337 ? -0.275 -21.501 8.727 1.00 96.44 337 GLU A O 1
ATOM 2622 N N . CYS A 1 338 ? -1.800 -21.812 7.102 1.00 96.88 338 CYS A N 1
ATOM 2623 C CA . CYS A 1 338 ? -1.389 -20.669 6.289 1.00 96.88 338 CYS A CA 1
ATOM 2624 C C . CYS A 1 338 ? -1.566 -19.338 7.027 1.00 96.88 338 CYS A C 1
ATOM 2626 O O . CYS A 1 338 ? -0.689 -18.478 6.936 1.00 96.88 338 CYS A O 1
ATOM 2628 N N . ARG A 1 339 ? -2.646 -19.180 7.800 1.00 97.56 339 ARG A N 1
ATOM 2629 C CA . ARG A 1 339 ? -2.912 -17.975 8.595 1.00 97.56 339 ARG A CA 1
ATOM 2630 C C . ARG A 1 339 ? -1.846 -17.783 9.668 1.00 97.56 339 ARG A C 1
ATOM 2632 O O . ARG A 1 339 ? -1.301 -16.689 9.799 1.00 97.56 339 ARG A O 1
ATOM 2639 N N . ARG A 1 340 ? -1.488 -18.844 10.397 1.00 97.38 340 ARG A N 1
ATOM 2640 C CA . ARG A 1 340 ? -0.421 -18.801 11.416 1.00 97.38 340 ARG A CA 1
ATOM 2641 C C . ARG A 1 340 ? 0.945 -18.503 10.809 1.00 97.38 340 ARG A C 1
ATOM 2643 O O . ARG A 1 340 ? 1.663 -17.649 11.317 1.00 97.38 340 ARG A O 1
ATOM 2650 N N . ASP A 1 341 ? 1.274 -19.152 9.700 1.00 96.88 341 ASP A N 1
ATOM 2651 C CA . ASP A 1 341 ? 2.505 -18.913 8.945 1.00 96.88 341 ASP A CA 1
ATOM 2652 C C . ASP A 1 341 ? 2.588 -17.464 8.413 1.00 96.88 341 ASP A C 1
ATOM 2654 O O . ASP A 1 341 ? 3.640 -16.822 8.490 1.00 96.88 341 ASP A O 1
ATOM 2658 N N . ALA A 1 342 ? 1.467 -16.901 7.951 1.00 97.69 342 ALA A N 1
ATOM 2659 C CA . ALA A 1 342 ? 1.383 -15.495 7.569 1.00 97.69 342 ALA A CA 1
ATOM 2660 C C . ALA A 1 342 ? 1.624 -14.553 8.759 1.00 97.69 342 ALA A C 1
ATOM 2662 O O . ALA A 1 342 ? 2.395 -13.597 8.627 1.00 97.69 342 ALA A O 1
ATOM 2663 N N . VAL A 1 343 ? 1.045 -14.855 9.929 1.00 98.56 343 VAL A N 1
ATOM 2664 C CA . VAL A 1 343 ? 1.295 -14.104 11.170 1.00 98.56 343 VAL A CA 1
ATOM 2665 C C . VAL A 1 343 ? 2.771 -14.167 11.571 1.00 98.56 343 VAL A C 1
ATOM 2667 O O . VAL A 1 343 ? 3.378 -13.133 11.846 1.00 98.56 343 VAL A O 1
ATOM 2670 N N . GLU A 1 344 ? 3.386 -15.351 11.572 1.00 98.12 344 GLU A N 1
ATOM 2671 C CA . GLU A 1 344 ? 4.796 -15.515 11.945 1.00 98.12 344 GLU A CA 1
ATOM 2672 C C . GLU A 1 344 ? 5.742 -14.713 11.044 1.00 98.12 344 GLU A C 1
ATOM 2674 O O . GLU A 1 344 ? 6.708 -14.108 11.527 1.00 98.12 344 GLU A O 1
ATOM 2679 N N . ARG A 1 345 ? 5.472 -14.688 9.734 1.00 97.75 345 ARG A N 1
ATOM 2680 C CA . ARG A 1 345 ? 6.230 -13.866 8.787 1.00 97.75 345 ARG A CA 1
ATOM 2681 C C . ARG A 1 345 ? 6.058 -12.375 9.051 1.00 97.75 345 ARG A C 1
ATOM 2683 O O . ARG A 1 345 ? 7.073 -11.686 9.134 1.00 97.75 345 ARG A O 1
ATOM 2690 N N . GLY A 1 346 ? 4.830 -11.892 9.232 1.00 98.25 346 GLY A N 1
ATOM 2691 C CA . GLY A 1 346 ? 4.586 -10.470 9.490 1.00 98.25 346 GLY A CA 1
ATOM 2692 C C . GLY A 1 346 ? 5.198 -10.005 10.815 1.00 98.25 346 GLY A C 1
ATOM 2693 O O . GLY A 1 346 ? 5.884 -8.988 10.864 1.00 98.25 346 GLY A O 1
ATOM 2694 N N . ILE A 1 347 ? 5.103 -10.810 11.881 1.00 98.69 347 ILE A N 1
ATOM 2695 C CA . ILE A 1 347 ? 5.775 -10.525 13.162 1.00 98.69 347 ILE A CA 1
ATOM 2696 C C . ILE A 1 347 ? 7.301 -10.477 12.991 1.00 98.69 347 ILE A C 1
ATOM 2698 O O . ILE A 1 347 ? 7.971 -9.615 13.565 1.00 98.69 347 ILE A O 1
ATOM 2702 N N . ARG A 1 348 ? 7.883 -11.375 12.185 1.00 98.44 348 ARG A N 1
ATOM 2703 C CA . ARG A 1 348 ? 9.318 -11.342 11.858 1.00 98.44 348 ARG A CA 1
ATOM 2704 C C . ARG A 1 348 ? 9.693 -10.091 11.064 1.00 98.44 348 ARG A C 1
ATOM 2706 O O . ARG A 1 348 ? 10.770 -9.543 11.305 1.00 98.44 348 ARG A O 1
ATOM 2713 N N . TRP A 1 349 ? 8.834 -9.654 10.150 1.00 98.31 349 TRP A N 1
ATOM 2714 C CA . TRP A 1 349 ? 9.026 -8.442 9.365 1.00 98.31 349 TRP A CA 1
ATOM 2715 C C . TRP A 1 349 ? 9.004 -7.188 10.252 1.00 98.31 349 TRP A C 1
ATOM 2717 O O . TRP A 1 349 ? 10.007 -6.472 10.292 1.00 98.31 349 TRP A O 1
ATOM 2727 N N . LEU A 1 350 ? 7.967 -7.001 11.083 1.00 98.50 350 LEU A N 1
ATOM 2728 C CA . LEU A 1 350 ? 7.842 -5.864 12.014 1.00 98.50 350 LEU A CA 1
ATOM 2729 C C . LEU A 1 350 ? 9.087 -5.680 12.899 1.00 98.50 350 LEU A C 1
ATOM 2731 O O . LEU A 1 350 ? 9.560 -4.562 13.119 1.00 98.50 350 LEU A O 1
ATOM 2735 N N . ARG A 1 351 ? 9.696 -6.778 13.372 1.00 97.81 351 ARG A N 1
ATOM 2736 C CA . ARG A 1 351 ? 10.904 -6.723 14.221 1.00 97.81 351 ARG A CA 1
ATOM 2737 C C . ARG A 1 351 ? 12.083 -5.992 13.576 1.00 97.81 351 ARG A C 1
ATOM 2739 O O . ARG A 1 351 ? 12.953 -5.509 14.298 1.00 97.81 351 ARG A O 1
ATOM 2746 N N . GLN A 1 352 ? 12.131 -5.893 12.250 1.00 96.75 352 GLN A N 1
ATOM 2747 C CA . GLN A 1 352 ? 13.220 -5.228 11.529 1.00 96.75 352 GLN A CA 1
ATOM 2748 C C . GLN A 1 352 ? 13.165 -3.699 11.600 1.00 96.75 352 GLN A C 1
ATOM 2750 O O . GLN A 1 352 ? 14.136 -3.038 11.211 1.00 96.75 352 GLN A O 1
ATOM 2755 N N . PHE A 1 353 ? 12.058 -3.139 12.086 1.00 98.06 353 PHE A N 1
ATOM 2756 C CA . PHE A 1 353 ? 11.815 -1.697 12.157 1.00 98.06 353 PHE A CA 1
ATOM 2757 C C . PHE A 1 353 ? 11.871 -1.156 13.587 1.00 98.06 353 PHE A C 1
ATOM 2759 O O . PHE A 1 353 ? 11.776 0.053 13.788 1.00 98.06 353 PHE A O 1
ATOM 2766 N N . LEU A 1 354 ? 12.055 -2.030 14.584 1.00 98.06 354 LEU A N 1
ATOM 2767 C CA . LEU A 1 354 ? 12.136 -1.644 15.991 1.00 98.06 354 LEU A CA 1
ATOM 2768 C C . LEU A 1 354 ? 13.299 -0.682 16.244 1.00 98.06 354 LEU A C 1
ATOM 2770 O O . LEU A 1 354 ? 14.448 -0.958 15.888 1.00 98.06 354 LEU A O 1
ATOM 2774 N N . VAL A 1 355 ? 13.017 0.401 16.962 1.00 97.88 355 VAL A N 1
ATOM 2775 C CA . VAL A 1 355 ? 14.030 1.342 17.445 1.00 97.88 355 VAL A CA 1
ATOM 2776 C C . VAL A 1 355 ? 14.341 1.017 18.902 1.00 97.88 355 VAL A C 1
ATOM 2778 O O . VAL A 1 355 ? 13.442 0.885 19.730 1.00 97.88 355 VAL A O 1
ATOM 2781 N N . ASP A 1 356 ? 15.625 0.821 19.213 1.00 96.94 356 ASP A N 1
ATOM 2782 C CA . ASP A 1 356 ? 16.099 0.414 20.546 1.00 96.94 356 ASP A CA 1
ATOM 2783 C C . ASP A 1 356 ? 15.288 -0.753 21.154 1.00 96.94 356 ASP A C 1
ATOM 2785 O O . ASP A 1 356 ? 14.842 -0.728 22.305 1.00 96.94 356 ASP A O 1
ATOM 2789 N N . LYS A 1 357 ? 15.041 -1.795 20.345 1.00 96.25 357 LYS A N 1
ATOM 2790 C CA . LYS A 1 357 ? 14.250 -2.974 20.747 1.00 96.25 357 LYS A CA 1
ATOM 2791 C C . LYS A 1 357 ? 12.881 -2.587 21.354 1.00 96.25 357 LYS A C 1
ATOM 2793 O O . LYS A 1 357 ? 12.473 -3.162 22.366 1.00 96.25 357 LYS A O 1
ATOM 2798 N N . GLY A 1 358 ? 12.225 -1.587 20.764 1.00 97.19 358 GLY A N 1
ATOM 2799 C CA . GLY A 1 358 ? 10.889 -1.104 21.118 1.00 97.19 358 GLY A CA 1
ATOM 2800 C C . GLY A 1 358 ? 10.855 0.116 22.044 1.00 97.19 358 GLY A C 1
ATOM 2801 O O . GLY A 1 358 ? 9.827 0.779 22.101 1.00 97.19 358 GLY A O 1
ATOM 2802 N N . ALA A 1 359 ? 11.946 0.471 22.738 1.00 97.88 359 ALA A N 1
ATOM 2803 C CA . ALA A 1 359 ? 11.932 1.644 23.629 1.00 97.88 359 ALA A CA 1
ATOM 2804 C C . ALA A 1 359 ? 11.933 2.990 22.893 1.00 97.88 359 ALA A C 1
ATOM 2806 O O . ALA A 1 359 ? 11.561 3.999 23.483 1.00 97.88 359 ALA A O 1
ATOM 2807 N N . GLY A 1 360 ? 12.349 3.014 21.626 1.00 97.50 360 GLY A N 1
ATOM 2808 C CA . GLY A 1 360 ? 12.218 4.183 20.758 1.00 97.50 360 GLY A CA 1
ATOM 2809 C C . GLY A 1 360 ? 11.037 4.081 19.795 1.00 97.50 360 GLY A C 1
ATOM 2810 O O . GLY A 1 360 ? 11.059 4.759 18.777 1.00 97.50 360 GLY A O 1
ATOM 2811 N N . GLY A 1 361 ? 10.079 3.185 20.050 1.00 97.88 361 GLY A N 1
ATOM 2812 C CA . GLY A 1 361 ? 8.997 2.871 19.120 1.00 97.88 361 GLY A CA 1
ATOM 2813 C C . GLY A 1 361 ? 9.445 2.011 17.934 1.00 97.88 361 GLY A C 1
ATOM 2814 O O . GLY A 1 361 ? 10.339 1.159 18.048 1.00 97.88 361 GLY A O 1
ATOM 2815 N N . ILE A 1 362 ? 8.792 2.211 16.793 1.00 98.19 362 ILE A N 1
ATOM 2816 C CA . ILE A 1 362 ? 9.036 1.489 15.541 1.00 98.19 362 ILE A CA 1
ATOM 2817 C C . ILE A 1 362 ? 9.017 2.465 14.362 1.00 98.19 362 ILE A C 1
ATOM 2819 O O . ILE A 1 362 ? 8.255 3.431 14.365 1.00 98.19 362 ILE A O 1
ATOM 2823 N N . ARG A 1 363 ? 9.879 2.227 13.371 1.00 97.50 363 ARG A N 1
ATOM 2824 C CA . ARG A 1 363 ? 9.885 3.003 12.127 1.00 97.50 363 ARG A CA 1
ATOM 2825 C C . ARG A 1 363 ? 8.655 2.691 11.283 1.00 97.50 363 ARG A C 1
ATOM 2827 O O . ARG A 1 363 ? 8.167 1.564 11.303 1.00 97.50 363 ARG A O 1
ATOM 2834 N N . GLU A 1 364 ? 8.231 3.665 10.493 1.00 94.94 364 GLU A N 1
ATOM 2835 C CA . GLU A 1 364 ? 7.007 3.604 9.690 1.00 94.94 364 GLU A CA 1
ATOM 2836 C C . GLU A 1 364 ? 6.958 2.425 8.707 1.00 94.94 364 GLU A C 1
ATOM 2838 O O . GLU A 1 364 ? 5.891 1.869 8.532 1.00 94.94 364 GLU A O 1
ATOM 2843 N N . GLY A 1 365 ? 8.079 1.950 8.150 1.00 95.75 365 GLY A N 1
ATOM 2844 C CA . GLY A 1 365 ? 8.091 0.757 7.288 1.00 95.75 365 GLY A CA 1
ATOM 2845 C C . GLY A 1 365 ? 9.052 0.877 6.112 1.00 95.75 365 GLY A C 1
ATOM 2846 O O . GLY A 1 365 ? 10.182 1.351 6.279 1.00 95.75 365 GLY A O 1
ATOM 2847 N N . ILE A 1 366 ? 8.627 0.439 4.926 1.00 94.44 366 ILE A N 1
ATOM 2848 C CA . ILE A 1 366 ? 9.390 0.539 3.671 1.00 94.44 366 ILE A CA 1
ATOM 2849 C C . ILE A 1 366 ? 8.751 1.544 2.710 1.00 94.44 366 ILE A C 1
ATOM 2851 O O . ILE A 1 366 ? 7.535 1.593 2.535 1.00 94.44 366 ILE A O 1
ATOM 2855 N N . ARG A 1 367 ? 9.597 2.340 2.057 1.00 92.12 367 ARG A N 1
ATOM 2856 C CA . ARG A 1 367 ? 9.198 3.313 1.033 1.00 92.12 367 ARG A CA 1
ATOM 2857 C C . ARG A 1 367 ? 8.836 2.601 -0.270 1.00 92.12 367 ARG A C 1
ATOM 2859 O O . ARG A 1 367 ? 9.281 1.484 -0.520 1.00 92.12 367 ARG A O 1
ATOM 2866 N N . HIS A 1 368 ? 8.089 3.280 -1.133 1.00 88.88 368 HIS A N 1
ATOM 2867 C CA . HIS A 1 368 ? 7.662 2.746 -2.429 1.00 88.88 368 HIS A CA 1
ATOM 2868 C C . HIS A 1 368 ? 8.790 2.650 -3.476 1.00 88.88 368 HIS A C 1
ATOM 2870 O O . HIS A 1 368 ? 8.668 1.904 -4.440 1.00 88.88 368 HIS A O 1
ATOM 2876 N N . ASN A 1 369 ? 9.881 3.403 -3.302 1.00 89.38 369 ASN A N 1
ATOM 2877 C CA . ASN A 1 369 ? 10.991 3.473 -4.255 1.00 89.38 369 ASN A CA 1
ATOM 2878 C C . ASN A 1 369 ? 11.874 2.226 -4.204 1.00 89.38 369 ASN A C 1
ATOM 2880 O O . ASN A 1 369 ? 12.371 1.851 -3.135 1.00 89.38 369 ASN A O 1
ATOM 2884 N N . ILE A 1 370 ? 12.125 1.640 -5.371 1.00 91.00 370 ILE A N 1
ATOM 2885 C CA . ILE A 1 370 ? 13.000 0.492 -5.564 1.00 91.00 370 ILE A CA 1
ATOM 2886 C C . ILE A 1 370 ? 14.051 0.871 -6.601 1.00 91.00 370 ILE A C 1
ATOM 2888 O O . ILE A 1 370 ? 13.750 1.110 -7.766 1.00 91.00 370 ILE A O 1
ATOM 2892 N N . ASP A 1 371 ? 15.304 0.934 -6.167 1.00 90.31 371 ASP A N 1
ATOM 2893 C CA . ASP A 1 371 ? 16.374 1.366 -7.060 1.00 90.31 371 ASP A CA 1
ATOM 2894 C C . ASP A 1 371 ? 16.737 0.293 -8.111 1.00 90.31 371 ASP A C 1
ATOM 2896 O O . ASP A 1 371 ? 16.342 -0.873 -7.986 1.00 90.31 371 ASP A O 1
ATOM 2900 N N . PRO A 1 372 ? 17.530 0.645 -9.143 1.00 89.44 372 PRO A N 1
ATOM 2901 C CA . PRO A 1 372 ? 18.002 -0.305 -10.151 1.00 89.44 372 PRO A CA 1
ATOM 2902 C C . PRO A 1 372 ? 18.732 -1.544 -9.625 1.00 89.44 372 PRO A C 1
ATOM 2904 O O . PRO A 1 372 ? 18.855 -2.528 -10.347 1.00 89.44 372 PRO A O 1
ATOM 2907 N N . GLU A 1 373 ? 19.243 -1.534 -8.394 1.00 89.62 373 GLU A N 1
ATOM 2908 C CA . GLU A 1 373 ? 19.877 -2.699 -7.777 1.00 89.62 373 GLU A CA 1
ATOM 2909 C C . GLU A 1 373 ? 18.891 -3.558 -6.961 1.00 89.62 373 GLU A C 1
ATOM 2911 O O . GLU A 1 373 ? 19.288 -4.578 -6.392 1.00 89.62 373 GLU A O 1
ATOM 2916 N N . GLY A 1 374 ? 17.611 -3.179 -6.933 1.00 90.44 374 GLY A N 1
ATOM 2917 C CA . GLY A 1 374 ? 16.535 -3.837 -6.197 1.00 90.44 374 GLY A CA 1
ATOM 2918 C C . GLY A 1 374 ? 16.447 -3.440 -4.727 1.00 90.44 374 GLY A C 1
ATOM 2919 O O . GLY A 1 374 ? 15.696 -4.059 -3.966 1.00 90.44 374 GLY A O 1
ATOM 2920 N N . ARG A 1 375 ? 17.200 -2.424 -4.289 1.00 89.31 375 ARG A N 1
ATOM 2921 C CA . ARG A 1 375 ? 17.193 -1.995 -2.888 1.00 89.31 375 ARG A CA 1
ATOM 2922 C C . ARG A 1 375 ? 15.965 -1.136 -2.624 1.00 89.31 375 ARG A C 1
ATOM 2924 O O . ARG A 1 375 ? 15.711 -0.159 -3.324 1.00 89.31 375 ARG A O 1
ATOM 2931 N N . GLN A 1 376 ? 15.237 -1.499 -1.575 1.00 89.50 376 GLN A N 1
ATOM 2932 C CA . GLN A 1 376 ? 14.124 -0.725 -1.042 1.00 89.50 376 GLN A CA 1
ATOM 2933 C C . GLN A 1 376 ? 14.565 -0.022 0.240 1.00 89.50 376 GLN A C 1
ATOM 2935 O O . GLN A 1 376 ? 15.341 -0.563 1.032 1.00 89.50 376 GLN A O 1
ATOM 2940 N N . MET A 1 377 ? 14.098 1.206 0.439 1.00 89.75 377 MET A N 1
ATOM 2941 C CA . MET A 1 377 ? 14.523 2.035 1.566 1.00 89.75 377 MET A CA 1
ATOM 2942 C C . MET A 1 377 ? 13.533 1.942 2.720 1.00 89.75 377 MET A C 1
ATOM 2944 O O . MET A 1 377 ? 12.327 1.861 2.507 1.00 89.75 377 MET A O 1
ATOM 2948 N N . LYS A 1 378 ? 14.035 2.024 3.954 1.00 93.06 378 LYS A N 1
ATOM 2949 C CA . LYS A 1 378 ? 13.174 2.201 5.127 1.00 93.06 378 LYS A CA 1
ATOM 2950 C C . LYS A 1 378 ? 12.662 3.643 5.191 1.00 93.06 378 LYS A C 1
ATOM 2952 O O . LYS A 1 378 ? 13.378 4.584 4.832 1.00 93.06 378 LYS A O 1
ATOM 2957 N N . ALA A 1 379 ? 11.433 3.823 5.651 1.00 91.88 379 ALA A N 1
ATOM 2958 C CA . ALA A 1 379 ? 10.988 5.099 6.188 1.00 91.88 379 ALA A CA 1
ATOM 2959 C C . ALA A 1 379 ? 11.660 5.305 7.558 1.00 91.88 379 ALA A C 1
ATOM 2961 O O . ALA A 1 379 ? 11.869 4.344 8.304 1.00 91.88 379 ALA A O 1
ATOM 2962 N N . ASP A 1 380 ? 12.102 6.529 7.846 1.00 89.44 380 ASP A N 1
ATOM 2963 C CA . ASP A 1 380 ? 12.899 6.816 9.048 1.00 89.44 380 ASP A CA 1
ATOM 2964 C C . ASP A 1 380 ? 12.061 7.360 10.208 1.00 89.44 380 ASP A C 1
ATOM 2966 O O . ASP A 1 380 ? 12.510 7.265 11.348 1.00 89.44 380 ASP A O 1
ATOM 2970 N N . GLU A 1 381 ? 10.869 7.893 9.929 1.00 93.06 381 GLU A N 1
ATOM 2971 C CA . GLU A 1 381 ? 9.999 8.494 10.940 1.00 93.06 381 GLU A CA 1
ATOM 2972 C C . GLU A 1 381 ? 9.446 7.449 11.917 1.00 93.06 381 GLU A C 1
ATOM 2974 O O . GLU A 1 381 ? 9.149 6.306 11.547 1.00 93.06 381 GLU A O 1
ATOM 2979 N N . VAL A 1 382 ? 9.297 7.864 13.178 1.00 96.75 382 VAL A N 1
ATOM 2980 C CA . VAL A 1 382 ? 8.634 7.091 14.232 1.00 96.75 382 VAL A CA 1
ATOM 2981 C C . VAL A 1 382 ? 7.333 7.782 14.612 1.00 96.75 382 VAL A C 1
ATOM 2983 O O . VAL A 1 382 ? 7.335 8.876 15.182 1.00 96.75 382 VAL A O 1
ATOM 2986 N N . ARG A 1 383 ? 6.215 7.100 14.352 1.00 96.62 383 ARG A N 1
ATOM 2987 C CA . ARG A 1 383 ? 4.860 7.591 14.622 1.00 96.62 383 ARG A CA 1
ATOM 2988 C C . ARG A 1 383 ? 4.179 6.810 15.750 1.00 96.62 383 ARG A C 1
ATOM 2990 O O . ARG A 1 383 ? 4.492 5.637 15.997 1.00 96.62 383 ARG A O 1
ATOM 2997 N N . ASN A 1 384 ? 3.259 7.461 16.466 1.00 97.50 384 ASN A N 1
ATOM 2998 C CA . ASN A 1 384 ? 2.570 6.862 17.615 1.00 97.50 384 ASN A CA 1
ATOM 2999 C C . ASN A 1 384 ? 1.661 5.689 17.223 1.00 97.50 384 ASN A C 1
ATOM 3001 O O . ASN A 1 384 ? 1.583 4.712 17.961 1.00 97.50 384 ASN A O 1
ATOM 3005 N N . ASP A 1 385 ? 1.027 5.773 16.063 1.00 97.19 385 ASP A N 1
ATOM 3006 C CA . ASP A 1 385 ? 0.043 4.836 15.543 1.00 97.19 385 ASP A CA 1
ATOM 3007 C C . ASP A 1 385 ? 0.733 3.569 15.063 1.00 97.19 385 ASP A C 1
ATOM 3009 O O . ASP A 1 385 ? 0.435 2.494 15.580 1.00 97.19 385 ASP A O 1
ATOM 3013 N N . CYS A 1 386 ? 1.785 3.723 14.248 1.00 98.12 386 CYS A N 1
ATOM 3014 C CA . CYS A 1 386 ? 2.697 2.633 13.897 1.00 98.12 386 CYS A CA 1
ATOM 3015 C C . CYS A 1 386 ? 3.200 1.889 15.133 1.00 98.12 386 CYS A C 1
ATOM 3017 O O . CYS A 1 386 ? 3.199 0.657 15.183 1.00 98.12 386 CYS A O 1
ATOM 3019 N N . THR A 1 387 ? 3.591 2.640 16.164 1.00 98.62 387 THR A N 1
ATOM 3020 C CA . THR A 1 387 ? 4.074 2.059 17.415 1.00 98.62 387 THR A CA 1
ATOM 3021 C C . THR A 1 387 ? 2.963 1.345 18.186 1.00 98.62 387 THR A C 1
ATOM 3023 O O . THR A 1 387 ? 3.187 0.242 18.680 1.00 98.62 387 THR A O 1
ATOM 3026 N N . GLY A 1 388 ? 1.775 1.933 18.309 1.00 98.38 388 GLY A N 1
ATOM 3027 C CA . GLY A 1 388 ? 0.695 1.365 19.112 1.00 98.38 388 GLY A CA 1
ATOM 3028 C C . GLY A 1 388 ? 0.097 0.117 18.477 1.00 98.38 388 GLY A C 1
ATOM 3029 O O . GLY A 1 388 ? -0.002 -0.912 19.144 1.00 98.38 388 GLY A O 1
ATOM 3030 N N . GLU A 1 389 ? -0.200 0.168 17.178 1.00 98.69 389 GLU A N 1
ATOM 3031 C CA . GLU A 1 389 ? -0.713 -0.971 16.408 1.00 98.69 389 GLU A CA 1
ATOM 3032 C C . GLU A 1 389 ? 0.296 -2.127 16.412 1.00 98.69 389 GLU A C 1
ATOM 3034 O O . GLU A 1 389 ? -0.055 -3.259 16.749 1.00 98.69 389 GLU A O 1
ATOM 3039 N N . SER A 1 390 ? 1.580 -1.846 16.153 1.00 98.81 390 SER A N 1
ATOM 3040 C CA . SER A 1 390 ? 2.633 -2.873 16.191 1.00 98.81 390 SER A CA 1
ATOM 3041 C C . SER A 1 390 ? 2.815 -3.477 17.585 1.00 98.81 390 SER A C 1
ATOM 3043 O O . SER A 1 390 ? 3.025 -4.685 17.711 1.00 98.81 390 SER A O 1
ATOM 3045 N N . ALA A 1 391 ? 2.715 -2.671 18.651 1.00 98.69 391 ALA A N 1
ATOM 3046 C CA . ALA A 1 391 ? 2.727 -3.182 20.021 1.00 98.69 391 ALA A CA 1
ATOM 3047 C C . ALA A 1 391 ? 1.543 -4.131 20.269 1.00 98.69 391 ALA A C 1
ATOM 3049 O O . ALA A 1 391 ? 1.728 -5.188 20.873 1.00 98.69 391 ALA A O 1
ATOM 3050 N N . GLY A 1 392 ? 0.364 -3.790 19.742 1.00 98.38 392 GLY A N 1
ATOM 3051 C CA . GLY A 1 392 ? -0.820 -4.645 19.720 1.00 98.38 392 GLY A CA 1
ATOM 3052 C C . GLY A 1 392 ? -0.575 -5.987 19.039 1.00 98.38 392 GLY A C 1
ATOM 3053 O O . GLY A 1 392 ? -0.787 -7.036 19.647 1.00 98.38 392 GLY A O 1
ATOM 3054 N N . ALA A 1 393 ? -0.048 -5.968 17.813 1.00 98.75 393 ALA A N 1
ATOM 3055 C CA . ALA A 1 393 ? 0.285 -7.181 17.071 1.00 98.75 393 ALA A CA 1
ATOM 3056 C C . ALA A 1 393 ? 1.296 -8.064 17.831 1.00 98.75 393 ALA A C 1
ATOM 3058 O O . ALA A 1 393 ? 1.079 -9.269 17.982 1.00 98.75 393 ALA A O 1
ATOM 3059 N N . PHE A 1 394 ? 2.367 -7.482 18.387 1.00 98.81 394 PHE A N 1
ATOM 3060 C CA . PHE A 1 394 ? 3.325 -8.231 19.209 1.00 98.81 394 PHE A CA 1
ATOM 3061 C C . PHE A 1 394 ? 2.686 -8.829 20.466 1.00 98.81 394 PHE A C 1
ATOM 3063 O O . PHE A 1 394 ? 3.015 -9.960 20.834 1.00 98.81 394 PHE A O 1
ATOM 3070 N N . ASN A 1 395 ? 1.782 -8.102 21.124 1.00 98.12 395 ASN A N 1
ATOM 3071 C CA . ASN A 1 395 ? 1.111 -8.581 22.327 1.00 98.12 395 ASN A CA 1
ATOM 3072 C C . ASN A 1 395 ? 0.126 -9.720 22.028 1.00 98.12 395 ASN A C 1
ATOM 3074 O O . ASN A 1 395 ? 0.194 -10.762 22.681 1.00 98.12 395 ASN A O 1
ATOM 3078 N N . MET A 1 396 ? -0.710 -9.575 20.995 1.00 98.31 396 MET A N 1
ATOM 3079 C CA . MET A 1 396 ? -1.615 -10.633 20.531 1.00 98.31 396 MET A CA 1
ATOM 3080 C C . MET A 1 396 ? -0.841 -11.903 20.173 1.00 98.31 396 MET A C 1
ATOM 3082 O O . MET A 1 396 ? -1.177 -12.995 20.637 1.00 98.31 396 MET A O 1
ATOM 3086 N N . TYR A 1 397 ? 0.259 -11.755 19.430 1.00 98.56 397 TYR A N 1
ATOM 3087 C CA . TYR A 1 397 ? 1.132 -12.873 19.096 1.00 98.56 397 TYR A CA 1
ATOM 3088 C C . TYR A 1 397 ? 1.728 -13.524 20.349 1.00 98.56 397 TYR A C 1
ATOM 3090 O O . TYR A 1 397 ? 1.725 -14.750 20.478 1.00 98.56 397 TYR A O 1
ATOM 3098 N N . ALA A 1 398 ? 2.210 -12.725 21.306 1.00 98.00 398 ALA A N 1
ATOM 3099 C CA . ALA A 1 398 ? 2.736 -13.227 22.572 1.00 98.00 398 ALA A CA 1
ATOM 3100 C C . ALA A 1 398 ? 1.682 -14.012 23.366 1.00 98.00 398 ALA A C 1
ATOM 3102 O O . ALA A 1 398 ? 1.996 -15.073 23.903 1.00 98.00 398 ALA A O 1
ATOM 3103 N N . ARG A 1 399 ? 0.433 -13.534 23.403 1.00 95.69 399 ARG A N 1
ATOM 3104 C CA . ARG A 1 399 ? -0.676 -14.180 24.118 1.00 95.69 399 ARG A CA 1
ATOM 3105 C C . ARG A 1 399 ? -1.079 -15.515 23.496 1.00 95.69 399 ARG A C 1
ATOM 3107 O O . ARG A 1 399 ? -1.390 -16.444 24.240 1.00 95.69 399 ARG A O 1
ATOM 3114 N N . LEU A 1 400 ? -1.063 -15.615 22.167 1.00 96.06 400 LEU A N 1
ATOM 3115 C CA . LEU A 1 400 ? -1.419 -16.842 21.447 1.00 96.06 400 LEU A CA 1
ATOM 3116 C C . LEU A 1 400 ? -0.290 -17.883 21.440 1.00 96.06 400 LEU A C 1
ATOM 3118 O O . LEU A 1 400 ? -0.562 -19.080 21.466 1.00 96.06 400 LEU A O 1
ATOM 3122 N N . THR A 1 401 ? 0.972 -17.446 21.431 1.00 96.81 401 THR A N 1
ATOM 3123 C CA . THR A 1 401 ? 2.137 -18.345 21.301 1.00 96.81 401 THR A CA 1
ATOM 3124 C C . THR A 1 401 ? 2.904 -18.586 22.603 1.00 96.81 401 THR A C 1
ATOM 3126 O O . THR A 1 401 ? 3.748 -19.478 22.661 1.00 96.81 401 THR A O 1
ATOM 3129 N N . GLY A 1 402 ? 2.655 -17.792 23.648 1.00 96.50 402 GLY A N 1
ATOM 3130 C CA . GLY A 1 402 ? 3.460 -17.780 24.873 1.00 96.50 402 GLY A CA 1
ATOM 3131 C C . GLY A 1 402 ? 4.827 -17.097 24.714 1.00 96.50 402 GLY A C 1
ATOM 3132 O O . GLY A 1 402 ? 5.726 -17.324 25.523 1.00 96.50 402 GLY A O 1
ATOM 3133 N N . ASN A 1 403 ? 5.032 -16.285 23.669 1.00 97.62 403 ASN A N 1
ATOM 3134 C CA . ASN A 1 403 ? 6.320 -15.644 23.400 1.00 97.62 403 ASN A CA 1
ATOM 3135 C C . ASN A 1 403 ? 6.584 -14.435 24.322 1.00 97.62 403 ASN A C 1
ATOM 3137 O O . ASN A 1 403 ? 6.191 -13.302 24.037 1.00 97.62 403 ASN A O 1
ATOM 3141 N N . GLU A 1 404 ? 7.329 -14.664 25.404 1.00 97.38 404 GLU A N 1
ATOM 3142 C CA . GLU A 1 404 ? 7.686 -13.624 26.381 1.00 97.38 404 GLU A CA 1
ATOM 3143 C C . GLU A 1 404 ? 8.538 -12.476 25.809 1.00 97.38 404 GLU A C 1
ATOM 3145 O O . GLU A 1 404 ? 8.517 -11.368 26.347 1.00 97.38 404 GLU A O 1
ATOM 3150 N N . GLU A 1 405 ? 9.325 -12.712 24.751 1.00 97.75 405 GLU A N 1
ATOM 3151 C CA . GLU A 1 405 ? 10.119 -11.649 24.123 1.00 97.75 405 GLU A CA 1
ATOM 3152 C C . GLU A 1 405 ? 9.201 -10.620 23.461 1.00 97.75 405 GLU A C 1
ATOM 3154 O O . GLU A 1 405 ? 9.375 -9.422 23.685 1.00 97.75 405 GLU A O 1
ATOM 3159 N N . MET A 1 406 ? 8.207 -11.083 22.698 1.00 98.19 406 MET A N 1
ATOM 3160 C CA . MET A 1 406 ? 7.253 -10.197 22.027 1.00 98.19 406 MET A CA 1
ATOM 3161 C C . MET A 1 406 ? 6.396 -9.435 23.043 1.00 98.19 406 MET A C 1
ATOM 3163 O O . MET A 1 406 ? 6.191 -8.235 22.878 1.00 98.19 406 MET A O 1
ATOM 3167 N N . SER A 1 407 ? 6.012 -10.074 24.157 1.00 97.31 407 SER A N 1
ATOM 3168 C CA . SER A 1 407 ? 5.329 -9.385 25.262 1.00 97.31 407 SER A CA 1
ATOM 3169 C C . SER A 1 407 ? 6.168 -8.231 25.823 1.00 97.31 407 SER A C 1
ATOM 3171 O O . SER A 1 407 ? 5.662 -7.126 26.001 1.00 97.31 407 SER A O 1
ATOM 3173 N N . ARG A 1 408 ? 7.465 -8.463 26.072 1.00 98.19 408 ARG A N 1
ATOM 3174 C CA . ARG A 1 408 ? 8.381 -7.427 26.582 1.00 98.19 408 ARG A CA 1
ATOM 3175 C C . ARG A 1 408 ? 8.589 -6.286 25.587 1.00 98.19 408 ARG A C 1
ATOM 3177 O O . ARG A 1 408 ? 8.734 -5.142 26.005 1.00 98.19 408 ARG A O 1
ATOM 3184 N N . ILE A 1 409 ? 8.638 -6.584 24.289 1.00 98.56 409 ILE A N 1
ATOM 3185 C CA . ILE A 1 409 ? 8.747 -5.559 23.240 1.00 98.56 409 ILE A CA 1
ATOM 3186 C C . ILE A 1 409 ? 7.487 -4.689 23.218 1.00 98.56 409 ILE A C 1
ATOM 3188 O O . ILE A 1 409 ? 7.610 -3.466 23.254 1.00 98.56 409 ILE A O 1
ATOM 3192 N N . ALA A 1 410 ? 6.301 -5.304 23.243 1.00 98.31 410 ALA A N 1
ATOM 3193 C CA . ALA A 1 410 ? 5.028 -4.589 23.280 1.00 98.31 410 ALA A CA 1
ATOM 3194 C C . ALA A 1 410 ? 4.928 -3.640 24.490 1.00 98.31 410 ALA A C 1
ATOM 3196 O O . ALA A 1 410 ? 4.568 -2.473 24.333 1.00 98.31 410 ALA A O 1
ATOM 3197 N N . ASP A 1 411 ? 5.331 -4.097 25.682 1.00 97.81 411 ASP A N 1
ATOM 3198 C CA . ASP A 1 411 ? 5.346 -3.266 26.893 1.00 97.81 411 ASP A CA 1
ATOM 3199 C C . ASP A 1 411 ? 6.259 -2.038 26.756 1.00 97.81 411 ASP A C 1
ATOM 3201 O O . ASP A 1 411 ? 5.850 -0.925 27.090 1.00 97.81 411 ASP A O 1
ATOM 3205 N N . ARG A 1 412 ? 7.467 -2.207 26.204 1.00 98.31 412 ARG A N 1
ATOM 3206 C CA . ARG A 1 412 ? 8.404 -1.089 25.978 1.00 98.31 412 ARG A CA 1
ATOM 3207 C C . ARG A 1 412 ? 7.872 -0.073 24.969 1.00 98.31 412 ARG A C 1
ATOM 3209 O O . ARG A 1 412 ? 8.065 1.126 25.148 1.00 98.31 412 ARG A O 1
ATOM 3216 N N . MET A 1 413 ? 7.189 -0.539 23.927 1.00 98.62 413 MET A N 1
ATOM 3217 C CA . MET A 1 413 ? 6.575 0.333 22.921 1.00 98.62 413 MET A CA 1
ATOM 3218 C C . MET A 1 413 ? 5.416 1.144 23.517 1.00 98.62 413 MET A C 1
ATOM 3220 O O . MET A 1 413 ? 5.302 2.342 23.261 1.00 98.62 413 MET A O 1
ATOM 3224 N N . ARG A 1 414 ? 4.608 0.540 24.396 1.00 97.00 414 ARG A N 1
ATOM 3225 C CA . ARG A 1 414 ? 3.585 1.267 25.166 1.00 97.00 414 ARG A CA 1
ATOM 3226 C C . ARG A 1 414 ? 4.195 2.290 26.120 1.00 97.00 414 ARG A C 1
ATOM 3228 O O . ARG A 1 414 ? 3.685 3.402 26.225 1.00 97.00 414 ARG A O 1
ATOM 3235 N N . GLU A 1 415 ? 5.288 1.945 26.799 1.00 97.56 415 GLU A N 1
ATOM 3236 C CA . GLU A 1 415 ? 6.028 2.889 27.648 1.00 97.56 415 GLU A CA 1
ATOM 3237 C C . GLU A 1 415 ? 6.529 4.101 26.859 1.00 97.56 415 GLU A C 1
ATOM 3239 O O . GLU A 1 415 ? 6.452 5.221 27.359 1.00 97.56 415 GLU A O 1
ATOM 3244 N N . PHE A 1 416 ? 6.976 3.907 25.618 1.00 98.19 416 PHE A N 1
ATOM 3245 C CA . PHE A 1 416 ? 7.342 5.010 24.734 1.00 98.19 416 PHE A CA 1
ATOM 3246 C C . PHE A 1 416 ? 6.144 5.925 24.421 1.00 98.19 416 PHE A C 1
ATOM 3248 O O . PHE A 1 416 ? 6.248 7.145 24.573 1.00 98.19 416 PHE A O 1
ATOM 3255 N N . ILE A 1 417 ? 4.987 5.356 24.062 1.00 98.06 417 ILE A N 1
ATOM 3256 C CA . ILE A 1 417 ? 3.772 6.129 23.748 1.00 98.06 417 ILE A CA 1
ATOM 3257 C C . ILE A 1 417 ? 3.293 6.922 24.973 1.00 98.06 417 ILE A C 1
ATOM 3259 O O . ILE A 1 417 ? 3.212 8.150 24.937 1.00 98.06 417 ILE A O 1
ATOM 3263 N N . PHE A 1 418 ? 3.007 6.244 26.085 1.00 97.75 418 PHE A N 1
ATOM 3264 C CA . PHE A 1 418 ? 2.421 6.890 27.266 1.00 97.75 418 PHE A CA 1
ATOM 3265 C C . PHE A 1 418 ? 3.443 7.669 28.106 1.00 97.75 418 PHE A C 1
ATOM 3267 O O . PHE A 1 418 ? 3.064 8.524 28.906 1.00 97.75 418 PHE A O 1
ATOM 3274 N N . GLY A 1 419 ? 4.737 7.387 27.940 1.00 96.19 419 GLY A N 1
ATOM 3275 C CA . GLY A 1 419 ? 5.821 8.062 28.647 1.00 96.19 419 GLY A CA 1
ATOM 3276 C C . GLY A 1 419 ? 6.375 9.263 27.886 1.00 96.19 419 GLY A C 1
ATOM 3277 O O . GLY A 1 419 ? 6.370 10.377 28.406 1.00 96.19 419 GLY A O 1
ATOM 3278 N N . SER A 1 420 ? 6.884 9.043 26.672 1.00 95.31 420 SER A N 1
ATOM 3279 C CA . SER A 1 420 ? 7.600 10.070 25.902 1.00 95.31 420 SER A CA 1
ATOM 3280 C C . SER A 1 420 ? 6.690 10.882 24.984 1.00 95.31 420 SER A C 1
ATOM 3282 O O . SER A 1 420 ? 6.883 12.094 24.861 1.00 95.31 420 SER A O 1
ATOM 3284 N N . MET A 1 421 ? 5.705 10.241 24.348 1.00 97.75 421 MET A N 1
ATOM 3285 C CA . MET A 1 421 ? 4.835 10.898 23.361 1.00 97.75 421 MET A CA 1
ATOM 3286 C C . MET A 1 421 ? 3.642 11.613 24.006 1.00 97.75 421 MET A C 1
ATOM 3288 O O . MET A 1 421 ? 3.161 12.608 23.462 1.00 97.75 421 MET A O 1
ATOM 3292 N N . MET A 1 422 ? 3.163 11.141 25.158 1.00 98.06 422 MET A N 1
ATOM 3293 C CA . MET A 1 422 ? 2.021 11.731 25.855 1.00 98.06 422 MET A CA 1
ATOM 3294 C C . MET A 1 422 ? 2.407 12.946 26.707 1.00 98.06 422 MET A C 1
ATOM 3296 O O . MET A 1 422 ? 3.359 12.927 27.489 1.00 98.06 422 MET A O 1
ATOM 3300 N N . ILE A 1 423 ? 1.628 14.020 26.598 1.00 97.69 423 ILE A N 1
ATOM 3301 C CA . ILE A 1 423 ? 1.803 15.233 27.396 1.00 97.69 423 ILE A CA 1
ATOM 3302 C C . ILE A 1 423 ? 1.167 15.053 28.778 1.00 97.69 423 ILE A C 1
ATOM 3304 O O . ILE A 1 423 ? 0.015 14.635 28.913 1.00 97.69 423 ILE A O 1
ATOM 3308 N N . ASN A 1 424 ? 1.929 15.422 29.811 1.00 95.94 424 ASN A N 1
ATOM 3309 C CA . ASN A 1 424 ? 1.516 15.359 31.208 1.00 95.94 424 ASN A CA 1
ATOM 3310 C C . ASN A 1 424 ? 1.316 16.769 31.788 1.00 95.94 424 ASN A C 1
ATOM 3312 O O . ASN A 1 424 ? 2.251 17.569 31.838 1.00 95.94 424 ASN A O 1
ATOM 3316 N N . GLY A 1 425 ? 0.109 17.038 32.278 1.00 93.81 425 GLY A N 1
ATOM 3317 C CA . GLY A 1 425 ? -0.308 18.281 32.914 1.00 93.81 425 GLY A CA 1
ATOM 3318 C C . GLY A 1 425 ? -0.690 19.407 31.948 1.00 93.81 425 GLY A C 1
ATOM 3319 O O . GLY A 1 425 ? -0.453 19.366 30.741 1.00 93.81 425 GLY A O 1
ATOM 3320 N N . GLY A 1 426 ? -1.280 20.459 32.519 1.00 95.75 426 GLY A N 1
ATOM 3321 C CA . GLY A 1 426 ? -1.656 21.673 31.796 1.00 95.75 426 GLY A CA 1
ATOM 3322 C C . GLY A 1 426 ? -2.804 21.479 30.800 1.00 95.75 426 GLY A C 1
ATOM 3323 O O . GLY A 1 426 ? -3.569 20.519 30.870 1.00 95.75 426 GLY A O 1
ATOM 3324 N N . LEU A 1 427 ? -2.923 22.422 29.860 1.00 95.56 427 LEU A N 1
ATOM 3325 C CA . LEU A 1 427 ? -4.013 22.460 28.879 1.00 95.56 427 LEU A CA 1
ATOM 3326 C C . LEU A 1 427 ? -4.055 21.211 27.981 1.00 95.56 427 LEU A C 1
ATOM 3328 O O . LEU A 1 427 ? -5.128 20.751 27.587 1.00 95.56 427 LEU A O 1
ATOM 3332 N N . PHE A 1 428 ? -2.889 20.634 27.697 1.00 97.06 428 PHE A N 1
ATOM 3333 C CA . PHE A 1 428 ? -2.722 19.504 26.786 1.00 97.06 428 PHE A CA 1
ATOM 3334 C C . PHE A 1 428 ? -2.569 18.160 27.504 1.00 97.06 428 PHE A C 1
ATOM 3336 O O . PHE A 1 428 ? -2.127 17.206 26.874 1.00 97.06 428 PHE A O 1
ATOM 3343 N N . ASP A 1 429 ? -2.929 18.060 28.791 1.00 97.75 429 ASP A N 1
ATOM 3344 C CA . ASP A 1 429 ? -2.908 16.771 29.494 1.00 97.75 429 ASP A CA 1
ATOM 3345 C C . ASP A 1 429 ? -3.669 15.708 28.692 1.00 97.75 429 ASP A C 1
ATOM 3347 O O . ASP A 1 429 ? -4.789 15.976 28.235 1.00 97.75 429 ASP A O 1
ATOM 3351 N N . GLY A 1 430 ? -3.019 14.557 28.489 1.00 97.69 430 GLY A N 1
ATOM 3352 C CA . GLY A 1 430 ? -3.543 13.438 27.707 1.00 97.69 430 GLY A CA 1
ATOM 3353 C C . GLY A 1 430 ? -3.218 13.483 26.213 1.00 97.69 430 GLY A C 1
ATOM 3354 O O . GLY A 1 430 ? -3.320 12.462 25.545 1.00 97.69 430 GLY A O 1
ATOM 3355 N N . MET A 1 431 ? -2.785 14.619 25.662 1.00 97.88 431 MET A N 1
ATOM 3356 C CA . MET A 1 431 ? -2.447 14.705 24.239 1.00 97.88 431 MET A CA 1
ATOM 3357 C C . MET A 1 431 ? -1.271 13.783 23.908 1.00 97.88 431 MET A C 1
ATOM 3359 O O . MET A 1 431 ? -0.179 13.966 24.444 1.00 97.88 431 MET A O 1
ATOM 3363 N N . ILE A 1 432 ? -1.471 12.839 22.990 1.00 98.25 432 ILE A N 1
ATOM 3364 C CA . ILE A 1 432 ? -0.395 12.031 22.409 1.00 98.25 432 ILE A CA 1
ATOM 3365 C C . ILE A 1 432 ? 0.080 12.722 21.128 1.00 98.25 432 ILE A C 1
ATOM 3367 O O . ILE A 1 432 ? -0.721 13.095 20.270 1.00 98.25 432 ILE A O 1
ATOM 3371 N N . ARG A 1 433 ? 1.391 12.950 21.028 1.00 97.12 433 ARG A N 1
ATOM 3372 C CA . ARG A 1 433 ? 2.035 13.563 19.855 1.00 97.12 433 ARG A CA 1
ATOM 3373 C C . ARG A 1 433 ? 2.046 12.598 18.683 1.00 97.12 433 ARG A C 1
ATOM 3375 O O . ARG A 1 433 ? 2.151 11.398 18.900 1.00 97.12 433 ARG A O 1
ATOM 3382 N N . TRP A 1 434 ? 1.976 13.109 17.459 1.00 96.69 434 TRP A N 1
ATOM 3383 C CA . TRP A 1 434 ? 1.916 12.277 16.257 1.00 96.69 434 TRP A CA 1
ATOM 3384 C C . TRP A 1 434 ? 3.208 11.496 15.987 1.00 96.69 434 TRP A C 1
ATOM 3386 O O . TRP A 1 434 ? 3.203 10.270 15.981 1.00 96.69 434 TRP A O 1
ATOM 3396 N N . THR A 1 435 ? 4.318 12.207 15.814 1.00 95.75 435 THR A N 1
ATOM 3397 C CA . THR A 1 435 ? 5.600 11.657 15.349 1.00 95.75 435 THR A CA 1
ATOM 3398 C C . THR A 1 435 ? 6.764 12.393 16.014 1.00 95.75 435 THR A C 1
ATOM 3400 O O . THR A 1 435 ? 6.578 13.480 16.576 1.00 95.75 435 THR A O 1
ATOM 3403 N N . ASP A 1 436 ? 7.962 11.818 15.939 1.00 92.50 436 ASP A N 1
ATOM 3404 C CA . ASP A 1 436 ? 9.215 12.430 16.391 1.00 92.50 436 ASP A CA 1
ATOM 3405 C C . ASP A 1 436 ? 9.585 13.725 15.637 1.00 92.50 436 ASP A C 1
ATOM 3407 O O . ASP A 1 436 ? 10.330 14.556 16.163 1.00 92.50 436 ASP A O 1
ATOM 3411 N N . THR A 1 437 ? 9.008 13.941 14.450 1.00 92.19 437 THR A N 1
ATOM 3412 C CA . THR A 1 437 ? 9.306 15.086 13.578 1.00 92.19 437 THR A CA 1
ATOM 3413 C C . THR A 1 437 ? 8.275 16.215 13.719 1.00 92.19 437 THR A C 1
ATOM 3415 O O . THR A 1 437 ? 8.583 17.314 14.189 1.00 92.19 437 THR A O 1
ATOM 3418 N N . ALA A 1 438 ? 7.011 15.963 13.384 1.00 92.88 438 ALA A N 1
ATOM 3419 C CA . ALA A 1 438 ? 5.875 16.849 13.651 1.00 92.88 438 ALA A CA 1
ATOM 3420 C C . ALA A 1 438 ? 5.395 16.761 15.120 1.00 92.88 438 ALA A C 1
ATOM 3422 O O . ALA A 1 438 ? 4.231 16.493 15.422 1.00 92.88 438 ALA A O 1
ATOM 3423 N N . TRP A 1 439 ? 6.311 17.067 16.045 1.00 94.50 439 TRP A N 1
ATOM 3424 C CA . TRP A 1 439 ? 6.163 16.922 17.501 1.00 94.50 439 TRP A CA 1
ATOM 3425 C C . TRP A 1 439 ? 4.967 17.671 18.111 1.00 94.50 439 TRP A C 1
ATOM 3427 O O . TRP A 1 439 ? 4.514 17.355 19.210 1.00 94.50 439 TRP A O 1
ATOM 3437 N N . VAL A 1 440 ? 4.466 18.709 17.440 1.00 95.75 440 VAL A N 1
ATOM 3438 C CA . VAL A 1 440 ? 3.379 19.576 17.931 1.00 95.75 440 VAL A CA 1
ATOM 3439 C C . VAL A 1 440 ? 1.985 19.152 17.471 1.00 95.75 440 VAL A C 1
ATOM 3441 O O . VAL A 1 440 ? 1.005 19.756 17.912 1.00 95.75 440 VAL A O 1
ATOM 3444 N N . ALA A 1 441 ? 1.900 18.156 16.591 1.00 96.75 441 ALA A N 1
ATOM 3445 C CA . ALA A 1 441 ? 0.657 17.707 15.986 1.00 96.75 441 ALA A CA 1
ATOM 3446 C C . ALA A 1 441 ? 0.036 16.536 16.761 1.00 96.75 441 ALA A C 1
ATOM 3448 O O . ALA A 1 441 ? 0.740 15.692 17.319 1.00 96.75 441 ALA A O 1
ATOM 3449 N N . CYS A 1 442 ? -1.292 16.471 16.743 1.00 96.38 442 CYS A N 1
ATOM 3450 C CA . CYS A 1 442 ? -2.093 15.307 17.104 1.00 96.38 442 CYS A CA 1
ATOM 3451 C C . CYS A 1 442 ? -3.093 15.048 15.976 1.00 96.38 442 CYS A C 1
ATOM 3453 O O . CYS A 1 442 ? -4.037 15.824 15.781 1.00 96.38 442 CYS A O 1
ATOM 3455 N N . TYR A 1 443 ? -2.859 13.959 15.244 1.00 95.25 443 TYR A N 1
ATOM 3456 C CA . TYR A 1 443 ? -3.862 13.333 14.393 1.00 95.25 443 TYR A CA 1
ATOM 3457 C C . TYR A 1 443 ? -4.680 12.394 15.270 1.00 95.25 443 TYR A C 1
ATOM 3459 O O . TYR A 1 443 ? -4.169 11.424 15.820 1.00 95.25 443 TYR A O 1
ATOM 3467 N N . GLN A 1 444 ? -5.946 12.729 15.474 1.00 89.56 444 GLN A N 1
ATOM 3468 C CA . GLN A 1 444 ? -6.808 12.000 16.402 1.00 89.56 444 GLN A CA 1
ATOM 3469 C C . GLN A 1 444 ? -7.097 10.559 15.975 1.00 89.56 444 GLN A C 1
ATOM 3471 O O . GLN A 1 444 ? -7.278 9.726 16.857 1.00 89.56 444 GLN A O 1
ATOM 3476 N N . ASP A 1 445 ? -7.158 10.275 14.670 1.00 93.50 445 ASP A N 1
ATOM 3477 C CA . ASP A 1 445 ? -7.360 8.911 14.166 1.00 93.50 445 ASP A CA 1
ATOM 3478 C C . ASP A 1 445 ? -6.142 8.048 14.510 1.00 93.50 445 ASP A C 1
ATOM 3480 O O . ASP A 1 445 ? -6.283 7.001 15.132 1.00 93.50 445 ASP A O 1
ATOM 3484 N N . ASP A 1 446 ? -4.942 8.570 14.256 1.00 96.38 446 ASP A N 1
ATOM 3485 C CA . ASP A 1 446 ? -3.666 7.952 14.624 1.00 96.38 446 ASP A CA 1
ATOM 3486 C C . ASP A 1 446 ? -3.563 7.708 16.127 1.00 96.38 446 ASP A C 1
ATOM 3488 O O . ASP A 1 446 ? -3.283 6.595 16.567 1.00 96.38 446 ASP A O 1
ATOM 3492 N N . VAL A 1 447 ? -3.887 8.714 16.941 1.00 96.94 447 VAL A N 1
ATOM 3493 C CA . VAL A 1 447 ? -3.899 8.541 18.396 1.00 96.94 447 VAL A CA 1
ATOM 3494 C C . VAL A 1 447 ? -4.912 7.477 18.813 1.00 96.94 447 VAL A C 1
ATOM 3496 O O . VAL A 1 447 ? -4.585 6.643 19.656 1.00 96.94 447 VAL A O 1
ATOM 3499 N N . ALA A 1 448 ? -6.112 7.458 18.231 1.00 97.12 448 ALA A N 1
ATOM 3500 C CA . ALA A 1 448 ? -7.100 6.426 18.520 1.00 97.12 448 ALA A CA 1
ATOM 3501 C C . ALA A 1 448 ? -6.590 5.023 18.161 1.00 97.12 448 ALA A C 1
ATOM 3503 O O . ALA A 1 448 ? -6.727 4.108 18.972 1.00 97.12 448 ALA A O 1
ATOM 3504 N N . ARG A 1 449 ? -5.931 4.864 17.009 1.00 96.62 449 ARG A N 1
ATOM 3505 C CA . ARG A 1 449 ? -5.294 3.607 16.590 1.00 96.62 449 ARG A CA 1
ATOM 3506 C C . ARG A 1 449 ? -4.118 3.221 17.484 1.00 96.62 449 ARG A C 1
ATOM 3508 O O . ARG A 1 449 ? -3.960 2.049 17.798 1.00 96.62 449 ARG A O 1
ATOM 3515 N N . SER A 1 450 ? -3.373 4.187 18.021 1.00 97.50 450 SER A N 1
ATOM 3516 C CA . SER A 1 450 ? -2.287 3.902 18.968 1.00 97.50 450 SER A CA 1
ATOM 3517 C C . SER A 1 450 ? -2.766 3.312 20.304 1.00 97.50 450 SER A C 1
ATOM 3519 O O . SER A 1 450 ? -2.045 2.537 20.932 1.00 97.50 450 SER A O 1
ATOM 3521 N N . ILE A 1 451 ? -3.983 3.663 20.744 1.00 98.12 451 ILE A N 1
ATOM 3522 C CA . ILE A 1 451 ? -4.559 3.216 22.025 1.00 98.12 451 ILE A CA 1
ATOM 3523 C C . ILE A 1 451 ? -5.579 2.082 21.866 1.00 98.12 451 ILE A C 1
ATOM 3525 O O . ILE A 1 451 ? -5.871 1.395 22.847 1.00 98.12 451 ILE A O 1
ATOM 3529 N N . LEU A 1 452 ? -6.115 1.861 20.660 1.00 98.00 452 LEU A N 1
ATOM 3530 C CA . LEU A 1 452 ? -7.095 0.808 20.382 1.00 98.00 452 LEU A CA 1
ATOM 3531 C C . LEU A 1 452 ? -6.595 -0.588 20.803 1.00 98.00 452 LEU A C 1
ATOM 3533 O O . LEU A 1 452 ? -7.363 -1.297 21.455 1.00 98.00 452 LEU A O 1
ATOM 3537 N N . PRO A 1 453 ? -5.332 -0.989 20.554 1.00 97.81 453 PRO A N 1
ATOM 3538 C CA . PRO A 1 453 ? -4.846 -2.289 21.002 1.00 97.81 453 PRO A CA 1
ATOM 3539 C C . PRO A 1 453 ? -4.865 -2.455 22.521 1.00 97.81 453 PRO A C 1
ATOM 3541 O O . PRO A 1 453 ? -5.263 -3.506 23.013 1.00 97.81 453 PRO A O 1
ATOM 3544 N N . VAL A 1 454 ? -4.543 -1.401 23.277 1.00 98.12 454 VAL A N 1
ATOM 3545 C CA . VAL A 1 454 ? -4.637 -1.418 24.747 1.00 98.12 454 VAL A CA 1
ATOM 3546 C C . VAL A 1 454 ? -6.091 -1.586 25.192 1.00 98.12 454 VAL A C 1
ATOM 3548 O O . VAL A 1 454 ? -6.380 -2.300 26.145 1.00 98.12 454 VAL A O 1
ATOM 3551 N N . LEU A 1 455 ? -7.041 -0.979 24.480 1.00 98.38 455 LEU A N 1
ATOM 3552 C CA . LEU A 1 455 ? -8.465 -1.170 24.754 1.00 98.38 455 LEU A CA 1
ATOM 3553 C C . LEU A 1 455 ? -8.940 -2.598 24.450 1.00 98.38 455 LEU A C 1
ATOM 3555 O O . LEU A 1 455 ? -9.788 -3.118 25.180 1.00 98.38 455 LEU A O 1
ATOM 3559 N N . LEU A 1 456 ? -8.402 -3.243 23.411 1.00 97.06 456 LEU A N 1
ATOM 3560 C CA . LEU A 1 456 ? -8.641 -4.663 23.142 1.00 97.06 456 LEU A CA 1
ATOM 3561 C C . LEU A 1 456 ? -8.053 -5.541 24.258 1.00 97.06 456 LEU A C 1
ATOM 3563 O O . LEU A 1 456 ? -8.721 -6.469 24.711 1.00 97.06 456 LEU A O 1
ATOM 3567 N N . GLU A 1 457 ? -6.856 -5.219 24.754 1.00 95.06 457 GLU A N 1
ATOM 3568 C CA . GLU A 1 457 ? -6.223 -5.902 25.891 1.00 95.06 457 GLU A CA 1
ATOM 3569 C C . GLU A 1 457 ? -7.092 -5.817 27.159 1.00 95.06 457 GLU A C 1
ATOM 3571 O O . GLU A 1 457 ? -7.420 -6.855 27.745 1.00 95.06 457 GLU A O 1
ATOM 3576 N N . CYS A 1 458 ? -7.563 -4.616 27.518 1.00 96.25 458 CYS A N 1
ATOM 3577 C CA . CYS A 1 458 ? -8.448 -4.405 28.669 1.00 96.25 458 CYS A CA 1
ATOM 3578 C C . CYS A 1 458 ? -9.727 -5.250 28.577 1.00 96.25 458 CYS A C 1
ATOM 3580 O O . CYS A 1 458 ? -10.170 -5.837 29.562 1.00 96.25 458 CYS A O 1
ATOM 3582 N N . ASN A 1 459 ? -10.347 -5.300 27.394 1.00 95.19 459 ASN A N 1
ATOM 3583 C CA . ASN A 1 459 ? -11.644 -5.951 27.216 1.00 95.19 459 ASN A CA 1
ATOM 3584 C C . ASN A 1 459 ? -11.553 -7.473 27.033 1.00 95.19 459 ASN A C 1
ATOM 3586 O O . ASN A 1 459 ? -12.496 -8.170 27.407 1.00 95.19 459 ASN A O 1
ATOM 3590 N N . PHE A 1 460 ? -10.468 -7.985 26.442 1.00 95.25 460 PHE A N 1
ATOM 3591 C CA . PHE A 1 460 ? -10.416 -9.370 25.956 1.00 95.25 460 PHE A CA 1
ATOM 3592 C C . PHE A 1 460 ? -9.205 -10.176 26.428 1.00 95.25 460 PHE A C 1
ATOM 3594 O O . PHE A 1 460 ? -9.209 -11.393 26.267 1.00 95.25 460 PHE A O 1
ATOM 3601 N N . MET A 1 461 ? -8.188 -9.541 27.015 1.00 91.81 461 MET A N 1
ATOM 3602 C CA . MET A 1 461 ? -6.955 -10.223 27.444 1.00 91.81 461 MET A CA 1
ATOM 3603 C C . MET A 1 461 ? -6.673 -10.089 28.944 1.00 91.81 461 MET A C 1
ATOM 3605 O O . MET A 1 461 ? -5.772 -10.758 29.449 1.00 91.81 461 MET A O 1
ATOM 3609 N N . GLY A 1 462 ? -7.455 -9.274 29.659 1.00 88.31 462 GLY A N 1
ATOM 3610 C CA . GLY A 1 462 ? -7.388 -9.137 31.115 1.00 88.31 462 GLY A CA 1
ATOM 3611 C C . GLY A 1 462 ? -6.237 -8.265 31.626 1.00 88.31 462 GLY A C 1
ATOM 3612 O O . GLY A 1 462 ? -5.906 -8.358 32.806 1.00 88.31 462 GLY A O 1
ATOM 3613 N N . ASP A 1 463 ? -5.626 -7.438 30.770 1.00 92.62 463 ASP A N 1
ATOM 3614 C CA . ASP A 1 463 ? -4.617 -6.448 31.171 1.00 92.62 463 ASP A CA 1
ATOM 3615 C C . ASP A 1 463 ? -5.211 -5.038 31.114 1.00 92.62 463 ASP A C 1
ATOM 3617 O O . ASP A 1 463 ? -5.466 -4.503 30.040 1.00 92.62 463 ASP A O 1
ATOM 3621 N N . ASP A 1 464 ? -5.433 -4.437 32.281 1.00 95.06 464 ASP A N 1
ATOM 3622 C CA . ASP A 1 464 ? -6.019 -3.105 32.436 1.00 95.06 464 ASP A CA 1
ATOM 3623 C C . ASP A 1 464 ? -5.036 -2.066 32.993 1.00 95.06 464 ASP A C 1
ATOM 3625 O O . ASP A 1 464 ? -5.412 -0.921 33.264 1.00 95.06 464 ASP A O 1
ATOM 3629 N N . ARG A 1 465 ? -3.752 -2.429 33.130 1.00 95.44 465 ARG A N 1
ATOM 3630 C CA . ARG A 1 465 ? -2.742 -1.617 33.832 1.00 95.44 465 ARG A CA 1
ATOM 3631 C C . ARG A 1 465 ? -2.571 -0.217 33.247 1.00 95.44 465 ARG A C 1
ATOM 3633 O O . ARG A 1 465 ? -2.163 0.688 33.968 1.00 95.44 465 ARG A O 1
ATOM 3640 N N . ARG A 1 466 ? -2.855 -0.055 31.951 1.00 96.19 466 ARG A N 1
ATOM 3641 C CA . ARG A 1 466 ? -2.727 1.202 31.192 1.00 96.19 466 ARG A CA 1
ATOM 3642 C C . ARG A 1 466 ? -4.058 1.892 30.907 1.00 96.19 466 ARG A C 1
ATOM 3644 O O . ARG A 1 466 ? -4.085 2.922 30.233 1.00 96.19 466 ARG A O 1
ATOM 3651 N N . PHE A 1 467 ? -5.170 1.355 31.410 1.00 97.94 467 PHE A N 1
ATOM 3652 C CA . PHE A 1 467 ? -6.484 1.962 31.218 1.00 97.94 467 PHE A CA 1
ATOM 3653 C C . PHE A 1 467 ? -6.557 3.427 31.703 1.00 97.94 467 PHE A C 1
ATOM 3655 O O . PHE A 1 467 ? -7.154 4.243 30.999 1.00 97.94 467 PHE A O 1
ATOM 3662 N N . PRO A 1 468 ? -5.920 3.833 32.826 1.00 97.88 468 PRO A N 1
ATOM 3663 C CA . PRO A 1 468 ? -5.900 5.239 33.238 1.00 97.88 468 PRO A CA 1
ATOM 3664 C C . PRO A 1 468 ? -5.238 6.177 32.217 1.00 97.88 468 PRO A C 1
ATOM 3666 O O . PRO A 1 468 ? -5.754 7.267 31.963 1.00 97.88 468 PRO A O 1
ATOM 3669 N N . GLU A 1 469 ? -4.115 5.781 31.617 1.00 98.12 469 GLU A N 1
ATOM 3670 C CA . GLU A 1 469 ? -3.443 6.561 30.574 1.00 98.12 469 GLU A CA 1
ATOM 3671 C C . GLU A 1 469 ? -4.283 6.645 29.296 1.00 98.12 469 GLU A C 1
ATOM 3673 O O . GLU A 1 469 ? -4.392 7.721 28.706 1.00 98.12 469 GLU A O 1
ATOM 3678 N N . VAL A 1 470 ? -4.948 5.549 28.918 1.00 98.12 470 VAL A N 1
ATOM 3679 C CA . VAL A 1 470 ? -5.900 5.528 27.798 1.00 98.12 470 VAL A CA 1
ATOM 3680 C C . VAL A 1 470 ? -7.060 6.498 28.035 1.00 98.12 470 VAL A C 1
ATOM 3682 O O . VAL A 1 470 ? -7.388 7.280 27.144 1.00 98.12 470 VAL A O 1
ATOM 3685 N N . CYS A 1 471 ? -7.649 6.514 29.235 1.00 98.50 471 CYS A N 1
ATOM 3686 C CA . CYS A 1 471 ? -8.702 7.472 29.583 1.00 98.50 471 CYS A CA 1
ATOM 3687 C C . CYS A 1 471 ? -8.212 8.919 29.477 1.00 98.50 471 CYS A C 1
ATOM 3689 O O . CYS A 1 471 ? -8.910 9.745 28.901 1.00 98.50 471 CYS A O 1
ATOM 3691 N N . ARG A 1 472 ? -6.991 9.230 29.935 1.00 98.31 472 ARG A N 1
ATOM 3692 C CA . ARG A 1 472 ? -6.411 10.577 29.773 1.00 98.31 472 ARG A CA 1
ATOM 3693 C C . ARG A 1 472 ? -6.281 10.968 28.300 1.00 98.31 472 ARG A C 1
ATOM 3695 O O . ARG A 1 472 ? -6.624 12.095 27.940 1.00 98.31 472 ARG A O 1
ATOM 3702 N N . ALA A 1 473 ? -5.831 10.048 27.446 1.00 98.44 473 ALA A N 1
ATOM 3703 C CA . ALA A 1 473 ? -5.760 10.283 26.006 1.00 98.44 473 ALA A CA 1
ATOM 3704 C C . ALA A 1 473 ? -7.146 10.528 25.391 1.00 98.44 473 ALA A C 1
ATOM 3706 O O . ALA A 1 473 ? -7.345 11.513 24.676 1.00 98.44 473 ALA A O 1
ATOM 3707 N N . LEU A 1 474 ? -8.133 9.695 25.728 1.00 98.56 474 LEU A N 1
ATOM 3708 C CA . LEU A 1 474 ? -9.510 9.864 25.267 1.00 98.56 474 LEU A CA 1
ATOM 3709 C C . LEU A 1 474 ? -10.153 11.145 25.794 1.00 98.56 474 LEU A C 1
ATOM 3711 O O . LEU A 1 474 ? -10.864 11.796 25.040 1.00 98.56 474 LEU A O 1
ATOM 3715 N N . ASP A 1 475 ? -9.880 11.554 27.030 1.00 98.31 475 ASP A N 1
ATOM 3716 C CA . ASP A 1 475 ? -10.385 12.804 27.602 1.00 98.31 475 ASP A CA 1
ATOM 3717 C C . ASP A 1 475 ? -9.828 14.022 26.853 1.00 98.31 475 ASP A C 1
ATOM 3719 O O .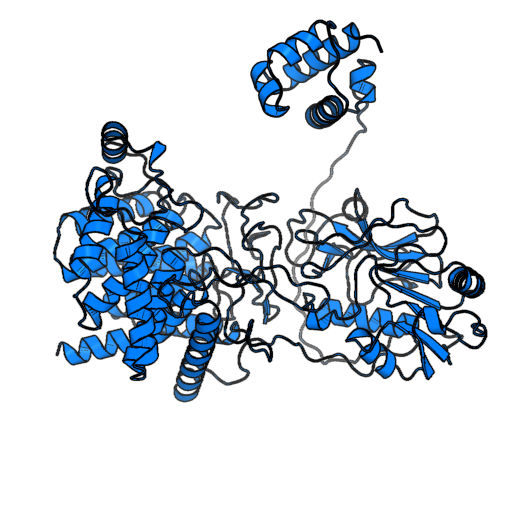 ASP A 1 475 ? -10.560 14.982 26.596 1.00 98.31 475 ASP A O 1
ATOM 3723 N N . PHE A 1 476 ? -8.557 13.977 26.430 1.00 97.88 476 PHE A N 1
ATOM 3724 C CA . PHE A 1 476 ? -7.993 14.993 25.540 1.00 97.88 476 PHE A CA 1
ATOM 3725 C C . PHE A 1 476 ? -8.691 15.023 24.174 1.00 97.88 476 PHE A C 1
ATOM 3727 O O . PHE A 1 476 ? -8.976 16.102 23.642 1.00 97.88 476 PHE A O 1
ATOM 3734 N N . LEU A 1 477 ? -8.979 13.855 23.598 1.00 97.31 477 LEU A N 1
ATOM 3735 C CA . LEU A 1 477 ? -9.738 13.794 22.356 1.00 97.31 477 LEU A CA 1
ATOM 3736 C C . LEU A 1 477 ? -11.150 14.346 22.593 1.00 97.31 477 LEU A C 1
ATOM 3738 O O . LEU A 1 477 ? -11.494 15.372 22.032 1.00 97.31 477 LEU A O 1
ATOM 3742 N N . VAL A 1 478 ? -11.945 13.803 23.509 1.00 97.19 478 VAL A N 1
ATOM 3743 C CA . VAL A 1 478 ? -13.313 14.275 23.794 1.00 97.19 478 VAL A CA 1
ATOM 3744 C C . VAL A 1 478 ? -13.384 15.784 24.045 1.00 97.19 478 VAL A C 1
ATOM 3746 O O . VAL A 1 478 ? -14.238 16.445 23.458 1.00 97.19 478 VAL A O 1
ATOM 3749 N N . LYS A 1 479 ? -12.468 16.367 24.834 1.00 95.00 479 LYS A N 1
ATOM 3750 C CA . LYS A 1 479 ? -12.471 17.818 25.110 1.00 95.00 479 LYS A CA 1
ATOM 3751 C C . LYS A 1 479 ? -12.113 18.691 23.903 1.00 95.00 479 LYS A C 1
ATOM 3753 O O . LYS A 1 479 ? -12.098 19.904 24.042 1.00 95.00 479 LYS A O 1
ATOM 3758 N N . THR A 1 480 ? -11.762 18.103 22.764 1.00 94.50 480 THR A N 1
ATOM 3759 C CA . THR A 1 480 ? -11.482 18.793 21.494 1.00 94.50 480 THR A CA 1
ATOM 3760 C C . THR A 1 480 ? -12.409 18.323 20.362 1.00 94.50 480 THR A C 1
ATOM 3762 O O . THR A 1 480 ? -12.153 18.621 19.197 1.00 94.50 480 THR A O 1
ATOM 3765 N N . THR A 1 481 ? -13.460 17.561 20.688 1.00 95.50 481 THR A N 1
ATOM 3766 C CA . THR A 1 481 ? -14.464 17.047 19.741 1.00 95.50 481 THR A CA 1
ATOM 3767 C C . THR A 1 481 ? -15.622 18.034 19.621 1.00 95.50 481 THR A C 1
ATOM 3769 O O . THR A 1 481 ? -16.034 18.621 20.620 1.00 95.50 481 THR A O 1
ATOM 3772 N N . ALA A 1 482 ? -16.154 18.218 18.411 1.00 95.62 482 ALA A N 1
ATOM 3773 C CA . ALA A 1 482 ? -17.294 19.099 18.172 1.00 95.62 482 ALA A CA 1
ATOM 3774 C C . ALA A 1 482 ? -18.594 18.536 18.781 1.00 95.62 482 ALA A C 1
ATOM 3776 O O . ALA A 1 482 ? -18.669 17.368 19.176 1.00 95.62 482 ALA A O 1
ATOM 3777 N N . LYS A 1 483 ? -19.645 19.366 18.884 1.00 94.31 483 LYS A N 1
ATOM 3778 C CA . LYS A 1 483 ? -20.912 18.971 19.540 1.00 94.31 483 LYS A CA 1
ATOM 3779 C C . LYS A 1 483 ? -21.574 17.764 18.880 1.00 94.31 483 LYS A C 1
ATOM 3781 O O . LYS A 1 483 ? -22.176 16.934 19.569 1.00 94.31 483 LYS A O 1
ATOM 3786 N N . ASP A 1 484 ? -21.444 17.681 17.563 1.00 94.25 484 ASP A N 1
ATOM 3787 C CA . ASP A 1 484 ? -21.944 16.599 16.713 1.00 94.25 484 ASP A CA 1
ATOM 3788 C C . ASP A 1 484 ? -21.217 15.258 16.944 1.00 94.25 484 ASP A C 1
ATOM 3790 O O . ASP A 1 484 ? -21.666 14.223 16.467 1.00 94.25 484 ASP A O 1
ATOM 3794 N N . GLY A 1 485 ? -20.140 15.237 17.737 1.00 95.69 485 GLY A N 1
ATOM 3795 C CA . GLY A 1 485 ? -19.341 14.042 18.010 1.00 95.69 485 GLY A CA 1
ATOM 3796 C C . GLY A 1 485 ? -18.274 13.755 16.950 1.00 95.69 485 GLY A C 1
ATOM 3797 O O . GLY A 1 485 ? -17.492 12.819 17.128 1.00 95.69 485 GLY A O 1
ATOM 3798 N N . CYS A 1 486 ? -18.197 14.555 15.887 1.00 95.44 486 CYS A N 1
ATOM 3799 C CA . CYS A 1 486 ? -17.143 14.500 14.884 1.00 95.44 486 CYS A CA 1
ATOM 3800 C C . CYS A 1 486 ? -15.978 15.425 15.263 1.00 95.44 486 CYS A C 1
ATOM 3802 O O . CYS A 1 486 ? -16.099 16.378 16.037 1.00 95.44 486 CYS A O 1
ATOM 3804 N N . ARG A 1 487 ? -14.798 15.134 14.721 1.00 92.69 487 ARG A N 1
ATOM 3805 C CA . ARG A 1 487 ? -13.568 15.879 14.997 1.00 92.69 487 ARG A CA 1
ATOM 3806 C C . ARG A 1 487 ? -13.085 16.637 13.768 1.00 92.69 487 ARG A C 1
ATOM 3808 O O . ARG A 1 487 ? -13.448 16.335 12.631 1.00 92.69 487 ARG A O 1
ATOM 3815 N N . VAL A 1 488 ? -12.260 17.651 14.013 1.00 91.38 488 VAL A N 1
ATOM 3816 C CA . VAL A 1 488 ? -11.403 18.242 12.976 1.00 91.38 488 VAL A CA 1
ATOM 3817 C C . VAL A 1 488 ? -10.295 17.251 12.592 1.00 91.38 488 VAL A C 1
ATOM 3819 O O . VAL A 1 488 ? -9.943 16.440 13.442 1.00 91.38 488 VAL A O 1
ATOM 3822 N N . PRO A 1 489 ? -9.705 17.324 11.380 1.00 88.19 489 PRO A N 1
ATOM 3823 C CA . PRO A 1 489 ? -8.698 16.364 10.906 1.00 88.19 489 PRO A CA 1
ATOM 3824 C C . PRO A 1 489 ? -7.418 16.290 11.739 1.00 88.19 489 PRO A C 1
ATOM 3826 O O . PRO A 1 489 ? -6.754 15.257 11.758 1.00 88.19 489 PRO A O 1
ATOM 3829 N N . ARG A 1 490 ? -7.052 17.385 12.407 1.00 92.94 490 ARG A N 1
ATOM 3830 C CA . ARG A 1 490 ? -5.833 17.482 13.204 1.00 92.94 490 ARG A CA 1
ATOM 3831 C C . ARG A 1 490 ? -5.952 18.615 14.207 1.00 92.94 490 ARG A C 1
ATOM 3833 O O . ARG A 1 490 ? -6.593 19.631 13.933 1.00 92.94 490 ARG A O 1
ATOM 3840 N N . THR A 1 491 ? -5.270 18.471 15.336 1.00 93.88 491 THR A N 1
ATOM 3841 C CA . THR A 1 491 ? -5.033 19.566 16.285 1.00 93.88 491 THR A CA 1
ATOM 3842 C C . THR A 1 491 ? -3.536 19.833 16.432 1.00 93.88 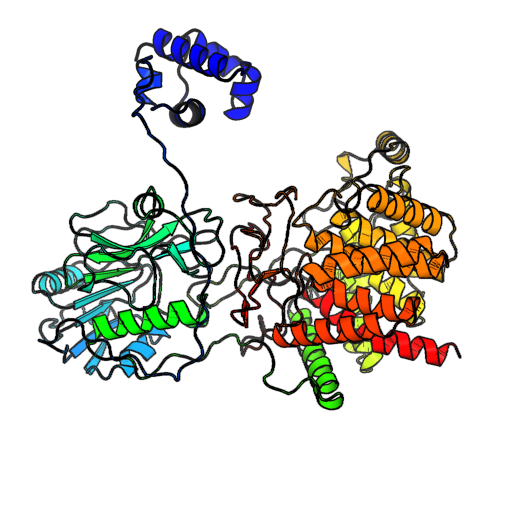491 THR A C 1
ATOM 3844 O O . THR A 1 491 ? -2.736 18.905 16.509 1.00 93.88 491 THR A O 1
ATOM 3847 N N . ASP A 1 492 ? -3.154 21.111 16.465 1.00 95.69 492 ASP A N 1
ATOM 3848 C CA . ASP A 1 492 ? -1.761 21.559 16.560 1.00 95.69 492 ASP A CA 1
ATOM 3849 C C . ASP A 1 492 ? -1.591 22.441 17.803 1.00 95.69 492 ASP A C 1
ATOM 3851 O O . ASP A 1 492 ? -2.335 23.411 17.967 1.00 95.69 492 ASP A O 1
ATOM 3855 N N . ILE A 1 493 ? -0.593 22.158 18.652 1.00 95.88 493 ILE A N 1
ATOM 3856 C CA . ILE A 1 493 ? -0.343 22.912 19.902 1.00 95.88 493 ILE A CA 1
ATOM 3857 C C . ILE A 1 493 ? -0.332 24.439 19.694 1.00 95.88 493 ILE A C 1
ATOM 3859 O O . ILE A 1 493 ? -0.994 25.132 20.469 1.00 95.88 493 ILE A O 1
ATOM 3863 N N . PRO A 1 494 ? 0.352 25.000 18.671 1.00 95.62 494 PRO A N 1
ATOM 3864 C CA . PRO A 1 494 ? 0.384 26.450 18.464 1.00 95.62 494 PRO A CA 1
ATOM 3865 C C . PRO A 1 494 ? -0.990 27.090 18.223 1.00 95.62 494 PRO A C 1
ATOM 3867 O O . PRO A 1 494 ? -1.141 28.290 18.437 1.00 95.62 494 PRO A O 1
ATOM 3870 N N . ASN A 1 495 ? -1.981 26.304 17.795 1.00 93.50 495 ASN A N 1
ATOM 3871 C CA . ASN A 1 495 ? -3.315 26.773 17.425 1.00 93.50 495 ASN A CA 1
ATOM 3872 C C . ASN A 1 495 ? -4.379 26.455 18.490 1.00 93.50 495 ASN A C 1
ATOM 3874 O O . ASN A 1 495 ? -5.552 26.771 18.293 1.00 93.50 495 ASN A O 1
ATOM 3878 N N . LEU A 1 496 ? -4.000 25.819 19.604 1.00 94.00 496 LEU A N 1
ATOM 3879 C CA . LEU A 1 496 ? -4.937 25.209 20.545 1.00 94.00 496 LEU A CA 1
ATOM 3880 C C . LEU A 1 496 ? -4.939 25.934 21.907 1.00 94.00 496 LEU A C 1
ATOM 3882 O O . LEU A 1 496 ? -4.447 25.414 22.905 1.00 94.00 496 LEU A O 1
ATOM 3886 N N . SER A 1 497 ? -5.488 27.154 21.956 1.00 96.00 497 SER A N 1
ATOM 3887 C CA . SER A 1 497 ? -5.744 27.878 23.218 1.00 96.00 497 SER A CA 1
ATOM 3888 C C . SER A 1 497 ? -7.010 27.381 23.932 1.00 96.00 497 SER A C 1
ATOM 3890 O O . SER A 1 497 ? -7.809 26.645 23.354 1.00 96.00 497 SER A O 1
ATOM 3892 N N . GLU A 1 498 ? -7.247 27.815 25.176 1.00 96.00 498 GLU A N 1
ATOM 3893 C CA . GLU A 1 498 ? -8.506 27.533 25.888 1.00 96.00 498 GLU A CA 1
ATOM 3894 C C . GLU A 1 498 ? -9.739 28.038 25.120 1.00 96.00 498 GLU A C 1
ATOM 3896 O O . GLU A 1 498 ? -10.782 27.388 25.097 1.00 96.00 498 GLU A O 1
ATOM 3901 N N . GLU A 1 499 ? -9.641 29.200 24.473 1.00 96.31 499 GLU A N 1
ATOM 3902 C CA . GLU A 1 499 ? -10.687 29.744 23.601 1.00 96.31 499 GLU A CA 1
ATOM 3903 C C . GLU A 1 499 ? -10.879 28.881 22.356 1.00 96.31 499 GLU A C 1
ATOM 3905 O O . GLU A 1 499 ? -12.017 28.603 21.993 1.00 96.31 499 GLU A O 1
ATOM 3910 N N . ALA A 1 500 ? -9.791 28.428 21.725 1.00 94.56 500 ALA A N 1
ATOM 3911 C CA . ALA A 1 500 ? -9.868 27.568 20.546 1.00 94.56 500 ALA A CA 1
ATOM 3912 C C . ALA A 1 500 ? -10.506 26.211 20.878 1.00 94.56 500 ALA A C 1
ATOM 3914 O O . ALA A 1 500 ? -11.368 25.743 20.142 1.00 94.56 500 ALA A O 1
ATOM 3915 N N . ILE A 1 501 ? -10.147 25.612 22.018 1.00 94.69 501 ILE A N 1
ATOM 3916 C CA . ILE A 1 501 ? -10.756 24.370 22.511 1.00 94.69 501 ILE A CA 1
ATOM 3917 C C . ILE A 1 501 ? -12.255 24.566 22.761 1.00 94.69 501 ILE A C 1
ATOM 3919 O O . ILE A 1 501 ? -13.063 23.761 22.300 1.00 94.69 501 ILE A O 1
ATOM 3923 N N . ARG A 1 502 ? -12.645 25.655 23.438 1.00 94.12 502 ARG A N 1
ATOM 3924 C CA . ARG A 1 502 ? -14.064 25.986 23.647 1.00 94.12 502 ARG A CA 1
ATOM 3925 C C . ARG A 1 502 ? -14.805 26.159 22.323 1.00 94.12 502 ARG A C 1
ATOM 3927 O O . ARG A 1 502 ? -15.869 25.577 22.153 1.00 94.12 502 ARG A O 1
ATOM 3934 N N . ALA A 1 503 ? -14.218 26.885 21.373 1.00 93.12 503 ALA A N 1
ATOM 3935 C CA . ALA A 1 503 ? -14.806 27.098 20.055 1.00 93.12 503 ALA A CA 1
ATOM 3936 C C . ALA A 1 503 ? -14.989 25.785 19.273 1.00 93.12 503 ALA A C 1
ATOM 3938 O O . ALA A 1 503 ? -16.032 25.592 18.652 1.00 93.12 503 ALA A O 1
ATOM 3939 N N . LEU A 1 504 ? -14.018 24.865 19.338 1.00 91.25 504 LEU A N 1
ATOM 3940 C CA . LEU A 1 504 ? -14.130 23.534 18.732 1.00 91.25 504 LEU A CA 1
ATOM 3941 C C . LEU A 1 504 ? -15.296 22.751 19.341 1.00 91.25 504 LEU A C 1
ATOM 3943 O O . LEU A 1 504 ? -16.180 22.311 18.607 1.00 91.25 504 LEU A O 1
ATOM 3947 N N . CYS A 1 505 ? -15.348 22.659 20.672 1.00 90.44 505 CYS A N 1
ATOM 3948 C CA . CYS A 1 505 ? -16.412 21.969 21.404 1.00 90.44 505 CYS A CA 1
ATOM 3949 C C . CYS A 1 505 ? -17.796 22.573 21.202 1.00 90.44 505 CYS A C 1
ATOM 3951 O O . CYS A 1 505 ? -18.794 21.895 21.418 1.00 90.44 505 CYS A O 1
ATOM 3953 N N . GLU A 1 506 ? -17.877 23.852 20.845 1.00 90.81 506 GLU A N 1
ATOM 3954 C CA . GLU A 1 506 ? -19.142 24.531 20.603 1.00 90.81 506 GLU A CA 1
ATOM 3955 C C . GLU A 1 506 ? -19.613 24.459 19.151 1.00 90.81 506 GLU A C 1
ATOM 3957 O O . GLU A 1 506 ? -20.795 24.724 18.908 1.00 90.81 506 GLU A O 1
ATOM 3962 N N . SER A 1 507 ? -18.726 24.086 18.226 1.00 86.88 507 SER A N 1
ATOM 3963 C CA . SER A 1 507 ? -19.022 23.982 16.800 1.00 86.88 507 SER A CA 1
ATOM 3964 C C . SER A 1 507 ? -19.942 22.799 16.467 1.00 86.88 507 SER A C 1
ATOM 3966 O O . SER A 1 507 ? -19.948 21.778 17.156 1.00 86.88 507 SER A O 1
ATOM 3968 N N . GLU A 1 508 ? -20.713 22.952 15.389 1.00 72.56 508 GLU A N 1
ATOM 3969 C CA . GLU A 1 508 ? -21.561 21.914 14.770 1.00 72.56 508 GLU A CA 1
ATOM 3970 C C . GLU A 1 508 ? -20.977 21.452 13.415 1.00 72.56 508 GLU A C 1
ATOM 3972 O O . GLU A 1 508 ? -21.706 21.048 12.514 1.00 72.56 508 GLU A O 1
ATOM 3977 N N . HIS A 1 509 ? -19.668 21.640 13.210 1.00 64.25 509 HIS A N 1
ATOM 3978 C CA . HIS A 1 509 ? -18.996 21.448 11.918 1.00 64.25 509 HIS A CA 1
ATOM 3979 C C . HIS A 1 509 ? -17.770 20.538 12.038 1.00 64.25 509 HIS A C 1
ATOM 3981 O O . HIS A 1 509 ? -16.739 20.800 11.408 1.00 64.25 509 HIS A O 1
ATOM 3987 N N . GLY A 1 510 ? -17.856 19.477 12.848 1.00 74.62 510 GLY A N 1
ATOM 3988 C CA . GLY A 1 510 ? -16.894 18.387 12.730 1.00 74.62 510 GLY A CA 1
ATOM 3989 C C . GLY A 1 510 ? -16.883 17.846 11.293 1.00 74.62 510 GLY A C 1
ATOM 3990 O O . GLY A 1 510 ? -17.775 18.133 10.492 1.00 74.62 510 GLY A O 1
ATOM 3991 N N . VAL A 1 511 ? -15.848 17.096 10.914 1.00 86.75 511 VAL A N 1
ATOM 3992 C CA . VAL A 1 511 ? -15.774 16.547 9.553 1.00 86.75 511 VAL A CA 1
ATOM 3993 C C . VAL A 1 511 ? -16.463 15.178 9.544 1.00 86.75 511 VAL A C 1
ATOM 3995 O O . VAL A 1 511 ? -15.934 14.271 10.187 1.00 86.75 511 VAL A O 1
ATOM 3998 N N . PRO A 1 512 ? -17.611 14.988 8.856 1.00 93.06 512 PRO A N 1
ATOM 3999 C CA . PRO A 1 512 ? -18.316 13.708 8.823 1.00 93.06 512 PRO A CA 1
ATOM 4000 C C . PRO A 1 512 ? -17.634 12.760 7.829 1.00 93.06 512 PRO A C 1
ATOM 4002 O O . PRO A 1 512 ? -18.074 12.586 6.695 1.00 93.06 512 PRO A O 1
ATOM 4005 N N . THR A 1 513 ? -16.505 12.208 8.259 1.00 94.44 513 THR A N 1
ATOM 4006 C CA . THR A 1 513 ? -15.664 11.265 7.514 1.00 94.44 513 THR A CA 1
ATOM 4007 C C . THR A 1 513 ? -15.281 10.107 8.418 1.00 94.44 513 THR A C 1
ATOM 4009 O O . THR A 1 513 ? -14.887 10.316 9.571 1.00 94.44 513 THR A O 1
ATOM 4012 N N . ALA A 1 514 ? -15.373 8.888 7.904 1.00 96.31 514 ALA A N 1
ATOM 4013 C CA . ALA A 1 514 ? -14.868 7.700 8.566 1.00 96.31 514 ALA A CA 1
ATOM 4014 C C . ALA A 1 51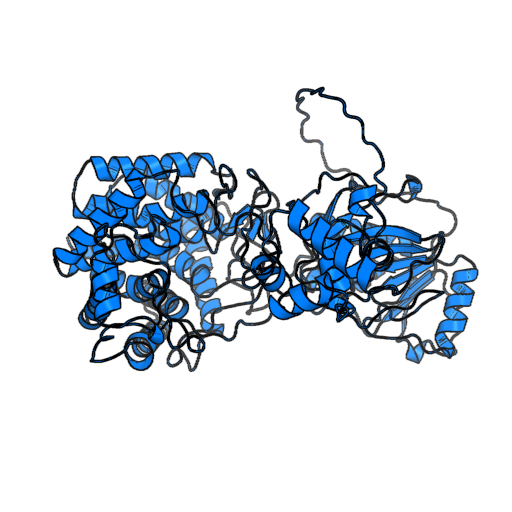4 ? -13.343 7.760 8.724 1.00 96.31 514 ALA A C 1
ATOM 4016 O O . ALA A 1 514 ? -12.833 7.371 9.774 1.00 96.31 514 ALA A O 1
ATOM 4017 N N . HIS A 1 515 ? -12.617 8.313 7.747 1.00 95.25 515 HIS A N 1
ATOM 4018 C CA . HIS A 1 515 ? -11.158 8.418 7.805 1.00 95.25 515 HIS A CA 1
ATOM 4019 C C . HIS A 1 515 ? -10.643 9.142 9.072 1.00 95.25 515 HIS A C 1
ATOM 4021 O O . HIS A 1 515 ? -9.675 8.709 9.679 1.00 95.25 515 HIS A O 1
ATOM 4027 N N . HIS A 1 516 ? -11.291 10.210 9.545 1.00 93.25 516 HIS A N 1
ATOM 4028 C CA . HIS A 1 516 ? -10.818 10.914 10.755 1.00 93.25 516 HIS A CA 1
ATOM 4029 C C . HIS A 1 516 ? -11.497 10.487 12.062 1.00 93.25 516 HIS A C 1
ATOM 4031 O O . HIS A 1 516 ? -11.083 10.953 13.129 1.00 93.25 516 HIS A O 1
ATOM 4037 N N . ASN A 1 517 ? -12.571 9.694 12.001 1.00 96.44 517 ASN A N 1
ATOM 4038 C CA . ASN A 1 517 ? -13.454 9.492 13.152 1.00 96.44 517 ASN A CA 1
ATOM 4039 C C . ASN A 1 517 ? -13.750 8.029 13.489 1.00 96.44 517 ASN A C 1
ATOM 4041 O O . ASN A 1 517 ? -14.047 7.751 14.648 1.00 96.44 517 ASN A O 1
ATOM 4045 N N . ALA A 1 518 ? -13.679 7.101 12.533 1.00 97.12 518 ALA A N 1
ATOM 4046 C CA . ALA A 1 518 ? -14.128 5.726 12.739 1.00 97.12 518 ALA A CA 1
ATOM 4047 C C . ALA A 1 518 ? -13.394 5.041 13.900 1.00 97.12 518 ALA A C 1
ATOM 4049 O O . ALA A 1 518 ? -14.026 4.549 14.838 1.00 97.12 518 ALA A O 1
ATOM 4050 N N . TYR A 1 519 ? -12.061 5.082 13.888 1.00 97.31 519 TYR A N 1
ATOM 4051 C CA . TYR A 1 519 ? -11.247 4.455 14.927 1.00 97.31 519 TYR A CA 1
ATOM 4052 C C . TYR A 1 519 ? -11.291 5.233 16.246 1.00 97.31 519 TYR A C 1
ATOM 4054 O O . TYR A 1 519 ? -11.245 4.634 17.321 1.00 97.31 519 TYR A O 1
ATOM 4062 N N . TYR A 1 520 ? -11.494 6.553 16.191 1.00 98.25 520 TYR A N 1
ATOM 4063 C CA . TYR A 1 520 ? -11.789 7.362 17.376 1.00 98.25 520 TYR A CA 1
ATOM 4064 C C . TYR A 1 520 ? -13.084 6.919 18.070 1.00 98.25 520 TYR A C 1
ATOM 4066 O O . TYR A 1 520 ? -13.096 6.706 19.285 1.00 98.25 520 TYR A O 1
ATOM 4074 N N . HIS A 1 521 ? -14.171 6.736 17.320 1.00 98.69 521 HIS A N 1
ATOM 4075 C CA . HIS A 1 521 ? -15.440 6.277 17.882 1.00 98.69 521 HIS A CA 1
ATOM 4076 C C . HIS A 1 521 ? -15.360 4.826 18.364 1.00 98.69 521 HIS A C 1
ATOM 4078 O O . HIS A 1 521 ? -15.877 4.530 19.441 1.00 98.69 521 HIS A O 1
ATOM 4084 N N . ALA A 1 522 ? -14.653 3.949 17.646 1.00 98.62 522 ALA A N 1
ATOM 4085 C CA . ALA A 1 522 ? -14.370 2.585 18.097 1.00 98.62 522 ALA A CA 1
ATOM 4086 C C . ALA A 1 522 ? -13.619 2.571 19.446 1.00 98.62 522 ALA A C 1
ATOM 4088 O O . ALA A 1 522 ? -14.027 1.879 20.383 1.00 98.62 522 ALA A O 1
ATOM 4089 N N . ALA A 1 523 ? -12.583 3.405 19.595 1.00 98.75 523 ALA A N 1
ATOM 4090 C CA . ALA A 1 523 ? -11.831 3.530 20.843 1.00 98.75 523 ALA A CA 1
ATOM 4091 C C . ALA A 1 523 ? -12.711 4.027 22.007 1.00 98.75 523 ALA A C 1
ATOM 4093 O O . ALA A 1 523 ? -12.668 3.471 23.107 1.00 98.75 523 ALA A O 1
ATOM 4094 N N . LEU A 1 524 ? -13.575 5.021 21.774 1.00 98.81 524 LEU A N 1
ATOM 4095 C CA . LEU A 1 524 ? -14.543 5.471 22.782 1.00 98.81 524 LEU A CA 1
ATOM 4096 C C . LEU A 1 524 ? -15.514 4.360 23.204 1.00 98.81 524 LEU A C 1
ATOM 4098 O O . LEU A 1 524 ? -15.810 4.222 24.392 1.00 98.81 524 LEU A O 1
ATOM 4102 N N . LEU A 1 525 ? -16.010 3.564 22.255 1.00 98.81 525 LEU A N 1
ATOM 4103 C CA . LEU A 1 525 ? -16.962 2.486 22.527 1.00 98.81 525 LEU A CA 1
ATOM 4104 C C . LEU A 1 525 ? -16.317 1.339 23.312 1.00 98.81 525 LEU A C 1
ATOM 4106 O O . LEU A 1 525 ? -16.922 0.856 24.271 1.00 98.81 525 LEU A O 1
ATOM 4110 N N . LEU A 1 526 ? -15.075 0.957 23.002 1.00 98.38 526 LEU A N 1
ATOM 4111 C CA . LEU A 1 526 ? -14.332 -0.021 23.807 1.00 98.38 526 LEU A CA 1
ATOM 4112 C C . LEU A 1 526 ? -13.983 0.507 25.204 1.00 98.38 526 LEU A C 1
ATOM 4114 O O . LEU A 1 526 ? -14.047 -0.240 26.185 1.00 98.38 526 LEU A O 1
ATOM 4118 N N . ALA A 1 527 ? -13.652 1.794 25.325 1.00 98.62 527 ALA A N 1
ATOM 4119 C CA . ALA A 1 527 ? -13.418 2.416 26.624 1.00 98.62 527 ALA A CA 1
ATOM 4120 C C . ALA A 1 527 ? -14.702 2.481 27.458 1.00 98.62 527 ALA A C 1
ATOM 4122 O O . ALA A 1 527 ? -14.675 2.219 28.661 1.00 98.62 527 ALA A O 1
ATOM 4123 N N . TYR A 1 528 ? -15.847 2.770 26.830 1.00 98.62 528 TYR A N 1
ATOM 4124 C CA . TYR A 1 528 ? -17.155 2.672 27.472 1.00 98.62 528 TYR A CA 1
ATOM 4125 C C . TYR A 1 528 ? -17.469 1.234 27.884 1.00 98.62 528 TYR A C 1
ATOM 4127 O O . TYR A 1 528 ? -17.924 1.008 29.005 1.00 98.62 528 TYR A O 1
ATOM 4135 N N . ARG A 1 529 ? -17.205 0.252 27.015 1.00 96.88 529 ARG A N 1
ATOM 4136 C CA . ARG A 1 529 ? -17.435 -1.165 27.304 1.00 96.88 529 ARG A CA 1
ATOM 4137 C C . ARG A 1 529 ? -16.751 -1.580 28.606 1.00 96.88 529 ARG A C 1
ATOM 4139 O O . ARG A 1 529 ? -17.425 -2.183 29.445 1.00 96.88 529 ARG A O 1
ATOM 4146 N N . PHE A 1 530 ? -15.490 -1.187 28.785 1.00 96.88 530 PHE A N 1
ATOM 4147 C CA . PHE A 1 530 ? -14.693 -1.496 29.970 1.00 96.88 530 PHE A CA 1
ATOM 4148 C C . PHE A 1 530 ? -15.031 -0.596 31.174 1.00 96.88 530 PHE A C 1
ATOM 4150 O O . PHE A 1 530 ? -15.432 -1.085 32.227 1.00 96.88 530 PHE A O 1
ATOM 4157 N N . GLY A 1 531 ? -14.922 0.728 31.021 1.00 96.38 531 GLY A N 1
ATOM 4158 C CA . GLY A 1 531 ? -14.986 1.696 32.125 1.00 96.38 531 GLY A CA 1
ATOM 4159 C C . GLY A 1 531 ? -16.357 2.322 32.403 1.00 96.38 531 GLY A C 1
ATOM 4160 O O . GLY A 1 531 ? -16.501 3.055 33.377 1.00 96.38 531 GLY A O 1
ATOM 4161 N N . LYS A 1 532 ? -17.368 2.071 31.561 1.00 96.75 532 LYS A N 1
ATOM 4162 C CA . LYS A 1 532 ? -18.757 2.563 31.703 1.00 96.75 532 LYS A CA 1
ATOM 4163 C C . LYS A 1 532 ? -18.912 4.090 31.797 1.00 96.75 532 LYS A C 1
ATOM 4165 O O . LYS A 1 532 ? -19.900 4.570 32.349 1.00 96.75 532 LYS A O 1
ATOM 4170 N N . ASN A 1 533 ? -17.989 4.866 31.223 1.00 97.69 533 ASN A N 1
ATOM 4171 C CA . ASN A 1 533 ? -18.105 6.327 31.162 1.00 97.69 533 ASN A CA 1
ATOM 4172 C C . ASN A 1 533 ? -19.150 6.757 30.103 1.00 97.69 533 ASN A C 1
ATOM 4174 O O . ASN A 1 533 ? -18.889 6.600 28.907 1.00 97.69 533 ASN A O 1
ATOM 4178 N N . PRO A 1 534 ? -20.310 7.326 30.495 1.00 97.88 534 PRO A N 1
ATOM 4179 C CA . PRO A 1 534 ? -21.383 7.656 29.555 1.00 97.88 534 PRO A CA 1
ATOM 4180 C C . PRO A 1 534 ? -20.984 8.726 28.533 1.00 97.88 534 PRO A C 1
ATOM 4182 O O . PRO A 1 534 ? -21.502 8.717 27.421 1.00 97.88 534 PRO A O 1
ATOM 4185 N N . VAL A 1 535 ? -20.022 9.599 28.861 1.00 98.25 535 VAL A N 1
ATOM 4186 C CA . VAL A 1 535 ? -19.531 10.632 27.937 1.00 98.25 535 VAL A CA 1
ATOM 4187 C C . VAL A 1 535 ? -18.935 10.001 26.678 1.00 98.25 535 VAL A C 1
ATOM 4189 O O . VAL A 1 535 ? -19.129 10.527 25.581 1.00 98.25 535 VAL A O 1
ATOM 4192 N N . TYR A 1 536 ? -18.246 8.866 26.817 1.00 98.62 536 TYR A N 1
ATOM 4193 C CA . TYR A 1 536 ? -17.638 8.169 25.685 1.00 98.62 536 TYR A CA 1
ATOM 4194 C C . TYR A 1 536 ? -18.699 7.556 24.769 1.00 98.62 536 TYR A C 1
ATOM 4196 O O . TYR A 1 536 ? -18.654 7.790 23.562 1.00 98.62 536 TYR A O 1
ATOM 4204 N N . LEU A 1 537 ? -19.700 6.869 25.337 1.00 98.69 537 LEU A N 1
ATOM 4205 C CA . LEU A 1 537 ? -20.831 6.336 24.570 1.00 98.69 537 LEU A CA 1
ATOM 4206 C C . LEU A 1 537 ? -21.582 7.451 23.838 1.00 98.69 537 LEU A C 1
ATOM 4208 O O . LEU A 1 537 ? -21.821 7.357 22.638 1.00 98.69 537 LEU A O 1
ATOM 4212 N N . ASP A 1 538 ? -21.942 8.514 24.556 1.00 98.44 538 ASP A N 1
ATOM 4213 C CA . ASP A 1 538 ? -22.732 9.604 23.996 1.00 98.44 538 ASP A CA 1
ATOM 4214 C C . ASP A 1 538 ? -21.992 10.333 22.872 1.00 98.44 538 ASP A C 1
ATOM 4216 O O . ASP A 1 538 ? -22.607 10.712 21.876 1.00 98.44 538 ASP A O 1
ATOM 4220 N N . THR A 1 539 ? -20.678 10.517 23.011 1.00 98.19 539 THR A N 1
ATOM 4221 C CA . THR A 1 539 ? -19.849 11.161 21.983 1.00 98.19 539 THR A CA 1
ATOM 4222 C C . THR A 1 539 ? -19.700 10.278 20.748 1.00 98.19 539 THR A C 1
ATOM 4224 O O . THR A 1 539 ? -19.906 10.765 19.638 1.00 98.19 539 THR A O 1
ATOM 4227 N N . ALA A 1 540 ? -19.415 8.984 20.931 1.00 98.50 540 ALA A N 1
ATOM 4228 C CA . ALA A 1 540 ? -19.298 8.040 19.823 1.00 98.50 540 ALA A CA 1
ATOM 4229 C C . ALA A 1 540 ? -20.620 7.878 19.066 1.00 98.50 540 ALA A C 1
ATOM 4231 O O . ALA A 1 540 ? -20.640 7.984 17.844 1.00 98.50 540 ALA A O 1
ATOM 4232 N N . ARG A 1 541 ? -21.736 7.699 19.787 1.00 98.62 541 ARG A N 1
ATOM 4233 C CA . ARG A 1 541 ? -23.069 7.581 19.186 1.00 98.62 541 ARG A CA 1
ATOM 4234 C C . ARG A 1 541 ? -23.403 8.799 18.330 1.00 98.62 541 ARG A C 1
ATOM 4236 O O . ARG A 1 541 ? -23.740 8.623 17.166 1.00 98.62 541 ARG A O 1
ATOM 4243 N N . ARG A 1 542 ? -23.271 10.019 18.875 1.00 97.19 542 ARG A 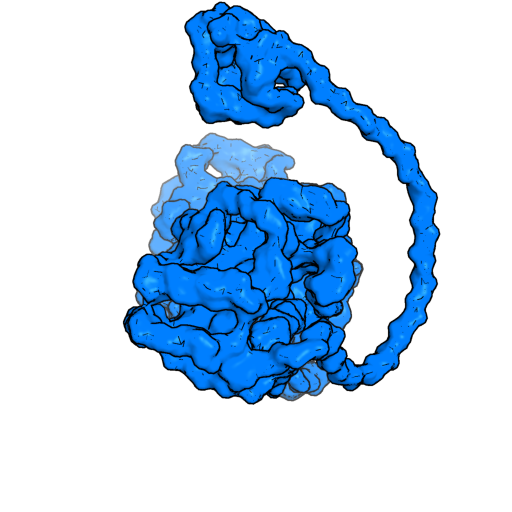N 1
ATOM 4244 C CA . ARG A 1 542 ? -23.562 11.249 18.115 1.00 97.19 542 ARG A CA 1
ATOM 4245 C C . ARG A 1 542 ? -22.705 11.354 16.856 1.00 97.19 542 ARG A C 1
ATOM 4247 O O . ARG A 1 542 ? -23.235 11.664 15.794 1.00 97.19 542 ARG A O 1
ATOM 4254 N N . GLY A 1 543 ? -21.409 11.063 16.966 1.00 97.44 543 GLY A N 1
ATOM 4255 C CA . GLY A 1 543 ? -20.490 11.166 15.836 1.00 97.44 543 GLY A CA 1
ATOM 4256 C C . GLY A 1 543 ? -20.789 10.152 14.732 1.00 97.44 543 GLY A C 1
ATOM 4257 O O . GLY A 1 543 ? -20.869 10.531 13.567 1.00 97.44 543 GLY A O 1
ATOM 4258 N N . ILE A 1 544 ? -21.027 8.886 15.086 1.00 98.50 544 ILE A N 1
ATOM 4259 C CA . ILE A 1 544 ? -21.394 7.847 14.113 1.00 98.50 544 ILE A CA 1
ATOM 4260 C C . ILE A 1 544 ? -22.748 8.168 13.467 1.00 98.50 544 ILE A C 1
ATOM 4262 O O . ILE A 1 544 ? -22.866 8.109 12.247 1.00 98.50 544 ILE A O 1
ATOM 4266 N N . GLU A 1 545 ? -23.761 8.560 14.249 1.00 98.12 545 GLU A N 1
ATOM 4267 C CA . GLU A 1 545 ? -25.070 8.959 13.711 1.00 98.12 545 GLU A CA 1
ATOM 4268 C C . GLU A 1 545 ? -24.956 10.183 12.784 1.00 98.12 545 GLU A C 1
ATOM 4270 O O . GLU A 1 545 ? -25.640 10.234 11.764 1.00 98.12 545 GLU A O 1
ATOM 4275 N N . THR A 1 546 ? -24.060 11.130 13.081 1.00 97.25 546 THR A N 1
ATOM 4276 C CA . THR A 1 546 ? -23.774 12.291 12.220 1.00 97.25 546 THR A CA 1
ATOM 4277 C C . THR A 1 546 ? -23.154 11.871 10.888 1.00 97.25 546 THR A C 1
ATOM 4279 O O . THR A 1 546 ? -23.583 12.349 9.839 1.00 97.25 546 THR A O 1
ATOM 4282 N N . ILE A 1 547 ? -22.188 10.946 10.901 1.00 97.69 547 ILE A N 1
ATOM 4283 C CA . ILE A 1 547 ? -21.601 10.395 9.670 1.00 97.69 547 ILE A CA 1
ATOM 4284 C C . ILE A 1 547 ? -22.676 9.651 8.864 1.00 97.69 547 ILE A C 1
ATOM 4286 O O . ILE A 1 547 ? -22.832 9.884 7.667 1.00 97.69 547 ILE A O 1
ATOM 4290 N N . MET A 1 548 ? -23.484 8.816 9.523 1.00 98.31 548 MET A N 1
ATOM 4291 C CA . MET A 1 548 ? -24.540 8.043 8.863 1.00 98.31 548 MET A CA 1
ATOM 4292 C C . MET A 1 548 ? -25.701 8.903 8.345 1.00 98.31 548 MET A C 1
ATOM 4294 O O . MET A 1 548 ? -26.386 8.489 7.410 1.00 98.31 548 MET A O 1
ATOM 4298 N N . ALA A 1 549 ? -25.916 10.100 8.899 1.00 97.06 549 ALA A N 1
ATOM 4299 C CA . ALA A 1 549 ? -26.923 11.043 8.414 1.00 97.06 549 ALA A CA 1
ATOM 4300 C C . ALA A 1 549 ? -26.593 11.613 7.025 1.00 97.06 549 ALA A C 1
ATOM 4302 O O . ALA A 1 549 ? -27.509 12.015 6.307 1.00 97.06 549 ALA A O 1
ATOM 4303 N N . VAL A 1 550 ? -25.311 11.634 6.645 1.00 96.12 550 VAL A N 1
ATOM 4304 C CA . VAL A 1 550 ? -24.845 12.091 5.325 1.00 96.12 550 VAL A CA 1
ATOM 4305 C C . VAL A 1 550 ? -24.356 10.946 4.434 1.00 96.12 550 VAL A C 1
ATOM 4307 O O . VAL A 1 550 ? -23.851 11.201 3.353 1.00 96.12 550 VAL A O 1
ATOM 4310 N N . TYR A 1 551 ? -24.479 9.691 4.872 1.00 97.25 551 TYR A N 1
ATOM 4311 C CA . TYR A 1 551 ? -24.000 8.522 4.134 1.00 97.25 551 TYR A CA 1
ATOM 4312 C C . TYR A 1 551 ? -24.923 8.144 2.947 1.00 97.25 551 TYR A C 1
ATOM 4314 O O . TYR A 1 551 ? -26.145 8.018 3.153 1.00 97.25 551 TYR A O 1
ATOM 4322 N N . PRO A 1 552 ? -24.372 7.813 1.752 1.00 94.38 552 PRO A N 1
ATOM 4323 C CA . PRO A 1 552 ? -22.948 7.575 1.438 1.00 94.38 552 PRO A CA 1
ATOM 4324 C C . PRO A 1 552 ? -22.133 8.812 1.015 1.00 94.38 552 PRO A C 1
ATOM 4326 O O . PRO A 1 552 ? -20.939 8.702 0.737 1.00 94.38 552 PRO A O 1
ATOM 4329 N N . GLU A 1 553 ? -22.730 9.998 0.971 1.00 94.88 553 GLU A N 1
ATOM 4330 C CA . GLU A 1 553 ? -22.091 11.271 0.609 1.00 94.88 553 GLU A CA 1
ATOM 4331 C C . GLU A 1 553 ? -21.226 11.862 1.743 1.00 94.88 553 GLU A C 1
ATOM 4333 O O . GLU A 1 553 ? -21.144 13.083 1.921 1.00 94.88 553 GLU A O 1
ATOM 4338 N N . THR A 1 554 ? -20.566 11.000 2.523 1.00 95.06 554 THR A N 1
ATOM 4339 C CA . THR A 1 554 ? -19.615 11.419 3.553 1.00 95.06 554 THR A CA 1
ATOM 4340 C C . THR A 1 554 ? -18.472 12.214 2.930 1.00 95.06 554 THR A C 1
ATOM 4342 O O . THR A 1 554 ? -18.194 12.150 1.726 1.00 95.06 554 THR A O 1
ATOM 4345 N N . ARG A 1 555 ? -17.763 12.988 3.755 1.00 93.12 555 ARG A N 1
ATOM 4346 C CA . ARG A 1 555 ? -16.508 13.574 3.294 1.00 93.12 555 ARG A CA 1
ATOM 4347 C C . ARG A 1 555 ? -15.486 12.446 3.161 1.00 93.12 555 ARG A C 1
ATOM 4349 O O . ARG A 1 555 ? -15.185 11.784 4.140 1.00 93.12 555 ARG A O 1
ATOM 4356 N N . ARG A 1 556 ? -14.960 12.249 1.957 1.00 93.38 556 ARG A N 1
ATOM 4357 C CA . ARG A 1 556 ? -14.011 11.175 1.640 1.00 93.38 556 ARG A CA 1
ATOM 4358 C C . ARG A 1 556 ? -12.594 11.710 1.572 1.00 93.38 556 ARG A C 1
ATOM 4360 O O . ARG A 1 556 ? -12.377 12.853 1.153 1.00 93.38 556 ARG A O 1
ATOM 4367 N N . GLU A 1 557 ? -11.638 10.877 1.947 1.00 92.00 557 GLU A N 1
ATOM 4368 C CA . GLU A 1 557 ? -10.226 11.218 1.858 1.00 92.00 557 GLU A CA 1
ATOM 4369 C C . GLU A 1 557 ? -9.594 10.602 0.601 1.00 92.00 557 GLU A C 1
ATOM 4371 O O . GLU A 1 557 ? -9.270 11.345 -0.326 1.00 92.00 557 GLU A O 1
ATOM 4376 N N . GLN A 1 558 ? -9.528 9.271 0.519 1.00 91.62 558 GLN A N 1
ATOM 4377 C CA . GLN A 1 558 ? -8.956 8.526 -0.611 1.00 91.62 558 GLN A CA 1
ATOM 4378 C C . GLN A 1 558 ? -10.014 8.005 -1.583 1.00 91.62 558 GLN A C 1
ATOM 4380 O O . GLN A 1 558 ? -9.819 8.069 -2.798 1.00 91.62 558 GLN A O 1
ATOM 4385 N N . SER A 1 559 ? -11.127 7.484 -1.064 1.00 94.31 559 SER A N 1
ATOM 4386 C CA . SER A 1 559 ? -12.183 6.873 -1.877 1.00 94.31 559 SER A CA 1
ATOM 4387 C C . SER A 1 559 ? -13.488 6.697 -1.091 1.00 94.31 559 SER A C 1
ATOM 4389 O O . SER A 1 559 ? -13.561 6.952 0.112 1.00 94.31 559 SER A O 1
ATOM 4391 N N . GLU A 1 560 ? -14.547 6.281 -1.784 1.00 95.94 560 GLU A N 1
ATOM 4392 C CA . GLU A 1 560 ? -15.810 5.851 -1.174 1.00 95.94 560 GLU A CA 1
ATOM 4393 C C . GLU A 1 560 ? -15.653 4.473 -0.511 1.00 95.94 560 GLU A C 1
ATOM 4395 O O . GLU A 1 560 ? -16.110 4.281 0.617 1.00 95.94 560 GLU A O 1
ATOM 4400 N N . THR A 1 561 ? -14.919 3.553 -1.148 1.00 96.25 561 THR A N 1
ATOM 4401 C CA . THR A 1 561 ? -14.594 2.231 -0.582 1.00 96.25 561 THR A CA 1
ATOM 4402 C C . THR A 1 561 ? -13.856 2.341 0.758 1.00 96.25 561 THR A C 1
ATOM 4404 O O . THR A 1 561 ? -14.193 1.617 1.697 1.00 96.25 561 THR A O 1
ATOM 4407 N N . GLN A 1 562 ? -12.922 3.291 0.898 1.00 96.50 562 GLN A N 1
ATOM 4408 C CA . GLN A 1 562 ? -12.233 3.580 2.164 1.00 96.50 562 GLN A CA 1
ATOM 4409 C C . GLN A 1 562 ? -13.227 3.839 3.305 1.00 96.50 562 GLN A C 1
ATOM 4411 O O . GLN A 1 562 ? -13.081 3.300 4.406 1.00 96.50 562 GLN A O 1
ATOM 4416 N N . GLU A 1 563 ? -14.243 4.669 3.057 1.00 97.00 563 GLU A N 1
ATOM 4417 C CA . GLU A 1 563 ? -15.242 5.008 4.071 1.00 97.00 563 GLU A CA 1
ATOM 4418 C C . GLU A 1 563 ? -16.047 3.773 4.480 1.00 97.00 563 GLU A C 1
ATOM 4420 O O . GLU A 1 563 ? -16.295 3.562 5.668 1.00 97.00 563 GLU A O 1
ATOM 4425 N N . PHE A 1 564 ? -16.403 2.922 3.515 1.00 98.12 564 PHE A N 1
ATOM 4426 C CA . PHE A 1 564 ? -17.146 1.695 3.785 1.00 98.12 564 PHE A CA 1
ATOM 4427 C C . PHE A 1 564 ? -16.349 0.747 4.677 1.00 98.12 564 PHE A C 1
ATOM 4429 O O . PHE A 1 564 ? -16.867 0.288 5.697 1.00 98.12 564 PHE A O 1
ATOM 4436 N N . CYS A 1 565 ? -15.080 0.507 4.342 1.00 98.31 565 CYS A N 1
ATOM 4437 C CA . CYS A 1 565 ? -14.221 -0.384 5.112 1.00 98.31 565 CYS A CA 1
ATOM 4438 C C . CYS A 1 565 ? -14.025 0.099 6.553 1.00 98.31 565 CYS A C 1
ATOM 4440 O O . CYS A 1 565 ? -14.133 -0.687 7.496 1.00 98.31 565 CYS A O 1
ATOM 4442 N N . ARG A 1 566 ? -13.795 1.404 6.738 1.00 98.06 566 ARG A N 1
ATOM 4443 C CA . ARG A 1 566 ? -13.547 1.990 8.062 1.00 98.06 566 ARG A CA 1
ATOM 4444 C C . ARG A 1 566 ? -14.789 2.031 8.952 1.00 98.06 566 ARG A C 1
ATOM 4446 O O . ARG A 1 566 ? -14.653 1.994 10.171 1.00 98.06 566 ARG A O 1
ATOM 4453 N N . LEU A 1 567 ? -15.998 2.082 8.388 1.00 98.69 567 LEU A N 1
ATOM 4454 C CA . LEU A 1 567 ? -17.239 2.166 9.170 1.00 98.69 567 LEU A CA 1
ATOM 4455 C C . LEU A 1 567 ? -17.682 0.840 9.806 1.00 98.69 567 LEU A C 1
ATOM 4457 O O . LEU A 1 567 ? -18.443 0.875 10.775 1.00 98.69 567 LEU A O 1
ATOM 4461 N N . ILE A 1 568 ? -17.199 -0.313 9.329 1.00 98.88 568 ILE A N 1
ATOM 4462 C CA . ILE A 1 568 ? -17.618 -1.636 9.830 1.00 98.88 568 ILE A CA 1
ATOM 4463 C C . ILE A 1 568 ? -17.376 -1.779 11.340 1.00 98.88 568 ILE A C 1
ATOM 4465 O O . ILE A 1 568 ? -18.298 -2.100 12.094 1.00 98.88 568 ILE A O 1
ATOM 4469 N N . LEU A 1 569 ? -16.150 -1.510 11.797 1.00 98.81 569 LEU A N 1
ATOM 4470 C CA . LEU A 1 569 ? -15.752 -1.679 13.197 1.00 98.81 569 LEU A CA 1
ATOM 4471 C C . LEU A 1 569 ? -16.565 -0.803 14.176 1.00 98.81 569 LEU A C 1
ATOM 4473 O O . LEU A 1 569 ? -17.175 -1.359 15.098 1.00 98.81 569 LEU A O 1
ATOM 4477 N N . PRO A 1 570 ? -16.628 0.537 14.020 1.00 98.75 570 PRO A N 1
ATOM 4478 C CA . PRO A 1 570 ? -17.377 1.380 14.948 1.00 98.75 570 PRO A CA 1
ATOM 4479 C C . PRO A 1 570 ? -18.885 1.112 14.915 1.00 98.75 570 PRO A C 1
ATOM 4481 O O . PRO A 1 570 ? -19.519 1.191 15.965 1.00 98.75 570 PRO A O 1
ATOM 4484 N N . LEU A 1 571 ? -19.474 0.755 13.765 1.00 98.94 571 LEU A N 1
ATOM 4485 C CA . LEU A 1 571 ? -20.900 0.413 13.689 1.00 98.94 571 LEU A CA 1
ATOM 4486 C C . LEU A 1 571 ? -21.218 -0.887 14.437 1.00 98.94 571 LEU A C 1
ATOM 4488 O O . LEU A 1 571 ? -22.196 -0.935 15.185 1.00 98.94 571 LEU A O 1
ATOM 4492 N N . ALA A 1 572 ? -20.368 -1.909 14.307 1.00 98.81 572 ALA A N 1
ATOM 4493 C CA . ALA A 1 572 ? -20.494 -3.143 15.079 1.00 98.81 572 ALA A CA 1
ATOM 4494 C C . ALA A 1 572 ? -20.396 -2.890 16.592 1.00 98.81 572 ALA A C 1
ATOM 4496 O O . ALA A 1 572 ? -21.218 -3.387 17.365 1.00 98.81 572 ALA A O 1
ATOM 4497 N N . MET A 1 573 ? -19.432 -2.070 17.019 1.00 98.75 573 MET A N 1
ATOM 4498 C CA . MET A 1 573 ? -19.278 -1.678 18.424 1.00 98.75 573 MET A CA 1
ATOM 4499 C C . MET A 1 573 ? -20.445 -0.823 18.932 1.00 98.75 573 MET A C 1
ATOM 4501 O O . MET A 1 573 ? -20.852 -0.964 20.085 1.00 98.75 573 MET A O 1
ATOM 4505 N N . LEU A 1 574 ? -21.008 0.050 18.092 1.00 98.88 574 LEU A N 1
ATOM 4506 C CA . LEU A 1 574 ? -22.149 0.884 18.461 1.00 98.88 574 LEU A CA 1
ATOM 4507 C C . LEU A 1 574 ? -23.403 0.034 18.654 1.00 98.88 574 LEU A C 1
ATOM 4509 O O . LEU A 1 574 ? -24.125 0.221 19.637 1.00 98.88 574 LEU A O 1
ATOM 4513 N N . TYR A 1 575 ? -23.649 -0.914 17.748 1.00 98.81 575 TYR A N 1
ATOM 4514 C CA . TYR A 1 575 ? -24.730 -1.878 17.907 1.00 98.81 575 TYR A CA 1
ATOM 4515 C C . TYR A 1 575 ? -24.563 -2.679 19.203 1.00 98.81 575 TYR A C 1
ATOM 4517 O O . TYR A 1 575 ? -25.496 -2.721 20.001 1.00 98.81 575 TYR A O 1
ATOM 4525 N N . GLU A 1 576 ? -23.369 -3.214 19.480 1.00 98.12 576 GLU A N 1
ATOM 4526 C CA . GLU A 1 576 ? -23.110 -3.935 20.732 1.00 98.12 576 GLU A CA 1
ATOM 4527 C C . GLU A 1 576 ? -23.392 -3.071 21.974 1.00 98.12 576 GLU A C 1
ATOM 4529 O O . GLU A 1 576 ? -24.013 -3.526 22.935 1.00 98.12 576 GLU A O 1
ATOM 4534 N N . ALA A 1 577 ? -22.944 -1.813 21.966 1.00 98.25 577 ALA A N 1
ATOM 4535 C CA . ALA A 1 577 ? -23.068 -0.921 23.113 1.00 98.25 577 ALA A CA 1
ATOM 4536 C C . ALA A 1 577 ? -24.513 -0.476 23.396 1.00 98.25 577 ALA A C 1
ATOM 4538 O O . ALA A 1 577 ? -24.824 -0.109 24.530 1.00 98.25 577 ALA A O 1
ATOM 4539 N N . THR A 1 578 ? -25.382 -0.474 22.383 1.00 98.12 578 THR A N 1
ATOM 4540 C CA . THR A 1 578 ? -26.729 0.120 22.463 1.00 98.12 578 THR A CA 1
ATOM 4541 C C . THR A 1 578 ? -27.858 -0.902 22.374 1.00 98.12 578 THR A C 1
ATOM 4543 O O . THR A 1 578 ? -28.913 -0.684 22.966 1.00 98.12 578 THR A O 1
ATOM 4546 N N . GLY A 1 579 ? -27.665 -1.998 21.634 1.00 97.75 579 GLY A N 1
ATOM 4547 C CA . GLY A 1 579 ? -28.712 -2.962 21.296 1.00 97.75 579 GLY A CA 1
ATOM 4548 C C . GLY A 1 579 ? -29.838 -2.390 20.425 1.00 97.75 579 GLY A C 1
ATOM 4549 O O . GLY A 1 579 ? -30.910 -2.984 20.354 1.00 97.75 579 GLY A O 1
ATOM 4550 N N . GLU A 1 580 ? -29.647 -1.221 19.800 1.00 98.44 580 GLU A N 1
ATOM 4551 C CA . GLU A 1 580 ? -30.677 -0.586 18.971 1.00 98.44 580 GLU A CA 1
ATOM 4552 C C . GLU A 1 580 ? -30.640 -1.123 17.529 1.00 98.44 580 GLU A C 1
ATOM 4554 O O . GLU A 1 580 ? -29.635 -0.987 16.831 1.00 98.44 580 GLU A O 1
ATOM 4559 N N . GLU A 1 581 ? -31.776 -1.630 17.039 1.00 98.31 581 GLU A N 1
ATOM 4560 C CA . GLU A 1 581 ? -31.947 -2.158 15.669 1.00 98.31 581 GLU A CA 1
ATOM 4561 C C . GLU A 1 581 ? -31.526 -1.172 14.570 1.00 98.31 581 GLU A C 1
ATOM 4563 O O . GLU A 1 581 ? -31.017 -1.561 13.522 1.00 98.31 581 GLU A O 1
ATOM 4568 N N . LYS A 1 582 ? -31.689 0.136 14.805 1.00 98.56 582 LYS A N 1
ATOM 4569 C CA . LYS A 1 582 ? -31.278 1.160 13.836 1.00 98.56 582 LYS A CA 1
ATOM 4570 C C . LYS A 1 582 ? -29.760 1.149 13.590 1.00 98.56 582 LYS A C 1
ATOM 4572 O O . LYS A 1 582 ? -29.336 1.460 12.484 1.00 98.56 582 LYS A O 1
ATOM 4577 N N . HIS A 1 583 ? -28.953 0.799 14.598 1.00 98.75 583 HIS A N 1
ATOM 4578 C CA . HIS A 1 583 ? -27.496 0.718 14.467 1.00 98.75 583 HIS A CA 1
ATOM 4579 C C . HIS A 1 583 ? -27.074 -0.568 13.752 1.00 98.75 583 HIS A C 1
ATOM 4581 O O . HIS A 1 583 ? -26.147 -0.530 12.945 1.00 98.75 583 HIS A O 1
ATOM 4587 N N . LEU A 1 584 ? -27.795 -1.676 13.968 1.00 98.75 584 LEU A N 1
ATOM 4588 C CA . LEU A 1 584 ? -27.617 -2.891 13.170 1.00 98.75 584 LEU A CA 1
ATOM 4589 C C . LEU A 1 584 ? -27.925 -2.621 11.692 1.00 98.75 584 LEU A C 1
ATOM 4591 O O . LEU A 1 584 ? -27.103 -2.913 10.830 1.00 98.75 584 LEU A O 1
ATOM 4595 N N . ALA A 1 585 ? -29.044 -1.952 11.403 1.00 98.81 585 ALA A N 1
ATOM 4596 C CA . ALA A 1 585 ? -29.419 -1.586 10.038 1.00 98.81 585 ALA A CA 1
ATOM 4597 C C . ALA A 1 585 ? -28.381 -0.672 9.348 1.00 98.81 585 ALA A C 1
ATOM 4599 O O . ALA A 1 585 ? -28.207 -0.742 8.130 1.00 98.81 585 ALA A O 1
ATOM 4600 N N . MET A 1 586 ? -27.676 0.182 10.104 1.00 98.81 586 MET A N 1
ATOM 4601 C CA . MET A 1 586 ? -26.554 0.974 9.582 1.00 98.81 586 MET A CA 1
ATOM 4602 C C . MET A 1 586 ? -25.364 0.083 9.201 1.00 98.81 586 MET A C 1
ATOM 4604 O O . MET A 1 586 ? -24.848 0.227 8.093 1.00 98.81 586 MET A O 1
ATOM 4608 N N . LEU A 1 587 ? -24.962 -0.854 10.071 1.00 98.88 587 LEU A N 1
ATOM 4609 C CA . LEU A 1 587 ? -23.896 -1.825 9.787 1.00 98.88 587 LEU A CA 1
ATOM 4610 C C . LEU A 1 587 ? -24.219 -2.673 8.546 1.00 98.88 587 LEU A C 1
ATOM 4612 O O . LEU A 1 587 ? -23.386 -2.809 7.649 1.00 98.88 587 LEU A O 1
ATOM 4616 N N . GLU A 1 588 ? -25.440 -3.201 8.462 1.00 98.81 588 GLU A N 1
ATOM 4617 C CA . GLU A 1 588 ? -25.902 -4.008 7.328 1.00 98.81 588 GLU A CA 1
ATOM 4618 C C . GLU A 1 588 ? -25.935 -3.206 6.023 1.00 98.81 588 GLU A C 1
ATOM 4620 O O . GLU A 1 588 ? -25.599 -3.730 4.959 1.00 98.81 588 GLU A O 1
ATOM 4625 N N . ARG A 1 589 ? -26.321 -1.922 6.088 1.00 98.75 589 ARG A N 1
ATOM 4626 C CA . ARG A 1 589 ? -26.294 -1.025 4.928 1.00 98.75 589 ARG A CA 1
ATOM 4627 C C . ARG A 1 589 ? -24.872 -0.844 4.410 1.00 98.75 589 ARG A C 1
ATOM 4629 O O . ARG A 1 589 ? -24.650 -1.113 3.235 1.00 98.75 589 ARG A O 1
ATOM 4636 N N . VAL A 1 590 ? -23.934 -0.454 5.275 1.00 98.81 590 VAL A N 1
ATOM 4637 C CA . VAL A 1 590 ? -22.527 -0.260 4.886 1.00 98.81 590 VAL A CA 1
ATOM 4638 C C . VAL A 1 590 ? -21.926 -1.554 4.339 1.00 98.81 590 VAL A C 1
ATOM 4640 O O . VAL A 1 590 ? -21.260 -1.536 3.310 1.00 98.81 590 VAL A O 1
ATOM 4643 N N . THR A 1 591 ? -22.214 -2.692 4.975 1.00 98.75 591 THR A N 1
ATOM 4644 C CA . THR A 1 591 ? -21.728 -4.006 4.524 1.00 98.75 591 THR A CA 1
ATOM 4645 C C . THR A 1 591 ? -22.248 -4.353 3.131 1.00 98.75 591 THR A C 1
ATOM 4647 O O . THR A 1 591 ? -21.482 -4.785 2.274 1.00 98.75 591 THR A O 1
ATOM 4650 N N . ARG A 1 592 ? -23.542 -4.143 2.863 1.00 98.69 592 ARG A N 1
ATOM 4651 C CA . ARG A 1 592 ? -24.125 -4.387 1.536 1.00 98.69 592 ARG A CA 1
ATOM 4652 C C . ARG A 1 592 ? -23.517 -3.479 0.468 1.00 98.69 592 ARG A C 1
ATOM 4654 O O . ARG A 1 592 ? -23.259 -3.950 -0.637 1.00 98.69 592 ARG A O 1
ATOM 4661 N N . ASP A 1 593 ? -23.313 -2.207 0.789 1.00 98.44 593 ASP A N 1
ATOM 4662 C CA . ASP A 1 593 ? -22.778 -1.229 -0.157 1.00 98.44 593 ASP A CA 1
ATOM 4663 C C . ASP A 1 593 ? -21.294 -1.546 -0.461 1.00 98.44 593 ASP A C 1
ATOM 4665 O O . ASP A 1 593 ? -20.906 -1.579 -1.628 1.00 98.44 593 ASP A O 1
ATOM 4669 N N . LEU A 1 594 ? -20.504 -1.966 0.540 1.00 98.25 594 LEU A N 1
ATOM 4670 C CA . LEU A 1 594 ? -19.151 -2.516 0.352 1.00 98.25 594 LEU A CA 1
ATOM 4671 C C . LEU A 1 594 ? -19.137 -3.752 -0.561 1.00 98.25 594 LEU A C 1
ATOM 4673 O O . LEU A 1 594 ? -18.312 -3.851 -1.469 1.00 98.25 594 LEU A O 1
ATOM 4677 N N . LEU A 1 595 ? -20.073 -4.685 -0.363 1.00 98.06 595 LEU A N 1
ATOM 4678 C CA . LEU A 1 595 ? -20.170 -5.907 -1.171 1.00 98.06 595 LEU A CA 1
ATOM 4679 C C . LEU A 1 595 ? -20.454 -5.646 -2.653 1.00 98.06 595 LEU A C 1
ATOM 4681 O O . LEU A 1 595 ? -20.170 -6.517 -3.475 1.00 98.06 595 LEU A O 1
ATOM 4685 N N . SER A 1 596 ? -20.950 -4.461 -3.016 1.00 96.75 596 SER A N 1
ATOM 4686 C CA . SER A 1 596 ? -21.125 -4.078 -4.421 1.00 96.75 596 SER A CA 1
ATOM 4687 C C . SER A 1 596 ? -19.801 -3.856 -5.169 1.00 96.75 596 SER A C 1
ATOM 4689 O O . SER A 1 596 ? -19.789 -3.893 -6.398 1.00 96.75 596 SER A O 1
ATOM 4691 N N . HIS A 1 597 ? -18.688 -3.713 -4.439 1.00 96.00 597 HIS A N 1
ATOM 4692 C CA . HIS A 1 597 ? -17.329 -3.547 -4.972 1.00 96.00 597 HIS A CA 1
ATOM 4693 C C . HIS A 1 597 ? -16.450 -4.789 -4.769 1.00 96.00 597 HIS A C 1
ATOM 4695 O O . HIS A 1 597 ? -15.230 -4.737 -4.937 1.00 96.00 597 HIS A O 1
ATOM 4701 N N . ARG A 1 598 ? -17.054 -5.916 -4.379 1.00 96.25 598 ARG A N 1
ATOM 4702 C CA . ARG A 1 598 ? -16.340 -7.168 -4.132 1.00 96.25 598 ARG A CA 1
ATOM 4703 C C . ARG A 1 598 ? -15.762 -7.739 -5.429 1.00 96.25 598 ARG A C 1
ATOM 4705 O O . ARG A 1 598 ? -16.464 -7.887 -6.427 1.00 96.25 598 ARG A O 1
ATOM 4712 N N . HIS A 1 599 ? -14.503 -8.150 -5.372 1.00 96.31 599 HIS A N 1
ATOM 4713 C CA . HIS A 1 599 ? -13.802 -8.853 -6.436 1.00 96.31 599 HIS A CA 1
ATOM 4714 C C . HIS A 1 599 ? -13.831 -10.381 -6.210 1.00 96.31 599 HIS A C 1
ATOM 4716 O O . HIS A 1 599 ? -13.801 -10.830 -5.058 1.00 96.31 599 HIS A O 1
ATOM 4722 N N . PRO A 1 600 ? -13.830 -11.221 -7.269 1.00 92.81 600 PRO A N 1
ATOM 4723 C CA . PRO A 1 600 ? -13.779 -12.682 -7.132 1.00 92.81 600 PRO A CA 1
ATOM 4724 C C . PRO A 1 600 ? -12.578 -13.227 -6.342 1.00 92.81 600 PRO A C 1
ATOM 4726 O O . PRO A 1 600 ? -12.646 -14.337 -5.822 1.00 92.81 600 PRO A O 1
ATOM 4729 N N . SER A 1 601 ? -11.492 -12.457 -6.219 1.00 91.38 601 SER A N 1
ATOM 4730 C CA . SER A 1 601 ? -10.323 -12.818 -5.398 1.00 91.38 601 SER A CA 1
ATOM 4731 C C . SER A 1 601 ? -10.596 -12.808 -3.887 1.00 91.38 601 SER A C 1
ATOM 4733 O O . SER A 1 601 ? -9.775 -13.332 -3.133 1.00 91.38 601 SER A O 1
ATOM 4735 N N . GLY A 1 602 ? -11.710 -12.209 -3.447 1.00 91.06 602 GLY A N 1
ATOM 4736 C CA . GLY A 1 602 ? -12.013 -11.918 -2.041 1.00 91.06 602 GLY A CA 1
ATOM 4737 C C . GLY A 1 602 ? -11.629 -10.499 -1.605 1.00 91.06 602 GLY A C 1
ATOM 4738 O O . GLY A 1 602 ? -11.982 -10.096 -0.500 1.00 91.06 602 GLY A O 1
ATOM 4739 N N . GLY A 1 603 ? -10.942 -9.740 -2.465 1.00 95.44 603 GLY A N 1
ATOM 4740 C CA . GLY A 1 603 ? -10.663 -8.323 -2.245 1.00 95.44 603 GLY A CA 1
ATOM 4741 C C . GLY A 1 603 ? -11.830 -7.402 -2.621 1.00 95.44 603 GLY A C 1
ATOM 4742 O O . GLY A 1 603 ? -12.858 -7.850 -3.131 1.00 95.44 603 GLY A O 1
ATOM 4743 N N . PHE A 1 604 ? -11.661 -6.102 -2.390 1.00 96.56 604 PHE A N 1
ATOM 4744 C CA . PHE A 1 604 ? -12.610 -5.048 -2.745 1.00 96.56 604 PHE A CA 1
ATOM 4745 C C . PHE A 1 604 ? -11.897 -4.009 -3.602 1.00 96.56 604 PHE A C 1
ATOM 4747 O O . PHE A 1 604 ? -10.823 -3.537 -3.233 1.00 96.56 604 PHE A O 1
ATOM 4754 N N . ALA A 1 605 ? -12.491 -3.682 -4.748 1.00 95.38 605 ALA A N 1
ATOM 4755 C CA . ALA A 1 605 ? -11.947 -2.682 -5.651 1.00 95.38 605 ALA A CA 1
ATOM 4756 C C . ALA A 1 605 ? -12.167 -1.273 -5.090 1.00 95.38 605 ALA A C 1
ATOM 4758 O O . ALA A 1 605 ? -13.225 -0.961 -4.526 1.00 95.38 605 ALA A O 1
ATOM 4759 N N . GLU A 1 606 ? -11.177 -0.408 -5.278 1.00 93.56 606 GLU A N 1
ATOM 4760 C CA . GLU A 1 606 ? -11.337 1.008 -4.987 1.00 93.56 606 GLU A CA 1
ATOM 4761 C C . GLU A 1 606 ? -12.411 1.631 -5.895 1.00 93.56 606 GLU A C 1
ATOM 4763 O O . GLU A 1 606 ? -12.510 1.357 -7.094 1.00 93.56 606 GLU A O 1
ATOM 4768 N N . TRP A 1 607 ? -13.248 2.477 -5.303 1.00 94.81 607 TRP A N 1
ATOM 4769 C CA . TRP A 1 607 ? -14.330 3.162 -5.994 1.00 94.81 607 TRP A CA 1
ATOM 4770 C C . TRP A 1 607 ? -14.580 4.519 -5.341 1.00 94.81 607 TRP A C 1
ATOM 4772 O O . TRP A 1 607 ? -14.528 4.643 -4.119 1.00 94.81 607 TRP A O 1
ATOM 4782 N N . ASP A 1 608 ? -14.854 5.548 -6.141 1.00 95.31 608 ASP A N 1
ATOM 4783 C CA . ASP A 1 608 ? -15.241 6.874 -5.660 1.00 95.31 608 ASP A CA 1
ATOM 4784 C C . ASP A 1 608 ? -16.285 7.500 -6.588 1.00 95.31 608 ASP A C 1
ATOM 4786 O O . ASP A 1 608 ? -15.985 8.062 -7.650 1.00 95.31 608 ASP A O 1
ATOM 4790 N N . THR A 1 609 ? -17.558 7.397 -6.206 1.00 95.06 609 THR A N 1
ATOM 4791 C CA . THR A 1 609 ? -18.648 7.983 -6.986 1.00 95.06 609 THR A CA 1
ATOM 4792 C C . THR A 1 609 ? -18.485 9.499 -7.092 1.00 95.06 609 THR A C 1
ATOM 4794 O O . THR A 1 609 ? -18.537 10.217 -6.097 1.00 95.06 609 THR A O 1
ATOM 4797 N N . GLY A 1 610 ? -18.316 9.993 -8.322 1.00 93.38 610 GLY A N 1
ATOM 4798 C CA . GLY A 1 610 ? -18.141 11.418 -8.607 1.00 93.38 610 GLY A CA 1
ATOM 4799 C C . GLY A 1 610 ? -16.728 11.956 -8.370 1.00 93.38 610 GLY A C 1
ATOM 4800 O O . GLY A 1 610 ? -16.527 13.151 -8.578 1.00 93.38 610 GLY A O 1
ATOM 4801 N N . TYR A 1 611 ? -15.766 11.105 -7.990 1.00 93.31 611 TYR A N 1
ATOM 4802 C CA . TYR A 1 611 ? -14.382 11.495 -7.691 1.00 93.31 611 TYR A CA 1
ATOM 4803 C C . TYR A 1 611 ? -14.303 12.652 -6.678 1.00 93.31 611 TYR A C 1
ATOM 4805 O O . TYR A 1 611 ? -13.602 13.644 -6.890 1.00 93.31 611 TYR A O 1
ATOM 4813 N N . THR A 1 612 ? -15.114 12.576 -5.616 1.00 93.12 612 THR A N 1
ATOM 4814 C CA . THR A 1 612 ? -15.257 13.651 -4.622 1.00 93.12 612 THR A CA 1
ATOM 4815 C C . THR A 1 612 ? -14.286 13.537 -3.452 1.00 93.12 612 THR A C 1
ATOM 4817 O O . THR A 1 612 ? -14.246 14.447 -2.619 1.00 93.12 612 THR A O 1
ATOM 4820 N N . ALA A 1 613 ? -13.532 12.438 -3.349 1.00 92.88 613 ALA A N 1
ATOM 4821 C CA . ALA A 1 613 ? -12.539 12.272 -2.299 1.00 92.88 613 ALA A CA 1
ATOM 4822 C C . ALA A 1 613 ? -11.419 13.313 -2.410 1.00 92.88 613 ALA A C 1
ATOM 4824 O O . ALA A 1 613 ? -11.051 13.746 -3.504 1.00 92.88 613 ALA A O 1
ATOM 4825 N N . HIS A 1 614 ? -10.894 13.748 -1.262 1.00 91.56 614 HIS A N 1
ATOM 4826 C CA . HIS A 1 614 ? -9.928 14.844 -1.198 1.00 91.56 614 HIS A CA 1
ATOM 4827 C C . HIS A 1 614 ? -8.676 14.592 -2.046 1.00 91.56 614 HIS A C 1
ATOM 4829 O O . HIS A 1 614 ? -8.200 15.523 -2.693 1.00 91.56 614 HIS A O 1
ATOM 4835 N N . TYR A 1 615 ? -8.198 13.348 -2.070 1.00 90.12 615 TYR A N 1
ATOM 4836 C CA . TYR A 1 615 ? -7.017 12.905 -2.810 1.00 90.12 615 TYR A CA 1
ATOM 4837 C C . TYR A 1 615 ? -7.351 12.159 -4.105 1.00 90.12 615 TYR A C 1
ATOM 4839 O O . TYR A 1 615 ? -6.464 11.606 -4.760 1.00 90.12 615 TYR A O 1
ATOM 4847 N N . SER A 1 616 ? -8.620 12.186 -4.522 1.00 87.06 616 SER A N 1
ATOM 4848 C CA . SER A 1 616 ? -9.037 11.627 -5.803 1.00 87.06 616 SER A CA 1
ATOM 4849 C C . SER A 1 616 ? -8.334 12.370 -6.937 1.00 87.06 616 SER A C 1
ATOM 4851 O O . SER A 1 616 ? -8.458 13.591 -7.072 1.00 87.06 616 SER A O 1
ATOM 4853 N N . ARG A 1 617 ? -7.582 11.636 -7.765 1.00 78.44 617 ARG A N 1
ATOM 4854 C CA . ARG A 1 617 ? -6.919 12.163 -8.973 1.00 78.44 617 ARG A CA 1
ATOM 4855 C C . ARG A 1 617 ? -5.921 13.307 -8.717 1.00 78.44 617 ARG A C 1
ATOM 4857 O O . ARG A 1 617 ? -5.626 14.080 -9.632 1.00 78.44 617 ARG A O 1
ATOM 4864 N N . ILE A 1 618 ? -5.382 13.432 -7.500 1.00 77.75 618 ILE A N 1
ATOM 4865 C CA . ILE A 1 618 ? -4.297 14.378 -7.198 1.00 77.75 618 ILE A CA 1
ATOM 4866 C C . ILE A 1 618 ? -2.972 13.833 -7.733 1.00 77.75 618 ILE A C 1
ATOM 4868 O O . ILE A 1 618 ? -2.689 12.653 -7.625 1.00 77.75 618 ILE A O 1
ATOM 4872 N N . SER A 1 619 ? -2.128 14.681 -8.324 1.00 66.81 619 SER A N 1
ATOM 4873 C CA . SER A 1 619 ? -0.902 14.213 -8.989 1.00 66.81 619 SER A CA 1
ATOM 4874 C C . SER A 1 619 ? 0.400 14.740 -8.373 1.00 66.81 619 SER A C 1
ATOM 4876 O O . SER A 1 619 ? 1.487 14.317 -8.760 1.00 66.81 619 SER A O 1
ATOM 4878 N N . THR A 1 620 ? 0.318 15.672 -7.418 1.00 70.88 620 THR A N 1
ATOM 4879 C CA . THR A 1 620 ? 1.485 16.353 -6.822 1.00 70.88 620 THR A CA 1
ATOM 4880 C C . THR A 1 620 ? 1.542 16.257 -5.294 1.00 70.88 620 THR A C 1
ATOM 4882 O O . THR A 1 620 ? 2.280 17.016 -4.667 1.00 70.88 620 THR A O 1
ATOM 4885 N N . GLY A 1 621 ? 0.755 15.369 -4.690 1.00 83.19 621 GLY A N 1
ATOM 4886 C CA . GLY A 1 621 ? 0.647 15.180 -3.243 1.00 83.19 621 GLY A CA 1
ATOM 4887 C C . GLY A 1 621 ? 0.214 13.755 -2.908 1.00 83.19 621 GLY A C 1
ATOM 4888 O O . GLY A 1 621 ? 0.422 12.848 -3.711 1.00 83.19 621 GLY A O 1
ATOM 4889 N N . GLU A 1 622 ? -0.381 13.573 -1.733 1.00 84.69 622 GLU A N 1
ATOM 4890 C CA . GLU A 1 622 ? -1.094 12.337 -1.399 1.00 84.69 622 GLU A CA 1
ATOM 4891 C C . GLU A 1 622 ? -2.179 12.065 -2.452 1.00 84.69 622 GLU A C 1
ATOM 4893 O O . GLU A 1 622 ? -2.809 12.997 -2.971 1.00 84.69 622 GLU A O 1
ATOM 4898 N N . CYS A 1 623 ? -2.315 10.800 -2.836 1.00 86.31 623 CYS A N 1
ATOM 4899 C CA . CYS A 1 623 ? -3.116 10.386 -3.975 1.00 86.31 623 CYS A CA 1
ATOM 4900 C C . CYS A 1 623 ? -3.750 9.017 -3.735 1.00 86.31 623 CYS A C 1
ATOM 4902 O O . CYS A 1 623 ? -3.127 8.092 -3.204 1.00 86.31 623 CYS A O 1
ATOM 4904 N N . SER A 1 624 ? -4.988 8.882 -4.199 1.00 87.94 624 SER A N 1
ATOM 4905 C CA . SER A 1 624 ? -5.661 7.593 -4.275 1.00 87.94 624 SER A CA 1
ATOM 4906 C C . SER A 1 624 ? -4.969 6.660 -5.272 1.00 87.94 624 SER A C 1
ATOM 4908 O O . SER A 1 624 ? -4.480 7.089 -6.320 1.00 87.94 624 SER A O 1
ATOM 4910 N N . LEU A 1 625 ? -4.979 5.356 -4.984 1.00 86.94 625 LEU A N 1
ATOM 4911 C CA . LEU A 1 625 ? -4.564 4.348 -5.964 1.00 86.94 625 LEU A CA 1
ATOM 4912 C C . LEU A 1 625 ? -5.544 4.222 -7.136 1.00 86.94 625 LEU A C 1
ATOM 4914 O O . LEU A 1 625 ? -5.179 3.686 -8.183 1.00 86.94 625 LEU A O 1
ATOM 4918 N N . LEU A 1 626 ? -6.766 4.722 -6.955 1.00 86.50 626 LEU A N 1
ATOM 4919 C CA . LEU A 1 626 ? -7.837 4.695 -7.934 1.00 86.50 626 LEU A CA 1
ATOM 4920 C C . LEU A 1 626 ? -7.583 5.705 -9.054 1.00 86.50 626 LEU A C 1
ATOM 4922 O O . LEU A 1 626 ? -7.610 6.921 -8.831 1.00 86.50 626 LEU A O 1
ATOM 4926 N N . THR A 1 627 ? -7.403 5.218 -10.279 1.00 87.12 627 THR A N 1
ATOM 4927 C CA . THR A 1 627 ? -7.349 6.092 -11.458 1.00 87.12 627 THR A CA 1
ATOM 4928 C C . THR A 1 627 ? -8.747 6.298 -12.032 1.00 87.12 627 THR A C 1
ATOM 4930 O O . THR A 1 627 ? -9.177 7.433 -12.293 1.00 87.12 627 THR A O 1
ATOM 4933 N N . GLU A 1 628 ? -9.505 5.209 -12.122 1.00 90.56 628 GLU A N 1
ATOM 4934 C CA . GLU A 1 628 ? -10.897 5.195 -12.526 1.00 90.56 628 GLU A CA 1
ATOM 4935 C C . GLU A 1 628 ? -11.696 4.093 -11.829 1.00 90.56 628 GLU A C 1
ATOM 4937 O O . GLU A 1 628 ? -11.205 3.012 -11.521 1.00 90.56 628 GLU A O 1
ATOM 4942 N N . ASN A 1 629 ? -12.969 4.384 -11.578 1.00 92.94 629 ASN A N 1
ATOM 4943 C CA . ASN A 1 629 ? -13.913 3.441 -10.996 1.00 92.94 629 ASN A CA 1
ATOM 4944 C C . ASN A 1 629 ? -13.960 2.141 -11.811 1.00 92.94 629 ASN A C 1
ATOM 4946 O O . ASN A 1 629 ? -14.355 2.159 -12.977 1.00 92.94 629 ASN A O 1
ATOM 4950 N N . GLY A 1 630 ? -13.618 1.024 -11.166 1.00 86.56 630 GLY A N 1
ATOM 4951 C CA . GLY A 1 630 ? -13.535 -0.292 -11.801 1.00 86.56 630 GLY A CA 1
ATOM 4952 C C . GLY A 1 630 ? -12.112 -0.820 -11.972 1.00 86.56 630 GLY A C 1
ATOM 4953 O O . GLY A 1 630 ? -11.969 -1.984 -12.341 1.00 86.56 630 GLY A O 1
ATOM 4954 N N . ASP A 1 631 ? -11.083 -0.021 -11.667 1.00 92.38 631 ASP A N 1
ATOM 4955 C CA . ASP A 1 631 ? -9.712 -0.520 -11.547 1.00 92.38 631 ASP A CA 1
ATOM 4956 C C . ASP A 1 631 ? -9.670 -1.720 -10.573 1.00 92.38 631 ASP A C 1
ATOM 4958 O O . ASP A 1 631 ? -10.184 -1.618 -9.455 1.00 92.38 631 ASP A O 1
ATOM 4962 N N . PRO A 1 632 ? -9.046 -2.858 -10.939 1.00 94.38 632 PRO A N 1
ATOM 4963 C CA . PRO A 1 632 ? -9.001 -4.063 -10.107 1.00 94.38 632 PRO A CA 1
ATOM 4964 C C . PRO A 1 632 ? -7.971 -3.954 -8.966 1.00 94.38 632 PRO A C 1
ATOM 4966 O O . PRO A 1 632 ? -7.291 -4.925 -8.640 1.00 94.38 632 PRO A O 1
ATOM 4969 N N . VAL A 1 633 ? -7.827 -2.774 -8.358 1.00 94.12 633 VAL A N 1
ATOM 4970 C CA . VAL A 1 633 ? -6.836 -2.480 -7.315 1.00 94.12 633 VAL A CA 1
ATOM 4971 C C . VAL A 1 633 ? -7.499 -2.480 -5.945 1.00 94.12 633 VAL A C 1
ATOM 4973 O O . VAL A 1 633 ? -8.492 -1.786 -5.729 1.00 94.12 633 VAL A O 1
ATOM 4976 N N . ALA A 1 634 ? -6.916 -3.236 -5.018 1.00 95.75 634 ALA A N 1
ATOM 4977 C CA . ALA A 1 634 ? -7.192 -3.124 -3.592 1.00 95.75 634 ALA A CA 1
ATOM 4978 C C . ALA A 1 634 ? -6.166 -2.187 -2.930 1.00 95.75 634 ALA A C 1
ATOM 4980 O O . ALA A 1 634 ? -4.961 -2.344 -3.150 1.00 95.75 634 ALA A O 1
ATOM 4981 N N . ASP A 1 635 ? -6.637 -1.249 -2.099 1.00 96.50 635 ASP A N 1
ATOM 4982 C CA . ASP A 1 635 ? -5.786 -0.425 -1.228 1.00 96.50 635 ASP A CA 1
ATOM 4983 C C . ASP A 1 635 ? -5.684 -1.069 0.169 1.00 96.50 635 ASP A C 1
ATOM 4985 O O . ASP A 1 635 ? -6.663 -1.146 0.918 1.00 96.50 635 ASP A O 1
ATOM 4989 N N . LEU A 1 636 ? -4.493 -1.561 0.509 1.00 96.94 636 LEU A N 1
ATOM 4990 C CA . LEU A 1 636 ? -4.158 -2.231 1.770 1.00 96.94 636 LEU A CA 1
ATOM 4991 C C . LEU A 1 636 ? -3.579 -1.280 2.831 1.00 96.94 636 LEU A C 1
ATOM 4993 O O . LEU A 1 636 ? -3.116 -1.746 3.868 1.00 96.94 636 LEU A O 1
ATOM 4997 N N . LEU A 1 637 ? -3.594 0.034 2.598 1.00 95.50 637 LEU A N 1
ATOM 4998 C CA . LEU A 1 637 ? -3.207 1.043 3.589 1.00 95.50 637 LEU A CA 1
ATOM 4999 C C . LEU A 1 637 ? -4.432 1.793 4.117 1.00 95.50 637 LEU A C 1
ATOM 5001 O O . LEU A 1 637 ? -4.573 2.010 5.322 1.00 95.50 637 LEU A O 1
ATOM 5005 N N . TYR A 1 638 ? -5.327 2.182 3.213 1.00 94.25 638 TYR A N 1
ATOM 5006 C CA . TYR A 1 638 ? -6.448 3.052 3.533 1.00 94.25 638 TYR A CA 1
ATOM 5007 C C . TYR A 1 638 ? -7.797 2.346 3.568 1.00 94.25 638 TYR A C 1
ATOM 5009 O O . TYR A 1 638 ? -8.677 2.843 4.272 1.00 94.25 638 TYR A O 1
ATOM 5017 N N . SER A 1 639 ? -7.968 1.209 2.892 1.00 95.88 639 SER A N 1
ATOM 5018 C CA . SER A 1 639 ? -9.276 0.564 2.740 1.00 95.88 639 SER A CA 1
ATOM 5019 C C . SER A 1 639 ? -9.322 -0.834 3.356 1.00 95.88 639 SER A C 1
ATOM 5021 O O . SER A 1 639 ? -9.918 -1.042 4.407 1.00 95.88 639 SER A O 1
ATOM 5023 N N . MET A 1 640 ? -8.754 -1.839 2.703 1.00 96.31 640 MET A N 1
ATOM 5024 C CA . MET A 1 640 ? -9.050 -3.240 3.014 1.00 96.31 640 MET A CA 1
ATOM 5025 C C . MET A 1 640 ? -8.424 -3.765 4.309 1.00 96.31 640 MET A C 1
ATOM 5027 O O . MET A 1 640 ? -8.961 -4.689 4.919 1.00 96.31 640 MET A O 1
ATOM 5031 N N . ASN A 1 641 ? -7.307 -3.189 4.735 1.00 96.81 641 ASN A N 1
ATOM 5032 C CA . ASN A 1 641 ? -6.565 -3.557 5.941 1.00 96.81 641 ASN A CA 1
ATOM 5033 C C . ASN A 1 641 ? -7.409 -3.531 7.223 1.00 96.81 641 ASN A C 1
ATOM 5035 O O . ASN A 1 641 ? -7.161 -4.332 8.119 1.00 96.81 641 ASN A O 1
ATOM 5039 N N . TRP A 1 642 ? -8.441 -2.687 7.288 1.00 97.62 642 TRP A N 1
ATOM 5040 C CA . TRP A 1 642 ? -9.335 -2.551 8.447 1.00 97.62 642 TRP A CA 1
ATOM 5041 C C . TRP A 1 642 ? -10.352 -3.697 8.584 1.00 97.62 642 TRP A C 1
ATOM 5043 O O . TRP A 1 642 ? -10.869 -3.983 9.669 1.00 97.62 642 TRP A O 1
ATOM 5053 N N . LEU A 1 643 ? -10.683 -4.357 7.470 1.00 98.56 643 LEU A N 1
ATOM 5054 C CA . LEU A 1 643 ? -11.796 -5.304 7.394 1.00 98.56 643 LEU A CA 1
ATOM 5055 C C . LEU A 1 643 ? -11.609 -6.567 8.246 1.00 98.56 643 LEU A C 1
ATOM 5057 O O . LEU A 1 643 ? -12.589 -6.988 8.860 1.00 98.56 643 LEU A O 1
ATOM 5061 N N . PRO A 1 644 ? -10.412 -7.174 8.362 1.00 98.31 644 PRO A N 1
ATOM 5062 C CA . PRO A 1 644 ? -10.203 -8.307 9.258 1.00 98.31 644 PRO A CA 1
ATOM 5063 C C . PRO A 1 644 ? -10.595 -8.016 10.715 1.00 98.31 644 PRO A C 1
ATOM 5065 O O . PRO A 1 644 ? -11.322 -8.799 11.324 1.00 98.31 644 PRO A O 1
ATOM 5068 N N . VAL A 1 645 ? -10.188 -6.872 11.276 1.00 98.50 645 VAL A N 1
ATOM 5069 C CA . VAL A 1 645 ? -10.594 -6.470 12.635 1.00 98.50 645 VAL A CA 1
ATOM 5070 C C . VAL A 1 645 ? -12.097 -6.168 12.673 1.00 98.50 645 VAL A C 1
ATOM 5072 O O . VAL A 1 645 ? -12.809 -6.667 13.550 1.00 98.50 645 VAL A O 1
ATOM 5075 N N . GLY A 1 646 ? -12.593 -5.407 11.691 1.00 98.50 646 GLY A N 1
ATOM 5076 C CA . GLY A 1 646 ? -14.000 -5.026 11.567 1.00 98.50 646 GLY A CA 1
ATOM 5077 C C . GLY A 1 646 ? -14.961 -6.213 11.516 1.00 98.50 646 GLY A C 1
ATOM 5078 O O . GLY A 1 646 ? -15.877 -6.298 12.332 1.00 98.50 646 GLY A O 1
ATOM 5079 N N . PHE A 1 647 ? -14.751 -7.154 10.596 1.00 98.81 647 PHE A N 1
ATOM 5080 C CA . PHE A 1 647 ? -15.613 -8.323 10.413 1.00 98.81 647 PHE A CA 1
ATOM 5081 C C . PHE A 1 647 ? -15.505 -9.327 11.561 1.00 98.81 647 PHE A C 1
ATOM 5083 O O . PHE A 1 647 ? -16.529 -9.865 11.990 1.00 98.81 647 PHE A O 1
ATOM 5090 N N . ALA A 1 648 ? -14.309 -9.527 12.129 1.00 98.50 648 ALA A N 1
ATOM 5091 C CA . ALA A 1 648 ? -14.152 -10.345 13.331 1.00 98.50 648 ALA A CA 1
ATOM 5092 C C . ALA A 1 648 ? -14.985 -9.787 14.498 1.00 98.50 648 ALA A C 1
ATOM 5094 O O . ALA A 1 648 ? -15.704 -10.535 15.171 1.00 98.50 648 ALA A O 1
ATOM 5095 N N . TYR A 1 649 ? -14.944 -8.466 14.710 1.00 98.56 649 TYR A N 1
ATOM 5096 C CA . TYR A 1 649 ? -15.743 -7.820 15.749 1.00 98.56 649 TYR A CA 1
ATOM 5097 C C . TYR A 1 649 ? -17.240 -7.810 15.411 1.00 98.56 649 TYR A C 1
ATOM 5099 O O . TYR A 1 649 ? -18.065 -8.059 16.289 1.00 98.56 649 TYR A O 1
ATOM 5107 N N . ALA A 1 650 ? -17.614 -7.579 14.150 1.00 98.75 650 ALA A N 1
ATOM 5108 C CA . ALA A 1 650 ? -19.005 -7.625 13.702 1.00 98.75 650 ALA A CA 1
ATOM 5109 C C . ALA A 1 650 ? -19.637 -8.997 13.961 1.00 98.75 650 ALA A C 1
ATOM 5111 O O . ALA A 1 650 ? -20.738 -9.066 14.512 1.00 98.75 650 ALA A O 1
ATOM 5112 N N . PHE A 1 651 ? -18.918 -10.089 13.680 1.00 98.62 651 PHE A N 1
ATOM 5113 C CA . PHE A 1 651 ? -19.358 -11.434 14.051 1.00 98.62 651 PHE A CA 1
ATOM 5114 C C . PHE A 1 651 ? -19.508 -11.585 15.568 1.00 98.62 651 PHE A C 1
ATOM 5116 O O . PHE A 1 651 ? -20.500 -12.130 16.054 1.00 98.62 651 PHE A O 1
ATOM 5123 N N . TYR A 1 652 ? -18.547 -11.078 16.341 1.00 97.56 652 TYR A N 1
ATOM 5124 C CA . TYR A 1 652 ? -18.598 -11.139 17.798 1.00 97.56 652 TYR A CA 1
ATOM 5125 C C . TYR A 1 652 ? -19.807 -10.397 18.391 1.00 97.56 652 TYR A C 1
ATOM 5127 O O . TYR A 1 652 ? -20.442 -10.946 19.297 1.00 97.56 652 TYR A O 1
ATOM 5135 N N . ALA A 1 653 ? -20.116 -9.206 17.871 1.00 97.31 653 ALA A N 1
ATOM 5136 C CA . ALA A 1 653 ? -21.184 -8.321 18.332 1.00 97.31 653 ALA A CA 1
ATOM 5137 C C . ALA A 1 653 ? -22.585 -8.793 17.913 1.00 97.31 653 ALA A C 1
ATOM 5139 O O . ALA A 1 653 ? -23.529 -8.692 18.694 1.00 97.31 653 ALA A O 1
ATOM 5140 N N . THR A 1 654 ? -22.730 -9.307 16.689 1.00 97.81 654 THR A N 1
ATOM 5141 C CA . THR A 1 654 ? -24.035 -9.686 16.114 1.00 97.81 654 THR A CA 1
ATOM 5142 C C . THR A 1 654 ? -24.366 -11.165 16.290 1.00 97.81 654 THR A C 1
ATOM 5144 O O . THR A 1 654 ? -25.534 -11.528 16.399 1.00 97.81 654 THR A O 1
ATOM 5147 N N . GLY A 1 655 ? -23.349 -12.031 16.318 1.00 96.69 655 GLY A N 1
ATOM 5148 C CA . GLY A 1 655 ? -23.514 -13.479 16.214 1.00 96.69 655 GLY A CA 1
ATOM 5149 C C . GLY A 1 655 ? -23.892 -13.974 14.812 1.00 96.69 655 GLY A C 1
ATOM 5150 O O . GLY A 1 655 ? -24.124 -15.173 14.659 1.00 96.69 655 GLY A O 1
ATOM 5151 N N . ASP A 1 656 ? -23.950 -13.097 13.802 1.00 98.06 656 ASP A N 1
ATOM 5152 C CA . ASP A 1 656 ? -24.329 -13.462 12.436 1.00 98.06 656 ASP A CA 1
ATOM 5153 C C . ASP A 1 656 ? -23.150 -14.130 11.697 1.00 98.06 656 ASP A C 1
ATOM 5155 O O . ASP A 1 656 ? -22.117 -13.484 11.474 1.00 98.06 656 ASP A O 1
ATOM 5159 N N . PRO A 1 657 ? -23.271 -15.415 11.300 1.00 98.06 657 PRO A N 1
ATOM 5160 C CA . PRO A 1 657 ? -22.211 -16.136 10.603 1.00 98.06 657 PRO A CA 1
ATOM 5161 C C . PRO A 1 657 ? -21.780 -15.489 9.279 1.00 98.06 657 PRO A C 1
ATOM 5163 O O . PRO A 1 657 ? -20.650 -15.737 8.866 1.00 98.06 657 PRO A O 1
ATOM 5166 N N . ALA A 1 658 ? -22.598 -14.634 8.655 1.00 98.31 658 ALA A N 1
ATOM 5167 C CA . ALA A 1 658 ? -22.202 -13.914 7.448 1.00 98.31 658 ALA A CA 1
ATOM 5168 C C . ALA A 1 658 ? -20.925 -13.081 7.664 1.00 98.31 658 ALA A C 1
ATOM 5170 O O . ALA A 1 658 ? -20.033 -13.099 6.822 1.00 98.31 658 ALA A O 1
ATOM 5171 N N . TYR A 1 659 ? -20.766 -12.424 8.821 1.00 98.56 659 TYR A N 1
ATOM 5172 C CA . TYR A 1 659 ? -19.548 -11.656 9.121 1.00 98.56 659 TYR A CA 1
ATOM 5173 C C . TYR A 1 659 ? -18.321 -12.540 9.365 1.00 98.56 659 TYR A C 1
ATOM 5175 O O . TYR A 1 659 ? -17.203 -12.134 9.055 1.00 98.56 659 TYR A O 1
ATOM 5183 N N . ARG A 1 660 ? -18.501 -13.762 9.884 1.00 97.88 660 ARG A N 1
ATOM 5184 C CA . ARG A 1 660 ? -17.405 -14.740 9.989 1.00 97.88 660 ARG A CA 1
ATOM 5185 C C . ARG A 1 660 ? -16.939 -15.169 8.600 1.00 97.88 660 ARG A C 1
ATOM 5187 O O . ARG A 1 660 ? -15.739 -15.291 8.373 1.00 97.88 660 ARG A O 1
ATOM 5194 N N . ASP A 1 661 ? -17.879 -15.394 7.690 1.00 97.69 661 ASP A N 1
ATOM 5195 C CA . ASP A 1 661 ? -17.566 -15.811 6.327 1.00 97.69 661 ASP A CA 1
ATOM 5196 C C . ASP A 1 661 ? -16.864 -14.665 5.570 1.00 97.69 661 ASP A C 1
ATOM 5198 O O . ASP A 1 661 ? -15.821 -14.893 4.964 1.00 97.69 661 ASP A O 1
ATOM 5202 N N . LEU A 1 662 ? -17.317 -13.413 5.737 1.00 98.25 662 LEU A N 1
ATOM 5203 C CA . LEU A 1 662 ? -16.631 -12.221 5.212 1.00 98.25 662 LEU A CA 1
ATOM 5204 C C . LEU A 1 662 ? -15.221 -12.034 5.787 1.00 98.25 662 LEU A C 1
ATOM 5206 O O . LEU A 1 662 ? -14.290 -11.698 5.050 1.00 98.25 662 LEU A O 1
ATOM 5210 N N . TRP A 1 663 ? -15.040 -12.269 7.091 1.00 98.38 663 TRP A N 1
ATOM 5211 C CA . TRP A 1 663 ? -13.714 -12.263 7.711 1.00 98.38 663 TRP A CA 1
ATOM 5212 C C . TRP A 1 663 ? -12.798 -13.301 7.056 1.00 98.38 663 TRP A C 1
ATOM 5214 O O . TRP A 1 663 ? -11.673 -12.967 6.683 1.00 98.38 663 TRP A O 1
ATOM 5224 N N . ARG A 1 664 ? -13.282 -14.537 6.878 1.00 97.50 664 ARG A N 1
ATOM 5225 C CA . ARG A 1 664 ? -12.503 -15.623 6.272 1.00 97.50 664 ARG A CA 1
ATOM 5226 C C . ARG A 1 664 ? -12.099 -15.281 4.842 1.00 97.50 664 ARG A C 1
ATOM 5228 O O . ARG A 1 664 ? -10.919 -15.361 4.527 1.00 97.50 664 ARG A O 1
ATOM 5235 N N . GLU A 1 665 ? -13.042 -14.854 4.007 1.00 96.12 665 GLU A N 1
ATOM 5236 C CA . GLU A 1 665 ? -12.779 -14.475 2.611 1.00 96.12 665 GLU A CA 1
ATOM 5237 C C . GLU A 1 665 ? -11.738 -13.349 2.510 1.00 96.12 665 GLU A C 1
ATOM 5239 O O . GLU A 1 665 ? -10.802 -13.421 1.710 1.00 96.12 665 GLU A O 1
ATOM 5244 N N . THR A 1 666 ? -11.857 -12.337 3.375 1.00 97.31 666 THR A N 1
ATOM 5245 C CA . THR A 1 666 ? -10.891 -11.231 3.452 1.00 97.31 666 THR A CA 1
ATOM 5246 C C . THR A 1 666 ? -9.512 -11.739 3.880 1.00 97.31 666 THR A C 1
ATOM 5248 O O . THR A 1 666 ? -8.495 -11.352 3.303 1.00 97.31 666 THR A O 1
ATOM 5251 N N . ALA A 1 667 ? -9.452 -12.639 4.866 1.00 97.25 667 ALA A N 1
ATOM 5252 C CA . ALA A 1 667 ? -8.202 -13.235 5.322 1.00 97.25 667 ALA A CA 1
ATOM 5253 C C . ALA A 1 667 ? -7.544 -14.106 4.240 1.00 97.25 667 ALA A C 1
ATOM 5255 O O . ALA A 1 667 ? -6.327 -14.051 4.073 1.00 97.25 667 ALA A O 1
ATOM 5256 N N . GLU A 1 668 ? -8.325 -14.862 3.465 1.00 96.50 668 GLU A N 1
ATOM 5257 C CA . GLU A 1 668 ? -7.828 -15.631 2.319 1.00 96.50 668 GLU A CA 1
ATOM 5258 C C . GLU A 1 668 ? -7.200 -14.728 1.257 1.00 96.50 668 GLU A C 1
ATOM 5260 O O . GLU A 1 668 ? -6.101 -15.019 0.777 1.00 96.50 668 GLU A O 1
ATOM 5265 N N . PHE A 1 669 ? -7.860 -13.618 0.915 1.00 97.06 669 PHE A N 1
ATOM 5266 C CA . PHE A 1 669 ? -7.310 -12.628 -0.007 1.00 97.06 669 PHE A CA 1
ATOM 5267 C C . PHE A 1 669 ? -5.995 -12.036 0.515 1.00 97.06 669 PHE A C 1
ATOM 5269 O O . PHE A 1 669 ? -4.988 -12.045 -0.191 1.00 97.06 669 PHE A O 1
ATOM 5276 N N . LEU A 1 670 ? -5.961 -11.594 1.774 1.00 97.62 670 LEU A N 1
ATOM 5277 C CA . LEU A 1 670 ? -4.760 -11.006 2.367 1.00 97.62 670 LEU A CA 1
ATOM 5278 C C . LEU A 1 670 ? -3.615 -12.022 2.465 1.00 97.62 670 LEU A C 1
ATOM 5280 O O . LEU A 1 670 ? -2.471 -11.680 2.185 1.00 97.62 670 LEU A O 1
ATOM 5284 N N . MET A 1 671 ? -3.887 -13.292 2.771 1.00 96.69 671 MET A N 1
ATOM 5285 C CA . MET A 1 671 ? -2.857 -14.334 2.714 1.00 96.69 671 MET A CA 1
ATOM 5286 C C . MET A 1 671 ? -2.297 -14.524 1.301 1.00 96.69 671 MET A C 1
ATOM 5288 O O . MET A 1 671 ? -1.100 -14.768 1.163 1.00 96.69 671 MET A O 1
ATOM 5292 N N . LYS A 1 672 ? -3.130 -14.391 0.258 1.00 94.44 672 LYS A N 1
ATOM 5293 C CA . LYS A 1 672 ? -2.692 -14.430 -1.147 1.00 94.44 672 LYS A CA 1
ATOM 5294 C C . LYS A 1 672 ? -1.897 -13.187 -1.555 1.00 94.44 672 LYS A C 1
ATOM 5296 O O . LYS A 1 672 ? -1.008 -13.305 -2.387 1.00 94.44 672 LYS A O 1
ATOM 5301 N N . ALA A 1 673 ? -2.171 -12.035 -0.949 1.00 96.50 673 ALA A N 1
ATOM 5302 C CA . ALA A 1 673 ? -1.468 -10.781 -1.219 1.00 96.50 673 ALA A CA 1
ATOM 5303 C C . ALA A 1 673 ? -0.157 -10.610 -0.421 1.00 96.50 673 ALA A C 1
ATOM 5305 O O . ALA A 1 673 ? 0.619 -9.703 -0.714 1.00 96.50 673 ALA A O 1
ATOM 5306 N N . GLN A 1 674 ? 0.119 -11.457 0.580 1.00 97.50 674 GLN A N 1
ATOM 5307 C CA . GLN A 1 674 ? 1.328 -11.328 1.402 1.00 97.50 674 GLN A CA 1
ATOM 5308 C C . GLN A 1 674 ? 2.595 -11.649 0.597 1.00 97.50 674 GLN A C 1
ATOM 5310 O O . GLN A 1 674 ? 2.673 -12.674 -0.091 1.00 97.50 674 GLN A O 1
ATOM 5315 N N . ILE A 1 675 ? 3.620 -10.810 0.754 1.00 96.31 675 ILE A N 1
ATOM 5316 C CA . ILE A 1 675 ? 4.912 -10.946 0.085 1.00 96.31 675 ILE A CA 1
ATOM 5317 C C . ILE A 1 675 ? 5.704 -12.136 0.637 1.00 96.31 675 ILE A C 1
ATOM 5319 O O . ILE A 1 675 ? 5.901 -12.292 1.847 1.00 96.31 675 ILE A O 1
ATOM 5323 N N . ARG A 1 676 ? 6.252 -12.931 -0.283 1.00 94.75 676 ARG A N 1
ATOM 5324 C CA . ARG A 1 676 ? 7.256 -13.973 -0.057 1.00 94.75 676 ARG A CA 1
ATOM 5325 C C . ARG A 1 676 ? 8.523 -13.633 -0.836 1.00 94.75 676 ARG A C 1
ATOM 5327 O O . ARG A 1 676 ? 8.486 -13.470 -2.053 1.00 94.75 676 ARG A O 1
ATOM 5334 N N . SER A 1 677 ? 9.641 -13.522 -0.131 1.00 93.81 677 SER A N 1
ATOM 5335 C CA . SER A 1 677 ? 10.920 -13.075 -0.690 1.00 93.81 677 SER A CA 1
ATOM 5336 C C . SER A 1 677 ? 12.089 -13.678 0.087 1.00 93.81 677 SER A C 1
ATOM 5338 O O . SER A 1 677 ? 11.964 -13.982 1.275 1.00 93.81 677 SER A O 1
ATOM 5340 N N . ASP A 1 678 ? 13.240 -13.818 -0.567 1.00 92.94 678 ASP A N 1
ATOM 5341 C CA . ASP A 1 678 ? 14.494 -14.157 0.116 1.00 92.94 678 ASP A CA 1
ATOM 5342 C C . ASP A 1 678 ? 15.071 -12.952 0.877 1.00 92.94 678 ASP A C 1
ATOM 5344 O O . ASP A 1 678 ? 15.868 -13.126 1.801 1.00 92.94 678 ASP A O 1
ATOM 5348 N N . ASP A 1 679 ? 14.668 -11.728 0.514 1.00 92.88 679 ASP A N 1
ATOM 5349 C CA . ASP A 1 679 ? 15.048 -10.506 1.219 1.00 92.88 679 ASP A CA 1
ATOM 5350 C C . ASP A 1 679 ? 14.175 -10.325 2.472 1.00 92.88 679 ASP A C 1
ATOM 5352 O O . ASP A 1 679 ? 12.967 -10.075 2.351 1.00 92.88 679 ASP A O 1
ATOM 5356 N N . PRO A 1 680 ? 14.761 -10.380 3.686 1.00 93.06 680 PRO A N 1
ATOM 5357 C CA . PRO A 1 680 ? 14.018 -10.156 4.915 1.00 93.06 680 PRO A CA 1
ATOM 5358 C C . PRO A 1 680 ? 13.256 -8.830 4.920 1.00 93.06 680 PRO A C 1
ATOM 5360 O O . PRO A 1 680 ? 12.182 -8.775 5.511 1.00 93.06 680 PRO A O 1
ATOM 5363 N N . LEU A 1 681 ? 13.765 -7.779 4.267 1.00 92.69 681 LEU A N 1
ATOM 5364 C CA . LEU A 1 681 ? 13.160 -6.447 4.306 1.00 92.69 681 LEU A CA 1
ATOM 5365 C C . LEU A 1 681 ? 11.782 -6.380 3.631 1.00 92.69 681 LEU A C 1
ATOM 5367 O O . LEU A 1 681 ? 11.011 -5.471 3.921 1.00 92.69 681 LEU A O 1
ATOM 5371 N N . THR A 1 682 ? 11.467 -7.334 2.757 1.00 91.00 682 THR A N 1
ATOM 5372 C CA . THR A 1 682 ? 10.178 -7.413 2.046 1.00 91.00 682 THR A CA 1
ATOM 5373 C C . THR A 1 682 ? 9.385 -8.662 2.410 1.00 91.00 682 THR A C 1
ATOM 5375 O O . THR A 1 682 ? 8.164 -8.677 2.315 1.00 91.00 682 THR A O 1
ATOM 5378 N N . ASN A 1 683 ? 10.054 -9.725 2.857 1.00 95.50 683 ASN A N 1
ATOM 5379 C CA . ASN A 1 683 ? 9.400 -10.985 3.171 1.00 95.50 683 ASN A CA 1
ATOM 5380 C C . ASN A 1 683 ? 8.474 -10.885 4.391 1.00 95.50 683 ASN A C 1
ATOM 5382 O O . ASN A 1 683 ? 8.943 -10.725 5.520 1.00 95.50 683 ASN A O 1
ATOM 5386 N N . GLY A 1 684 ? 7.180 -11.110 4.166 1.00 95.88 684 GLY A N 1
ATOM 5387 C CA . GLY A 1 684 ? 6.157 -11.146 5.206 1.00 95.88 684 GLY A CA 1
ATOM 5388 C C . GLY A 1 684 ? 5.265 -9.918 5.298 1.00 95.88 684 GLY A C 1
ATOM 5389 O O . GLY A 1 684 ? 4.376 -9.942 6.146 1.00 95.88 684 GLY A O 1
ATOM 5390 N N . SER A 1 685 ? 5.469 -8.909 4.448 1.00 96.44 685 SER A N 1
ATOM 5391 C CA . SER A 1 685 ? 4.652 -7.696 4.448 1.00 96.44 685 SER A CA 1
ATOM 5392 C C . SER A 1 685 ? 3.633 -7.620 3.314 1.00 96.44 685 SER A C 1
ATOM 5394 O O . SER A 1 685 ? 3.530 -8.546 2.501 1.00 96.44 685 SER A O 1
ATOM 5396 N N . TRP A 1 686 ? 2.860 -6.533 3.272 1.00 97.44 686 TRP A N 1
ATOM 5397 C CA . TRP A 1 686 ? 1.858 -6.251 2.240 1.00 97.44 686 TRP A CA 1
ATOM 5398 C C . TRP A 1 686 ? 2.112 -4.891 1.594 1.00 97.44 686 TRP A C 1
ATOM 5400 O O . TRP A 1 686 ? 2.237 -3.893 2.294 1.00 97.44 686 TRP A O 1
ATOM 5410 N N . CYS A 1 687 ? 2.167 -4.833 0.262 1.00 95.31 687 CYS A N 1
ATOM 5411 C CA . CYS A 1 687 ? 2.206 -3.552 -0.447 1.00 95.31 687 CYS A CA 1
ATOM 5412 C C . CYS A 1 687 ? 0.861 -2.824 -0.334 1.00 95.31 687 CYS A C 1
ATOM 5414 O O . CYS A 1 687 ? -0.182 -3.474 -0.309 1.00 95.31 687 CYS A O 1
ATOM 5416 N N . ARG A 1 688 ? 0.877 -1.484 -0.353 1.00 95.31 688 ARG A N 1
ATOM 5417 C CA . ARG A 1 688 ? -0.345 -0.667 -0.394 1.00 95.31 688 ARG A CA 1
ATOM 5418 C C . ARG A 1 688 ? -1.257 -1.075 -1.551 1.00 95.31 688 ARG A C 1
ATOM 5420 O O . ARG A 1 688 ? -2.437 -1.295 -1.327 1.00 95.31 688 ARG A O 1
ATOM 5427 N N . ALA A 1 689 ? -0.736 -1.142 -2.775 1.00 94.94 689 ALA A N 1
ATOM 5428 C CA . ALA A 1 689 ? -1.522 -1.534 -3.940 1.00 94.94 689 ALA A CA 1
ATOM 5429 C C . ALA A 1 689 ? -1.379 -3.026 -4.208 1.00 94.94 689 ALA A C 1
ATOM 5431 O O . ALA A 1 689 ? -0.260 -3.531 -4.325 1.00 94.94 689 ALA A O 1
ATOM 5432 N N . PHE A 1 690 ? -2.506 -3.699 -4.410 1.00 96.25 690 PHE A N 1
ATOM 5433 C CA . PHE A 1 690 ? -2.528 -5.050 -4.951 1.00 96.25 690 PHE A CA 1
ATOM 5434 C C . PHE A 1 690 ? -3.521 -5.132 -6.106 1.00 96.25 690 PHE A C 1
ATOM 5436 O O . PHE A 1 690 ? -4.724 -4.945 -5.912 1.00 96.25 690 PHE A O 1
ATOM 5443 N N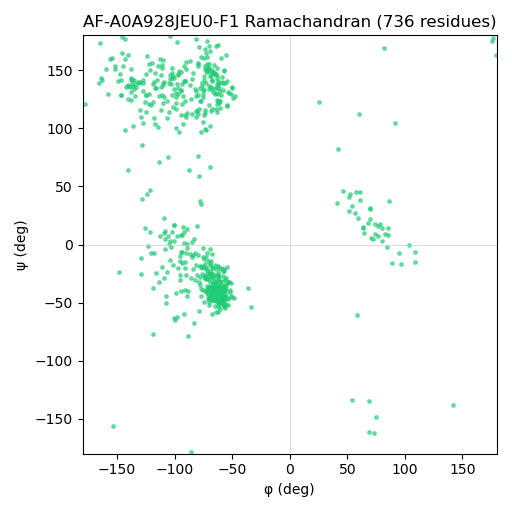 . ASP A 1 691 ? -3.018 -5.410 -7.306 1.00 96.44 691 ASP A N 1
ATOM 5444 C CA . ASP A 1 691 ? -3.857 -5.649 -8.469 1.00 96.44 691 ASP A CA 1
ATOM 5445 C C . ASP A 1 691 ? -4.384 -7.087 -8.396 1.00 96.44 691 ASP A C 1
ATOM 5447 O O . ASP A 1 691 ? -3.641 -8.066 -8.493 1.00 96.44 691 ASP A O 1
ATOM 5451 N N . MET A 1 692 ? -5.690 -7.208 -8.186 1.00 96.00 692 MET A N 1
ATOM 5452 C CA . MET A 1 692 ? -6.362 -8.470 -7.895 1.00 96.00 692 MET A CA 1
ATOM 5453 C C . MET A 1 692 ? -6.524 -9.380 -9.114 1.00 96.00 692 MET A C 1
ATOM 5455 O O . MET A 1 692 ? -6.758 -10.577 -8.945 1.00 96.00 692 MET A O 1
ATOM 5459 N N . ASP A 1 693 ? -6.415 -8.814 -10.311 1.00 95.44 693 ASP A N 1
ATOM 5460 C CA . ASP A 1 693 ? -6.504 -9.512 -11.592 1.00 95.44 693 ASP A CA 1
ATOM 5461 C C . ASP A 1 693 ? -5.121 -10.032 -12.016 1.00 95.44 693 ASP A C 1
ATOM 5463 O O . ASP A 1 693 ? -5.010 -11.147 -12.524 1.00 95.44 693 ASP A O 1
ATOM 5467 N N . LEU A 1 694 ? -4.062 -9.238 -11.799 1.00 94.25 694 LEU A N 1
ATOM 5468 C CA . LEU A 1 694 ? -2.677 -9.656 -12.054 1.00 94.25 694 LEU A CA 1
ATOM 5469 C C . LEU A 1 694 ? -2.129 -10.565 -10.948 1.00 94.25 694 LEU A C 1
ATOM 5471 O O . LEU A 1 694 ? -1.241 -11.377 -11.202 1.00 94.25 694 LEU A O 1
ATOM 5475 N N . GLY A 1 695 ? -2.635 -10.430 -9.720 1.00 94.38 695 GLY A N 1
ATOM 5476 C CA . GLY A 1 695 ? -2.103 -11.139 -8.558 1.00 94.38 695 GLY A CA 1
ATOM 5477 C C . GLY A 1 695 ? -0.717 -10.642 -8.133 1.00 94.38 695 GLY A C 1
ATOM 5478 O O . GLY A 1 695 ? 0.083 -11.425 -7.620 1.00 94.38 695 GLY A O 1
ATOM 5479 N N . GLU A 1 696 ? -0.421 -9.358 -8.349 1.00 94.19 696 GLU A N 1
ATOM 5480 C CA . GLU A 1 696 ? 0.838 -8.722 -7.953 1.00 94.19 696 GLU A CA 1
ATOM 5481 C C . GLU A 1 696 ? 0.625 -7.303 -7.409 1.00 94.19 696 GLU A C 1
ATOM 5483 O O . GLU A 1 696 ? -0.419 -6.683 -7.627 1.00 94.19 696 GLU A O 1
ATOM 5488 N N . ALA A 1 697 ? 1.620 -6.764 -6.698 1.00 93.75 697 ALA A N 1
ATOM 5489 C CA . ALA A 1 697 ? 1.613 -5.349 -6.354 1.00 93.75 697 ALA A CA 1
ATOM 5490 C C . ALA A 1 697 ? 1.697 -4.522 -7.639 1.00 93.75 697 ALA A C 1
ATOM 5492 O O . ALA A 1 697 ? 2.675 -4.621 -8.377 1.00 93.75 697 ALA A O 1
ATOM 5493 N N . TYR A 1 698 ? 0.657 -3.740 -7.913 1.00 93.19 698 TYR A N 1
ATOM 5494 C CA . TYR A 1 698 ? 0.586 -2.837 -9.052 1.00 93.19 698 TYR A CA 1
ATOM 5495 C C . TYR A 1 698 ? -0.578 -1.862 -8.848 1.00 93.19 698 TYR A C 1
ATOM 5497 O O . TYR A 1 698 ? -1.647 -2.240 -8.373 1.00 93.19 698 TYR A O 1
ATOM 5505 N N . GLY A 1 699 ? -0.372 -0.592 -9.183 1.00 87.75 699 GLY A N 1
ATOM 5506 C CA . GLY A 1 699 ? -1.354 0.468 -8.974 1.00 87.75 699 GLY A CA 1
ATOM 5507 C C . GLY A 1 699 ? -0.799 1.833 -9.349 1.00 87.75 699 GLY A C 1
ATOM 5508 O O . GLY A 1 699 ? 0.384 1.972 -9.661 1.00 87.75 699 GLY A O 1
ATOM 5509 N N . CYS A 1 700 ? -1.652 2.854 -9.296 1.00 85.19 700 CYS A N 1
ATOM 5510 C CA . CYS A 1 700 ? -1.268 4.233 -9.577 1.00 85.19 700 CYS A CA 1
ATOM 5511 C C . CYS A 1 700 ? -0.066 4.685 -8.710 1.00 85.19 700 CYS A C 1
ATOM 5513 O O . CYS A 1 700 ? -0.172 4.705 -7.481 1.00 85.19 700 CYS A O 1
ATOM 5515 N N . PRO A 1 701 ? 1.076 5.089 -9.304 1.00 85.00 701 PRO A N 1
ATOM 5516 C CA . PRO A 1 701 ? 2.287 5.401 -8.545 1.00 85.00 701 PRO A CA 1
ATOM 5517 C C . PRO A 1 701 ? 2.414 6.889 -8.161 1.00 85.00 701 PRO A C 1
ATOM 5519 O O . PRO A 1 701 ? 3.512 7.339 -7.838 1.00 85.00 701 PRO A O 1
ATOM 5522 N N . HIS A 1 702 ? 1.340 7.688 -8.252 1.00 83.75 702 HIS A N 1
ATOM 5523 C CA . HIS A 1 702 ? 1.432 9.159 -8.155 1.00 83.75 702 HIS A CA 1
ATOM 5524 C C . HIS A 1 702 ? 1.598 9.706 -6.739 1.00 83.75 702 HIS A C 1
ATOM 5526 O O . HIS A 1 702 ? 2.034 10.851 -6.591 1.00 83.75 702 HIS A O 1
ATOM 5532 N N . ASP A 1 703 ? 1.263 8.919 -5.718 1.00 85.50 703 ASP A N 1
ATOM 5533 C CA . ASP A 1 703 ? 1.388 9.344 -4.326 1.00 85.50 703 ASP A CA 1
ATOM 5534 C C . ASP A 1 703 ? 2.851 9.660 -3.970 1.00 85.50 703 ASP A C 1
ATOM 5536 O O . ASP A 1 703 ? 3.781 8.934 -4.323 1.00 85.50 703 ASP A O 1
ATOM 5540 N N . VAL A 1 704 ? 3.074 10.783 -3.288 1.00 81.62 704 VAL A N 1
ATOM 5541 C CA . VAL A 1 704 ? 4.425 11.266 -2.964 1.00 81.62 704 VAL A CA 1
ATOM 5542 C C . VAL A 1 704 ? 5.060 10.577 -1.757 1.00 81.62 704 VAL A C 1
ATOM 5544 O O . VAL A 1 704 ? 6.288 10.560 -1.662 1.00 81.62 704 VAL A O 1
ATOM 5547 N N . GLY A 1 705 ? 4.251 10.056 -0.835 1.00 78.56 705 GLY A N 1
ATOM 5548 C CA . GLY A 1 705 ? 4.709 9.385 0.383 1.00 78.56 705 GLY A CA 1
ATOM 5549 C C . GLY A 1 705 ? 4.492 7.880 0.299 1.00 78.56 705 GLY A C 1
ATOM 5550 O O . GLY A 1 705 ? 5.431 7.093 0.450 1.00 78.56 705 GLY A O 1
ATOM 5551 N N . TRP A 1 706 ? 3.271 7.495 -0.059 1.00 87.19 706 TRP A N 1
ATOM 5552 C CA . TRP A 1 706 ? 2.733 6.152 0.111 1.00 87.19 706 TRP A CA 1
ATOM 5553 C C . TRP A 1 706 ? 2.310 5.534 -1.220 1.00 87.19 706 TRP A C 1
ATOM 5555 O O . TRP A 1 706 ? 1.202 5.030 -1.346 1.00 87.19 706 TRP A O 1
ATOM 5565 N N . ALA A 1 707 ? 3.141 5.605 -2.262 1.00 88.88 707 ALA A N 1
ATOM 5566 C CA . ALA A 1 707 ? 2.782 5.008 -3.553 1.00 88.88 707 ALA A CA 1
ATOM 5567 C C . ALA A 1 707 ? 2.641 3.477 -3.473 1.00 88.88 707 ALA A C 1
ATOM 5569 O O . ALA A 1 707 ? 3.029 2.851 -2.489 1.00 88.88 707 ALA A O 1
ATOM 5570 N N . ALA A 1 708 ? 2.137 2.878 -4.555 1.00 89.19 708 ALA A N 1
ATOM 5571 C CA . ALA A 1 708 ? 1.727 1.476 -4.680 1.00 89.19 708 ALA A CA 1
ATOM 5572 C C . ALA A 1 708 ? 2.567 0.419 -3.925 1.00 89.19 708 ALA A C 1
ATOM 5574 O O . ALA A 1 708 ? 2.010 -0.531 -3.383 1.00 89.19 708 ALA A O 1
ATOM 5575 N N . TYR A 1 709 ? 3.889 0.580 -3.860 1.00 90.56 709 TYR A N 1
ATOM 5576 C CA . TYR A 1 709 ? 4.819 -0.432 -3.347 1.00 90.56 709 TYR A CA 1
ATOM 5577 C C . TYR A 1 709 ? 5.303 -0.208 -1.911 1.00 90.56 709 TYR A C 1
ATOM 5579 O O . TYR A 1 709 ? 6.164 -0.956 -1.439 1.00 90.56 709 TYR A O 1
ATOM 5587 N N . CYS A 1 710 ? 4.815 0.821 -1.214 1.00 93.69 710 CYS A N 1
ATOM 5588 C CA . CYS A 1 710 ? 5.134 0.995 0.201 1.00 93.69 710 CYS A CA 1
ATOM 5589 C C . CYS A 1 710 ? 4.421 -0.052 1.063 1.00 93.69 710 CYS A C 1
ATOM 5591 O O . CYS A 1 710 ? 3.431 -0.652 0.648 1.00 93.69 710 CYS A O 1
ATOM 5593 N N . SER A 1 711 ? 4.922 -0.241 2.278 1.00 95.25 711 SER A N 1
ATOM 5594 C CA . SER A 1 711 ? 4.303 -1.066 3.316 1.00 95.25 711 SER A CA 1
ATOM 5595 C C . SER A 1 711 ? 4.620 -0.420 4.655 1.00 95.25 711 SER A C 1
ATOM 5597 O O . SER A 1 711 ? 5.783 -0.090 4.922 1.00 95.25 711 SER A O 1
ATOM 5599 N N . GLU A 1 712 ? 3.585 -0.197 5.459 1.00 96.56 712 GLU A N 1
ATOM 5600 C CA . GLU A 1 712 ? 3.713 0.424 6.772 1.00 96.56 712 GLU A CA 1
ATOM 5601 C C . GLU A 1 712 ? 3.601 -0.595 7.910 1.00 96.56 712 GLU A C 1
ATOM 5603 O O . GLU A 1 712 ? 2.848 -1.565 7.842 1.00 96.56 712 GLU A O 1
ATOM 5608 N N . THR A 1 713 ? 4.351 -0.359 8.988 1.00 98.06 713 THR A N 1
ATOM 5609 C CA . THR A 1 713 ? 4.307 -1.170 10.206 1.00 98.06 713 THR A CA 1
ATOM 5610 C C . THR A 1 713 ? 2.980 -1.008 10.936 1.00 98.06 713 THR A C 1
ATOM 5612 O O . THR A 1 713 ? 2.379 -2.013 11.306 1.00 98.06 713 THR A O 1
ATOM 5615 N N . GLY A 1 714 ? 2.510 0.232 11.111 1.00 95.69 714 GLY A N 1
ATOM 5616 C CA . GLY A 1 714 ? 1.098 0.542 11.368 1.00 95.69 714 GLY A CA 1
ATOM 5617 C C . GLY A 1 714 ? 0.312 0.660 10.076 1.00 95.69 714 GLY A C 1
ATOM 5618 O O . GLY A 1 714 ? 0.884 0.490 9.011 1.00 95.69 714 GLY A O 1
ATOM 5619 N N . TRP A 1 715 ? -0.981 0.968 10.162 1.00 95.50 715 TRP A N 1
ATOM 5620 C CA . TRP A 1 715 ? -1.925 1.031 9.037 1.00 95.50 715 TRP A CA 1
ATOM 5621 C C . TRP A 1 715 ? -2.064 -0.279 8.251 1.00 95.50 715 TRP A C 1
ATOM 5623 O O . TRP A 1 715 ? -3.148 -0.838 8.212 1.00 95.50 715 TRP A O 1
ATOM 5633 N N . THR A 1 716 ? -1.001 -0.802 7.644 1.00 97.06 716 THR A N 1
ATOM 5634 C CA . THR A 1 716 ? -1.001 -2.033 6.850 1.00 97.06 716 THR A CA 1
ATOM 5635 C C . THR A 1 716 ? -0.735 -3.266 7.719 1.00 97.06 716 THR A C 1
ATOM 5637 O O . THR A 1 716 ? -1.656 -4.005 8.071 1.00 97.06 716 THR A O 1
ATOM 5640 N N . ASP A 1 717 ? 0.528 -3.506 8.081 1.00 98.06 717 ASP A N 1
ATOM 5641 C CA . ASP A 1 717 ? 0.978 -4.815 8.548 1.00 98.06 717 ASP A CA 1
ATOM 5642 C C . ASP A 1 717 ? 0.421 -5.175 9.927 1.00 98.06 717 ASP A C 1
ATOM 5644 O O . ASP A 1 717 ? -0.162 -6.246 10.102 1.00 98.06 717 ASP A O 1
ATOM 5648 N N . ALA A 1 718 ? 0.568 -4.295 10.920 1.00 98.50 718 ALA A N 1
ATOM 5649 C CA . ALA A 1 718 ? 0.079 -4.576 12.266 1.00 98.50 718 ALA A CA 1
ATOM 5650 C C . ALA A 1 718 ? -1.446 -4.730 12.322 1.00 98.50 718 ALA A C 1
ATOM 5652 O O . ALA A 1 718 ? -1.928 -5.600 13.046 1.00 98.50 718 ALA A O 1
ATOM 5653 N N . GLU A 1 719 ? -2.199 -3.943 11.549 1.00 98.06 719 GLU A N 1
ATOM 5654 C CA . GLU A 1 719 ? -3.663 -4.036 11.507 1.00 98.06 719 GLU A CA 1
ATOM 5655 C C . GLU A 1 719 ? -4.117 -5.380 10.919 1.00 98.06 719 GLU A C 1
ATOM 5657 O O . GLU A 1 719 ? -4.915 -6.092 11.538 1.00 98.06 719 GLU A O 1
ATOM 5662 N N . ILE A 1 720 ? -3.544 -5.791 9.779 1.00 98.69 720 ILE A N 1
ATOM 5663 C CA . ILE A 1 720 ? -3.828 -7.096 9.163 1.00 98.69 720 ILE A CA 1
ATOM 5664 C C . ILE A 1 720 ? -3.482 -8.231 10.136 1.00 98.69 720 ILE A C 1
ATOM 5666 O O . ILE A 1 720 ? -4.280 -9.151 10.339 1.00 98.69 720 ILE A O 1
ATOM 5670 N N . LEU A 1 721 ? -2.318 -8.155 10.789 1.00 98.81 721 LEU A N 1
ATOM 5671 C CA . LEU A 1 721 ? -1.873 -9.154 11.762 1.00 98.81 721 LEU A CA 1
ATOM 5672 C C . LEU A 1 721 ? -2.807 -9.243 12.971 1.00 98.81 721 LEU A C 1
ATOM 5674 O O . LEU A 1 721 ? -3.177 -10.349 13.378 1.00 98.81 721 LEU A O 1
ATOM 5678 N N . MET A 1 722 ? -3.215 -8.105 13.539 1.00 98.69 722 MET A N 1
ATOM 5679 C CA . MET A 1 722 ? -4.197 -8.076 14.623 1.00 98.69 722 MET A CA 1
ATOM 5680 C C . MET A 1 722 ? -5.514 -8.704 14.173 1.00 98.69 722 MET A C 1
ATOM 5682 O O . MET A 1 722 ? -6.055 -9.552 14.878 1.00 98.69 722 MET A O 1
ATOM 5686 N N . GLY A 1 723 ? -5.998 -8.381 12.976 1.00 98.44 723 GLY A N 1
ATOM 5687 C CA . GLY A 1 723 ? -7.227 -8.956 12.437 1.00 98.44 723 GLY A CA 1
ATOM 5688 C C . GLY A 1 723 ? -7.153 -10.455 12.126 1.00 98.44 723 GLY A C 1
ATOM 5689 O O . GLY A 1 723 ? -8.165 -11.150 12.240 1.00 98.44 723 GLY A O 1
ATOM 5690 N N . PHE A 1 724 ? -5.971 -10.990 11.808 1.00 98.62 724 PHE A N 1
ATOM 5691 C CA . PHE A 1 724 ? -5.756 -12.437 11.706 1.00 98.62 724 PHE A CA 1
ATOM 5692 C C . PHE A 1 724 ? -5.843 -13.129 13.066 1.00 98.62 724 PHE A C 1
ATOM 5694 O O . PHE A 1 724 ? -6.333 -14.253 13.136 1.00 98.62 724 PHE A O 1
ATOM 5701 N N . MET A 1 725 ? -5.370 -12.490 14.137 1.00 98.56 725 MET A N 1
ATOM 5702 C CA . MET A 1 725 ? -5.297 -13.077 15.482 1.00 98.56 725 MET A CA 1
ATOM 5703 C C . MET A 1 725 ? -6.555 -12.842 16.330 1.00 98.56 725 MET A C 1
ATOM 5705 O O . MET A 1 725 ? -6.856 -13.632 17.228 1.00 98.56 725 MET A O 1
ATOM 5709 N N . LEU A 1 726 ? -7.301 -11.770 16.058 1.00 97.94 726 LEU A N 1
ATOM 5710 C CA . LEU A 1 726 ? -8.407 -11.308 16.893 1.00 97.94 726 LEU A CA 1
ATOM 5711 C C . LEU A 1 726 ? -9.517 -12.355 17.115 1.00 97.94 726 LEU A C 1
ATOM 5713 O O . LEU A 1 726 ? -9.944 -12.487 18.264 1.00 97.94 726 LEU A O 1
ATOM 5717 N N . PRO A 1 727 ? -9.981 -13.137 16.116 1.00 97.00 727 PRO A N 1
ATOM 5718 C CA . PRO A 1 727 ? -11.041 -14.124 16.348 1.00 97.00 727 PRO A CA 1
ATOM 5719 C C . PRO A 1 727 ? -10.708 -15.153 17.432 1.00 97.00 727 PRO A C 1
ATOM 5721 O O . PRO A 1 727 ? -11.567 -15.464 18.258 1.00 97.00 727 PRO A O 1
ATOM 5724 N N . GLU A 1 728 ? -9.462 -15.638 17.478 1.00 95.44 728 GLU A N 1
ATOM 5725 C CA . GLU A 1 728 ? -9.014 -16.590 18.503 1.00 95.44 728 GLU A CA 1
ATOM 5726 C C . GLU A 1 728 ? -9.067 -15.965 19.901 1.00 95.44 728 GLU A C 1
ATOM 5728 O O . GLU A 1 728 ? -9.492 -16.610 20.860 1.00 95.44 728 GLU A O 1
ATOM 5733 N N . LEU A 1 729 ? -8.678 -14.694 20.021 1.00 95.00 729 LEU A N 1
ATOM 5734 C CA . LEU A 1 729 ? -8.693 -13.960 21.288 1.00 95.00 729 LEU A CA 1
ATOM 5735 C C . LEU A 1 729 ? -10.123 -13.679 21.765 1.00 95.00 729 LEU A C 1
ATOM 5737 O O . LEU A 1 729 ? -10.434 -13.875 22.941 1.00 95.00 729 LEU A O 1
ATOM 5741 N N . LEU A 1 730 ? -11.019 -13.296 20.852 1.00 94.62 730 LEU A N 1
ATOM 5742 C CA . LEU A 1 730 ? -12.440 -13.102 21.154 1.00 94.62 730 LEU A CA 1
ATOM 5743 C C . LEU A 1 730 ? -13.103 -14.409 21.615 1.00 94.62 730 LEU A C 1
ATOM 5745 O O . LEU A 1 730 ? -13.928 -14.402 22.534 1.00 94.62 730 LEU A O 1
ATOM 5749 N N . GLU A 1 731 ? -12.739 -15.545 21.015 1.00 90.81 731 GLU A N 1
ATOM 5750 C CA . GLU A 1 731 ? -13.237 -16.852 21.437 1.00 90.81 731 GLU A CA 1
ATOM 5751 C C . GLU A 1 731 ? -12.682 -17.272 22.809 1.00 90.81 731 GLU A C 1
ATOM 5753 O O . GLU A 1 731 ? -13.450 -17.729 23.662 1.00 90.81 731 GLU A O 1
ATOM 5758 N N . GLN A 1 732 ? -11.379 -17.084 23.054 1.00 89.25 732 GLN A N 1
ATOM 5759 C CA . GLN A 1 732 ? -10.753 -17.353 24.356 1.00 89.25 732 GLN A CA 1
ATOM 5760 C C . GLN A 1 732 ? -11.416 -16.535 25.471 1.00 89.25 732 GLN A C 1
ATOM 5762 O O . GLN A 1 732 ? -11.834 -17.107 26.477 1.00 89.25 732 GLN A O 1
ATOM 5767 N N . SER A 1 733 ? -11.636 -15.236 25.250 1.00 87.00 733 SER A N 1
ATOM 5768 C CA . SER A 1 733 ? -12.315 -14.355 26.208 1.00 87.00 733 SER A CA 1
ATOM 5769 C C . SER A 1 733 ? -13.745 -14.822 26.535 1.00 87.00 733 SER A C 1
ATOM 5771 O O . SER A 1 733 ? -14.143 -14.861 27.705 1.00 87.00 733 SER A O 1
ATOM 5773 N N . LYS A 1 734 ? -14.518 -15.275 25.530 1.00 83.19 734 LYS A N 1
ATOM 5774 C CA . LYS A 1 734 ? -15.861 -15.857 25.747 1.00 83.19 734 LYS A CA 1
ATOM 5775 C C . LYS A 1 734 ? -15.826 -17.143 26.576 1.00 83.19 734 LYS A C 1
ATOM 5777 O O . LYS A 1 734 ? -16.807 -17.433 27.260 1.00 83.19 734 LYS A O 1
ATOM 5782 N N . ARG A 1 735 ? -14.756 -17.938 26.481 1.00 80.50 735 ARG A N 1
ATOM 5783 C CA . ARG A 1 735 ? -14.578 -19.168 27.273 1.00 80.50 735 ARG A CA 1
ATOM 5784 C C . ARG A 1 735 ? -14.162 -18.858 28.709 1.00 80.50 735 ARG A C 1
ATOM 5786 O O . ARG A 1 735 ? -14.656 -19.519 29.607 1.00 80.50 735 ARG A O 1
ATOM 5793 N N . GLU A 1 736 ? -13.307 -17.858 28.915 1.00 77.75 736 GLU A N 1
ATOM 5794 C CA . GLU A 1 736 ? -12.849 -17.419 30.244 1.00 77.75 736 GLU A CA 1
ATOM 5795 C C . GLU A 1 736 ? -13.945 -16.674 31.038 1.00 77.75 736 GLU A C 1
ATOM 5797 O O . GLU A 1 736 ? -13.922 -16.674 32.265 1.00 77.75 736 GLU A O 1
ATOM 5802 N N . SER A 1 737 ? -14.926 -16.074 30.350 1.00 68.69 737 SER A N 1
ATOM 5803 C CA . SER A 1 737 ? -16.062 -15.356 30.962 1.00 68.69 737 SER A CA 1
ATOM 5804 C C . SER A 1 737 ? -17.268 -16.244 31.329 1.00 68.69 737 SER A C 1
ATOM 5806 O O . SER A 1 737 ? -18.223 -15.743 31.928 1.00 68.69 737 SER A O 1
ATOM 5808 N N . LYS A 1 738 ? -17.272 -17.520 30.919 1.00 49.69 738 LYS A N 1
ATOM 5809 C CA . LYS A 1 738 ? -18.311 -18.523 31.226 1.00 49.69 738 LYS A CA 1
ATOM 5810 C C . LYS A 1 738 ? -17.880 -19.390 32.398 1.00 49.69 738 LYS A C 1
ATOM 5812 O O . LYS A 1 738 ? -18.779 -19.753 33.189 1.00 49.69 738 LYS A O 1
#